Protein AF-A0A537T838-F1 (afdb_monomer)

Structure (mmCIF, N/CA/C/O backbone):
data_AF-A0A537T838-F1
#
_entry.id   AF-A0A537T838-F1
#
loop_
_atom_site.group_PDB
_atom_site.id
_atom_site.type_symbol
_atom_site.label_atom_id
_atom_site.label_alt_id
_atom_site.label_comp_id
_atom_site.label_asym_id
_atom_site.label_entity_id
_atom_site.label_seq_id
_atom_site.pdbx_PDB_ins_code
_atom_site.Cartn_x
_atom_site.Cartn_y
_atom_site.Cartn_z
_atom_site.occupancy
_atom_site.B_iso_or_equiv
_atom_site.auth_seq_id
_atom_site.auth_comp_id
_atom_site.auth_asym_id
_atom_site.auth_atom_id
_atom_site.pdbx_PDB_model_num
ATOM 1 N N . MET A 1 1 ? -19.275 -24.970 3.130 1.00 47.00 1 MET A N 1
ATOM 2 C CA . MET A 1 1 ? -19.011 -23.517 3.098 1.00 47.00 1 MET A CA 1
ATOM 3 C C . MET A 1 1 ? -20.057 -22.872 2.203 1.00 47.00 1 MET A C 1
ATOM 5 O O . MET A 1 1 ? -20.545 -23.589 1.334 1.00 47.00 1 MET A O 1
ATOM 9 N N . PRO A 1 2 ? -20.415 -21.589 2.385 1.00 51.25 2 PRO A N 1
ATOM 10 C CA . PRO A 1 2 ? -20.922 -20.806 1.259 1.00 51.25 2 PRO A CA 1
ATOM 11 C C . PRO A 1 2 ? -19.855 -20.779 0.151 1.00 51.25 2 PRO A C 1
ATOM 13 O O . PRO A 1 2 ? -18.662 -20.887 0.449 1.00 51.25 2 PRO A O 1
ATOM 16 N N . GLU A 1 3 ? -20.270 -20.676 -1.107 1.00 56.59 3 GLU A N 1
ATOM 17 C CA . GLU A 1 3 ? -19.332 -20.495 -2.221 1.00 56.59 3 GLU A CA 1
ATOM 18 C C . GLU A 1 3 ? -18.757 -19.064 -2.197 1.00 56.59 3 GLU A C 1
ATOM 20 O O . GLU A 1 3 ? -19.443 -18.149 -1.722 1.00 56.59 3 GLU A O 1
ATOM 25 N N . PRO A 1 4 ? -17.507 -18.838 -2.648 1.00 63.91 4 PRO A N 1
ATOM 26 C CA . PRO A 1 4 ? -16.942 -17.494 -2.698 1.00 63.91 4 PRO A CA 1
ATOM 27 C C . PRO A 1 4 ? -17.748 -16.599 -3.655 1.00 63.91 4 PRO A C 1
ATOM 29 O O . PRO A 1 4 ? -18.143 -17.063 -4.728 1.00 63.91 4 PRO A O 1
ATOM 32 N N . PRO A 1 5 ? -17.982 -15.317 -3.319 1.00 77.94 5 PRO A N 1
ATOM 33 C CA . PRO A 1 5 ? -18.601 -14.382 -4.251 1.00 77.94 5 PRO A CA 1
ATOM 34 C C . PRO A 1 5 ? -17.747 -14.218 -5.515 1.00 77.94 5 PRO A C 1
ATOM 36 O O . PRO A 1 5 ? -16.515 -14.182 -5.444 1.00 77.94 5 PRO A O 1
ATOM 39 N N . PHE A 1 6 ? -18.411 -14.078 -6.665 1.00 90.06 6 PHE A N 1
ATOM 40 C CA . PHE A 1 6 ? -17.740 -13.833 -7.941 1.00 90.06 6 PHE A CA 1
ATOM 41 C C . PHE A 1 6 ? -16.818 -12.611 -7.849 1.00 90.06 6 PHE A C 1
ATOM 43 O O . PHE A 1 6 ? -17.212 -11.551 -7.349 1.00 90.06 6 PHE A O 1
ATOM 50 N N . SER A 1 7 ? -15.583 -12.780 -8.319 1.00 95.12 7 SER A N 1
ATOM 51 C CA . SER A 1 7 ? -14.521 -11.787 -8.184 1.00 95.12 7 SER A CA 1
ATOM 52 C C . SER A 1 7 ? -14.053 -11.235 -9.529 1.00 95.12 7 SER A C 1
ATOM 54 O O . SER A 1 7 ? -14.029 -11.905 -10.558 1.00 95.12 7 SER A O 1
ATOM 56 N N . ILE A 1 8 ? -13.622 -9.985 -9.497 1.00 96.31 8 ILE A N 1
ATOM 57 C CA . ILE A 1 8 ? -13.066 -9.216 -10.601 1.00 96.31 8 ILE A CA 1
ATOM 58 C C . ILE A 1 8 ? -11.703 -8.735 -10.107 1.00 96.31 8 ILE A C 1
ATOM 60 O O . ILE A 1 8 ? -11.624 -7.991 -9.130 1.00 96.31 8 ILE A O 1
ATOM 64 N N . ILE A 1 9 ? -10.621 -9.187 -10.735 1.00 95.06 9 ILE A N 1
ATOM 65 C CA . ILE A 1 9 ? -9.253 -8.918 -10.283 1.00 95.06 9 ILE A CA 1
ATOM 66 C C . ILE A 1 9 ? -8.524 -8.125 -11.367 1.00 95.06 9 ILE A C 1
ATOM 68 O O . ILE A 1 9 ? -8.036 -8.665 -12.360 1.00 95.06 9 ILE A O 1
ATOM 72 N N . HIS A 1 10 ? -8.458 -6.812 -11.177 1.00 94.50 10 HIS A N 1
ATOM 73 C CA . HIS A 1 10 ? -7.650 -5.931 -12.001 1.00 94.50 10 HIS A CA 1
ATOM 74 C C . HIS A 1 10 ? -6.194 -5.964 -11.510 1.00 94.50 10 HIS A C 1
ATOM 76 O O . HIS A 1 10 ? -5.851 -5.409 -10.464 1.00 94.50 10 HIS A O 1
ATOM 82 N N . VAL A 1 11 ? -5.347 -6.635 -12.293 1.00 84.62 11 VAL A N 1
ATOM 83 C CA . VAL A 1 11 ? -3.906 -6.846 -12.047 1.00 84.62 11 VAL A CA 1
ATOM 84 C C . VAL A 1 11 ? -3.042 -6.066 -13.050 1.00 84.62 11 VAL A C 1
ATOM 86 O O . VAL A 1 11 ? -1.899 -6.430 -13.319 1.00 84.62 11 VAL A O 1
ATOM 89 N N . GLY A 1 12 ? -3.615 -5.021 -13.658 1.00 72.62 12 GLY A N 1
ATOM 90 C CA . GLY A 1 12 ? -2.997 -4.248 -14.733 1.00 72.62 12 GLY A CA 1
ATOM 91 C C . GLY A 1 12 ? -1.644 -3.643 -14.358 1.00 72.62 12 GLY A C 1
ATOM 92 O O . GLY A 1 12 ? -1.415 -3.257 -13.213 1.00 72.62 12 GLY A O 1
ATOM 93 N N . PHE A 1 13 ? -0.745 -3.563 -15.339 1.00 85.06 13 PHE A N 1
ATOM 94 C CA . PHE A 1 13 ? 0.630 -3.100 -15.137 1.00 85.06 13 PHE A CA 1
ATOM 95 C C . PHE A 1 13 ? 0.662 -1.629 -14.704 1.00 85.06 13 PHE A C 1
ATOM 97 O O . PHE A 1 13 ? -0.214 -0.846 -15.068 1.00 85.06 13 PHE A O 1
ATOM 104 N N . ALA A 1 14 ? 1.666 -1.197 -13.944 1.00 82.75 14 ALA A N 1
ATOM 105 C CA . ALA A 1 14 ? 1.662 0.168 -13.435 1.00 82.75 14 ALA A CA 1
ATOM 106 C C . ALA A 1 14 ? 1.733 1.205 -14.577 1.00 82.75 14 ALA A C 1
ATOM 108 O O . ALA A 1 14 ? 2.354 0.998 -15.618 1.00 82.75 14 ALA A O 1
ATOM 109 N N . ARG A 1 15 ? 1.153 2.396 -14.367 1.00 85.50 15 ARG A N 1
ATOM 110 C CA . ARG A 1 15 ? 1.210 3.532 -15.323 1.00 85.50 15 ARG A CA 1
ATOM 111 C C . ARG A 1 15 ? 0.461 3.309 -16.659 1.00 85.50 15 ARG A C 1
ATOM 113 O O . ARG A 1 15 ? 0.659 4.102 -17.588 1.00 85.50 15 ARG A O 1
ATOM 120 N N . THR A 1 16 ? -0.428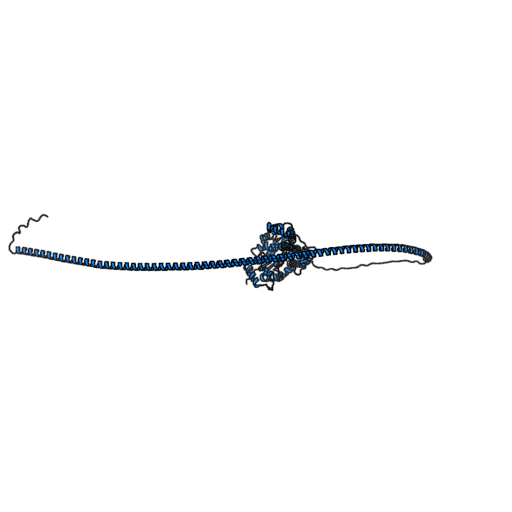 2.316 -16.747 1.00 84.75 16 THR A N 1
ATOM 121 C CA . THR A 1 16 ? -1.301 2.019 -17.911 1.00 84.75 16 THR A CA 1
ATOM 122 C C . THR A 1 16 ? -2.744 2.544 -17.765 1.00 84.75 16 THR A C 1
ATOM 124 O O . THR A 1 16 ? -3.607 2.203 -18.563 1.00 84.75 16 THR A O 1
ATOM 127 N N . GLY A 1 17 ? -3.019 3.392 -16.766 1.00 83.62 17 GLY A N 1
ATOM 128 C CA . GLY A 1 17 ? -4.364 3.923 -16.469 1.00 83.62 17 GLY A CA 1
ATOM 129 C C . GLY A 1 17 ? -4.979 3.399 -15.164 1.00 83.62 17 GLY A C 1
ATOM 130 O O . GLY A 1 17 ? -6.012 3.909 -14.735 1.00 83.62 17 GLY A O 1
ATOM 131 N N . THR A 1 18 ? -4.307 2.451 -14.498 1.00 87.12 18 THR A N 1
ATOM 132 C CA . THR A 1 18 ? -4.719 1.801 -13.237 1.00 87.12 18 THR A CA 1
ATOM 133 C C . THR A 1 18 ? -5.313 2.759 -12.197 1.00 87.12 18 THR A C 1
ATOM 135 O O . THR A 1 18 ? -6.406 2.512 -11.695 1.00 87.12 18 THR A O 1
ATOM 138 N N . THR A 1 19 ? -4.659 3.897 -11.940 1.00 88.00 19 THR A N 1
ATOM 139 C CA . THR A 1 19 ? -5.108 4.888 -10.948 1.00 88.00 19 THR A CA 1
ATOM 140 C C . THR A 1 19 ? -6.457 5.531 -11.285 1.00 88.00 19 THR A C 1
ATOM 142 O O . THR A 1 19 ? -7.237 5.787 -10.373 1.00 88.00 19 THR A O 1
ATOM 145 N N . SER A 1 20 ? -6.785 5.762 -12.562 1.00 90.38 20 SER A N 1
ATOM 146 C CA . SER A 1 20 ? -8.115 6.274 -12.932 1.00 90.38 20 SER A CA 1
ATOM 147 C C . SER A 1 20 ? -9.200 5.226 -12.677 1.00 90.38 20 SER A C 1
ATOM 149 O O . SER A 1 20 ? -10.275 5.569 -12.192 1.00 90.38 20 SER A O 1
ATOM 151 N N . LEU A 1 21 ? -8.915 3.941 -12.932 1.00 91.62 21 LEU A N 1
ATOM 152 C CA . LEU A 1 21 ? -9.851 2.852 -12.625 1.00 91.62 21 LEU A CA 1
ATOM 153 C C . LEU A 1 21 ? -10.052 2.710 -11.111 1.00 91.62 21 LEU A C 1
ATOM 155 O O . LEU A 1 21 ? -11.182 2.593 -10.647 1.00 91.62 21 LEU A O 1
ATOM 159 N N . GLN A 1 22 ? -8.967 2.782 -10.338 1.00 90.62 22 GLN A N 1
ATOM 160 C CA . GLN A 1 22 ? -8.989 2.708 -8.874 1.00 90.62 22 GLN A CA 1
ATOM 161 C C . GLN A 1 22 ? -9.718 3.886 -8.217 1.00 90.62 22 GLN A C 1
ATOM 163 O O . GLN A 1 22 ? -10.471 3.667 -7.272 1.00 90.62 22 GLN A O 1
ATOM 168 N N . LEU A 1 23 ? -9.468 5.124 -8.666 1.00 89.75 23 LEU A N 1
ATOM 169 C CA . LEU A 1 23 ? -9.885 6.336 -7.948 1.00 89.75 23 LEU A CA 1
ATOM 170 C C . LEU A 1 23 ? -11.101 7.053 -8.541 1.00 89.75 23 LEU A C 1
ATOM 172 O O . LEU A 1 23 ? -11.790 7.727 -7.779 1.00 89.75 23 LEU A O 1
ATOM 176 N N . ASN A 1 24 ? -11.392 6.908 -9.839 1.00 91.94 24 ASN A N 1
ATOM 177 C CA . ASN A 1 24 ? -12.506 7.610 -10.493 1.00 91.94 24 ASN A CA 1
ATOM 178 C C . ASN A 1 24 ? -13.654 6.678 -10.920 1.00 91.94 24 ASN A C 1
ATOM 180 O O . ASN A 1 24 ? -14.734 7.174 -11.232 1.00 91.94 24 ASN A O 1
ATOM 184 N N . PHE A 1 25 ? -13.427 5.358 -10.959 1.00 93.75 25 PHE A N 1
ATOM 185 C CA . PHE A 1 25 ? -14.426 4.365 -11.369 1.00 93.75 25 PHE A CA 1
ATOM 186 C C . PHE A 1 25 ? -14.793 3.416 -10.217 1.00 93.75 25 PHE A C 1
ATOM 188 O O . PHE A 1 25 ? -15.827 3.608 -9.582 1.00 93.75 25 PHE A O 1
ATOM 195 N N . PHE A 1 26 ? -13.945 2.437 -9.879 1.00 93.88 26 PHE A N 1
ATOM 196 C CA . PHE A 1 26 ? -14.300 1.379 -8.922 1.00 93.88 26 PHE A CA 1
ATOM 197 C C . PHE A 1 26 ? -14.588 1.889 -7.497 1.00 93.88 26 PHE A C 1
ATOM 199 O O . PHE A 1 26 ? -15.459 1.358 -6.817 1.00 93.88 26 PHE A O 1
ATOM 206 N N . SER A 1 27 ? -13.904 2.942 -7.043 1.00 92.12 27 SER A N 1
ATOM 207 C CA . SER A 1 27 ? -14.147 3.582 -5.739 1.00 92.12 27 SER A CA 1
ATOM 208 C C . SER A 1 27 ? -15.477 4.342 -5.631 1.00 92.12 27 SER A C 1
ATOM 210 O O . SER A 1 27 ? -15.836 4.776 -4.539 1.00 92.12 27 SER A O 1
ATOM 212 N N . HIS A 1 28 ? -16.175 4.545 -6.750 1.00 91.81 28 HIS A N 1
ATOM 213 C CA . HIS A 1 28 ? -17.344 5.417 -6.889 1.00 91.81 28 HIS A CA 1
ATOM 214 C C . HIS A 1 28 ? -18.618 4.655 -7.312 1.00 91.81 28 HIS A C 1
ATOM 216 O O . HIS A 1 28 ? -19.578 5.266 -7.802 1.00 91.81 28 HIS A O 1
ATOM 222 N N . ARG A 1 29 ? -18.615 3.327 -7.150 1.00 91.75 29 ARG A N 1
ATOM 223 C CA . ARG A 1 29 ? -19.699 2.421 -7.536 1.00 91.75 29 ARG A CA 1
ATOM 224 C C . ARG A 1 29 ? -20.166 1.574 -6.355 1.00 91.75 29 ARG A C 1
ATOM 226 O O . ARG A 1 29 ? -19.387 0.830 -5.768 1.00 91.75 29 ARG A O 1
ATOM 233 N N . ASP A 1 30 ? -21.452 1.689 -6.033 1.00 91.94 30 ASP A N 1
ATOM 234 C CA . ASP A 1 30 ? -22.072 1.027 -4.878 1.00 91.94 30 ASP A CA 1
ATOM 235 C C . ASP A 1 30 ? -22.481 -0.431 -5.160 1.00 91.94 30 ASP A C 1
ATOM 237 O O . ASP A 1 30 ? -22.647 -1.218 -4.227 1.00 91.94 30 ASP A O 1
ATOM 241 N N . ASP A 1 31 ? -22.624 -0.809 -6.435 1.00 92.56 31 ASP A N 1
ATOM 242 C CA . ASP A 1 31 ? -23.045 -2.137 -6.905 1.00 92.56 31 ASP A CA 1
ATOM 243 C C . ASP A 1 31 ? -21.940 -3.207 -6.833 1.00 92.56 31 ASP A C 1
ATOM 245 O O . ASP A 1 31 ? -22.216 -4.398 -6.977 1.00 92.56 31 ASP A O 1
ATOM 249 N N . ILE A 1 32 ? -20.706 -2.799 -6.528 1.00 93.44 32 ILE A N 1
ATOM 250 C CA . ILE A 1 32 ? -19.542 -3.666 -6.321 1.00 93.44 32 ILE A CA 1
ATOM 251 C C . ILE A 1 32 ? -19.012 -3.559 -4.885 1.00 93.44 32 ILE A C 1
ATOM 253 O O . ILE A 1 32 ? -19.175 -2.545 -4.208 1.00 93.44 32 ILE A O 1
ATOM 257 N N . PHE A 1 33 ? -18.334 -4.604 -4.410 1.00 93.25 33 PHE A N 1
ATOM 258 C CA . PHE A 1 33 ? -17.554 -4.563 -3.175 1.00 93.25 33 PHE A CA 1
ATOM 259 C C . PHE A 1 33 ? -16.083 -4.295 -3.519 1.00 93.25 33 PHE A C 1
ATOM 261 O O . PHE A 1 33 ? -15.328 -5.212 -3.847 1.00 93.25 33 PHE A O 1
ATOM 268 N N . TYR A 1 34 ? -15.685 -3.021 -3.504 1.00 92.25 34 TYR A N 1
ATOM 269 C CA . TYR A 1 34 ? -14.347 -2.593 -3.919 1.00 92.25 34 TYR A CA 1
ATOM 270 C C . TYR A 1 34 ? -13.273 -2.819 -2.839 1.00 92.25 34 TYR A C 1
ATOM 272 O O . TYR A 1 34 ? -13.413 -2.409 -1.687 1.00 92.25 34 TYR A O 1
ATOM 280 N N . VAL A 1 35 ? -12.166 -3.450 -3.242 1.00 88.12 35 VAL A N 1
ATOM 281 C CA . VAL A 1 35 ? -11.053 -3.908 -2.394 1.00 88.12 35 VAL A CA 1
ATOM 282 C C . VAL A 1 35 ? -9.687 -3.497 -2.984 1.00 88.12 35 VAL A C 1
ATOM 284 O O . VAL A 1 35 ? -8.714 -4.247 -2.932 1.00 88.12 35 VAL A O 1
ATOM 287 N N . GLY A 1 36 ? -9.612 -2.310 -3.597 1.00 79.75 36 GLY A N 1
ATOM 288 C CA . GLY A 1 36 ? -8.357 -1.682 -4.038 1.00 79.75 36 GLY A CA 1
ATOM 289 C C . GLY A 1 36 ? -7.797 -0.697 -3.004 1.00 79.75 36 GLY A C 1
ATOM 290 O O . GLY A 1 36 ? -7.869 -0.928 -1.796 1.00 79.75 36 GLY A O 1
ATOM 291 N N . GLU A 1 37 ? -7.239 0.434 -3.440 1.00 67.75 37 GLU A N 1
ATOM 292 C CA . GLU A 1 37 ? -6.849 1.495 -2.499 1.00 67.75 37 GLU A CA 1
ATOM 293 C C . GLU A 1 37 ? -8.076 2.119 -1.793 1.00 67.75 37 GLU A C 1
ATOM 295 O O . GLU A 1 37 ? -9.074 2.385 -2.461 1.00 67.75 37 GLU A O 1
ATOM 300 N N . PRO A 1 38 ? -8.024 2.419 -0.476 1.00 53.72 38 PRO A N 1
ATOM 301 C CA . PRO A 1 38 ? -6.886 2.299 0.442 1.00 53.72 38 PRO A CA 1
ATOM 302 C C . PRO A 1 38 ? -6.818 0.964 1.213 1.00 53.72 38 PRO A C 1
ATOM 304 O O . PRO A 1 38 ? -5.962 0.825 2.084 1.00 53.72 38 PRO A O 1
ATOM 307 N N . TYR A 1 39 ? -7.690 -0.007 0.921 1.00 64.12 39 TYR A N 1
ATOM 308 C CA . TYR A 1 39 ? -7.874 -1.253 1.686 1.00 64.12 39 TYR A CA 1
ATOM 309 C C . TYR A 1 39 ? -6.555 -2.004 1.955 1.00 64.12 39 TYR A C 1
ATOM 311 O O . TYR A 1 39 ? -6.328 -2.494 3.059 1.00 64.12 39 TYR A O 1
ATOM 319 N N . GLY A 1 40 ? -5.653 -2.057 0.967 1.00 57.34 40 GLY A N 1
ATOM 320 C CA . GLY A 1 40 ? -4.352 -2.731 1.074 1.00 57.34 40 GLY A CA 1
ATOM 321 C C . GLY A 1 40 ? -3.180 -1.901 1.630 1.00 57.34 40 GLY A C 1
ATOM 322 O O . GLY A 1 40 ? -2.075 -2.434 1.726 1.00 57.34 40 GLY A O 1
ATOM 323 N N . LYS A 1 41 ? -3.355 -0.613 1.975 1.00 56.31 41 LYS A N 1
ATOM 324 C CA . LYS A 1 41 ? -2.219 0.320 2.187 1.00 56.31 41 LYS A CA 1
ATOM 325 C C . LYS A 1 41 ? -1.370 0.093 3.445 1.00 56.31 41 LYS A C 1
ATOM 327 O O . LYS A 1 41 ? -0.259 0.613 3.501 1.00 56.31 41 LYS A O 1
ATOM 332 N N . PHE A 1 42 ? -1.858 -0.659 4.433 1.00 49.50 42 PHE A N 1
ATOM 333 C CA . PHE A 1 42 ? -1.204 -0.784 5.749 1.00 49.50 42 PHE A CA 1
ATOM 334 C C . PHE A 1 42 ? -1.055 -2.229 6.267 1.00 49.50 42 PHE A C 1
ATOM 336 O O . PHE A 1 42 ? -0.696 -2.428 7.424 1.00 49.50 42 PHE A O 1
ATOM 343 N N . GLY A 1 43 ? -1.300 -3.244 5.429 1.00 64.31 43 GLY A N 1
ATOM 344 C CA . GLY A 1 43 ? -1.172 -4.660 5.800 1.00 64.31 43 GLY A CA 1
ATOM 345 C C . GLY A 1 43 ? -2.337 -5.523 5.308 1.00 64.31 43 GLY A C 1
ATOM 346 O O . GLY A 1 43 ? -3.035 -5.164 4.364 1.00 64.31 43 GLY A O 1
ATOM 347 N N . GLY A 1 44 ? -2.547 -6.668 5.962 1.00 75.31 44 GLY A N 1
ATOM 348 C CA . GLY A 1 44 ? -3.673 -7.564 5.686 1.00 75.31 44 GLY A CA 1
ATOM 349 C C . GLY A 1 44 ? -3.475 -8.487 4.477 1.00 75.31 44 GLY A C 1
ATOM 350 O O . GLY A 1 44 ? -2.350 -8.807 4.088 1.00 75.31 44 GLY A O 1
ATOM 351 N N . ILE A 1 45 ? -4.595 -8.943 3.908 1.00 85.56 45 ILE A N 1
ATOM 352 C CA . ILE A 1 45 ? -4.687 -10.061 2.947 1.00 85.56 45 ILE A CA 1
ATOM 353 C C . ILE A 1 45 ? -3.685 -9.929 1.791 1.00 85.56 45 ILE A C 1
ATOM 355 O O . ILE A 1 45 ? -2.877 -10.829 1.566 1.00 85.56 45 ILE A O 1
ATOM 359 N N . PHE A 1 46 ? -3.667 -8.789 1.097 1.00 85.62 46 PHE A N 1
ATOM 360 C CA . PHE A 1 46 ? -2.795 -8.589 -0.067 1.00 85.62 46 PHE A CA 1
ATOM 361 C C . PHE A 1 46 ? -1.308 -8.510 0.289 1.00 85.62 46 PHE A C 1
ATOM 363 O O . PHE A 1 46 ? -0.465 -8.836 -0.541 1.00 85.62 46 PHE A O 1
ATOM 370 N N . SER A 1 47 ? -0.952 -8.146 1.522 1.00 84.19 47 SER A N 1
ATOM 371 C CA . SER A 1 47 ? 0.437 -8.226 1.988 1.00 84.19 47 SER A CA 1
ATOM 372 C C . SER A 1 47 ? 0.865 -9.671 2.269 1.00 84.19 47 SER A C 1
ATOM 374 O O . SER A 1 47 ? 2.001 -10.032 1.970 1.00 84.19 47 SER A O 1
ATOM 376 N N . HIS A 1 48 ? -0.042 -10.532 2.744 1.00 87.06 48 HIS A N 1
ATOM 377 C CA . HIS A 1 48 ? 0.232 -11.970 2.854 1.00 87.06 48 HIS A CA 1
ATOM 378 C C . HIS A 1 48 ? 0.351 -12.647 1.483 1.00 87.06 48 HIS A C 1
ATOM 380 O O . HIS A 1 48 ? 1.299 -13.398 1.259 1.00 87.06 48 HIS A O 1
ATOM 386 N N . LEU A 1 49 ? -0.544 -12.322 0.541 1.00 88.19 49 LEU A N 1
ATOM 387 C CA . LEU A 1 49 ? -0.484 -12.827 -0.837 1.00 88.19 49 LEU A CA 1
ATOM 388 C C . LEU A 1 49 ? 0.857 -12.497 -1.517 1.00 88.19 49 LEU A C 1
ATOM 390 O O . LEU A 1 49 ? 1.437 -13.374 -2.153 1.00 88.19 49 LEU A O 1
ATOM 394 N N . ARG A 1 50 ? 1.359 -11.265 -1.343 1.00 87.88 50 ARG A N 1
ATOM 395 C CA . ARG A 1 50 ? 2.529 -10.718 -2.057 1.00 87.88 50 ARG A CA 1
ATOM 396 C C . ARG A 1 50 ? 3.888 -10.921 -1.380 1.00 87.88 50 ARG A C 1
ATOM 398 O O . ARG A 1 50 ? 4.879 -11.085 -2.084 1.00 87.88 50 ARG A O 1
ATOM 405 N N . PHE A 1 51 ? 3.965 -10.866 -0.049 1.00 87.62 51 PHE A N 1
ATOM 406 C CA . PHE A 1 51 ? 5.248 -10.708 0.662 1.00 87.62 51 PHE A CA 1
ATOM 407 C C . PHE A 1 51 ? 5.604 -11.865 1.613 1.00 87.62 51 PHE A C 1
ATOM 409 O O . PHE A 1 51 ? 6.717 -11.906 2.128 1.00 87.62 51 PHE A O 1
ATOM 416 N N . THR A 1 52 ? 4.687 -12.806 1.873 1.00 89.81 52 THR A N 1
ATOM 417 C CA . THR A 1 52 ? 4.956 -13.974 2.741 1.00 89.81 52 THR A CA 1
ATOM 418 C C . THR A 1 52 ? 5.555 -15.125 1.930 1.00 89.81 52 THR A C 1
ATOM 420 O O . THR A 1 52 ? 4.921 -15.589 0.979 1.00 89.81 52 THR A O 1
ATOM 423 N N . GLU A 1 53 ? 6.744 -15.610 2.301 1.00 90.62 53 GLU A N 1
ATOM 424 C CA . GLU A 1 53 ? 7.386 -16.769 1.659 1.00 90.62 53 GLU A CA 1
ATOM 425 C C . GLU A 1 53 ? 6.577 -18.059 1.880 1.00 90.62 53 GLU A C 1
ATOM 427 O O . GLU A 1 53 ? 5.948 -18.224 2.924 1.00 90.62 53 GLU A O 1
ATOM 432 N N . ASP A 1 54 ? 6.625 -19.011 0.941 1.00 89.62 54 ASP A N 1
ATOM 433 C CA . ASP A 1 54 ? 5.766 -20.211 0.970 1.00 89.62 54 ASP A CA 1
ATOM 434 C C . ASP A 1 54 ? 5.905 -21.056 2.249 1.00 89.62 54 ASP A C 1
ATOM 436 O O . ASP A 1 54 ? 4.921 -21.594 2.746 1.00 89.62 54 ASP A O 1
ATOM 440 N N . PHE A 1 55 ? 7.096 -21.112 2.855 1.00 90.88 55 PHE A N 1
ATOM 441 C CA . PHE A 1 55 ? 7.315 -21.848 4.111 1.00 90.88 55 PHE A CA 1
ATOM 442 C C . PHE A 1 55 ? 6.720 -21.167 5.361 1.00 90.88 55 PHE A C 1
ATOM 444 O O . PHE A 1 55 ? 6.691 -21.778 6.429 1.00 90.88 55 PHE A O 1
ATOM 451 N N . LYS A 1 56 ? 6.251 -19.917 5.245 1.00 89.75 56 LYS A N 1
ATOM 452 C CA . LYS A 1 56 ? 5.501 -19.180 6.281 1.00 89.75 56 LYS A CA 1
ATOM 453 C C . LYS A 1 56 ? 4.029 -18.974 5.899 1.00 89.75 56 LYS A C 1
ATOM 455 O O . LYS A 1 56 ? 3.314 -18.247 6.588 1.00 89.75 56 LYS A O 1
ATOM 460 N N . TYR A 1 57 ? 3.587 -19.533 4.774 1.00 90.25 57 TYR A N 1
ATOM 461 C CA . TYR A 1 57 ? 2.306 -19.199 4.168 1.00 90.25 57 TYR A CA 1
ATOM 462 C C . TYR A 1 57 ? 1.149 -19.994 4.789 1.00 90.25 57 TYR A C 1
ATOM 464 O O . TYR A 1 57 ? 0.824 -21.101 4.361 1.00 90.25 57 TYR A O 1
ATOM 472 N N . ASP A 1 58 ? 0.516 -19.417 5.813 1.00 92.06 58 ASP A N 1
ATOM 473 C CA . ASP A 1 58 ? -0.675 -19.991 6.445 1.00 92.06 58 ASP A CA 1
ATOM 474 C C . ASP A 1 58 ? -1.950 -19.674 5.638 1.00 92.06 58 ASP A C 1
ATOM 476 O O . ASP A 1 58 ? -2.577 -18.616 5.751 1.00 92.06 58 ASP A O 1
ATOM 480 N N . GLU A 1 59 ? -2.334 -20.646 4.815 1.00 92.19 59 GLU A N 1
ATOM 481 C CA . GLU A 1 59 ? -3.565 -20.672 4.027 1.00 92.19 59 GLU A CA 1
ATOM 482 C C . GLU A 1 59 ? -4.846 -20.629 4.874 1.00 92.19 59 GLU A C 1
ATOM 484 O O . GLU A 1 59 ? -5.828 -20.013 4.460 1.00 92.19 59 GLU A O 1
ATOM 489 N N . VAL A 1 60 ? -4.856 -21.257 6.054 1.00 92.75 60 VAL A N 1
ATOM 490 C CA . VAL A 1 60 ? -6.045 -21.337 6.919 1.00 92.75 60 VAL A CA 1
ATOM 491 C C . VAL A 1 60 ? -6.278 -19.992 7.603 1.00 92.75 60 VAL A C 1
ATOM 493 O O . VAL A 1 60 ? -7.408 -19.498 7.647 1.00 92.75 60 VAL A O 1
ATOM 496 N N . TYR A 1 61 ? -5.201 -19.359 8.068 1.00 91.44 61 TYR A N 1
ATOM 497 C CA . TYR A 1 61 ? -5.209 -17.980 8.544 1.00 91.44 61 TYR A CA 1
ATOM 498 C C . TYR A 1 61 ? -5.687 -17.015 7.453 1.00 91.44 61 TYR A C 1
ATOM 500 O O . TYR A 1 61 ? -6.569 -16.193 7.713 1.00 91.44 61 TYR A O 1
ATOM 508 N N . LEU A 1 62 ? -5.167 -17.133 6.225 1.00 90.88 62 LEU A N 1
ATOM 509 C CA . LEU A 1 62 ? -5.551 -16.237 5.135 1.00 90.88 62 LEU A CA 1
ATOM 510 C C . LEU A 1 62 ? -7.006 -16.439 4.691 1.00 90.88 62 LEU A C 1
ATOM 512 O O . LEU A 1 62 ? -7.719 -15.453 4.510 1.00 90.88 62 LEU A O 1
ATOM 516 N N . LEU A 1 63 ? -7.487 -17.685 4.604 1.00 91.38 63 LEU A N 1
ATOM 517 C CA . LEU A 1 63 ? -8.897 -17.978 4.329 1.00 91.38 63 LEU A CA 1
ATOM 518 C C . LEU A 1 63 ? -9.809 -17.353 5.391 1.00 91.38 63 LEU A C 1
ATOM 520 O O . LEU A 1 63 ? -10.848 -16.785 5.049 1.00 91.38 63 LEU A O 1
ATOM 524 N N . ARG A 1 64 ? -9.421 -17.412 6.673 1.00 91.44 64 ARG A N 1
ATOM 525 C CA . ARG A 1 64 ? -10.162 -16.746 7.751 1.00 91.44 64 ARG A CA 1
ATOM 526 C C . ARG A 1 64 ? -10.203 -15.229 7.546 1.00 91.44 64 ARG A C 1
ATOM 528 O O . ARG A 1 64 ? -11.293 -14.666 7.595 1.00 91.44 64 ARG A O 1
ATOM 535 N N . LEU A 1 65 ? -9.071 -14.585 7.236 1.00 89.38 65 LEU A N 1
ATOM 536 C CA . LEU A 1 65 ? -9.047 -13.147 6.935 1.00 89.38 65 LEU A CA 1
ATOM 537 C C . LEU A 1 65 ? -9.953 -12.790 5.745 1.00 89.38 65 LEU A C 1
ATOM 539 O O . LEU A 1 65 ? -10.716 -11.830 5.836 1.00 89.38 65 LEU A O 1
ATOM 543 N N . CYS A 1 66 ? -9.918 -13.560 4.653 1.00 90.44 66 CYS A N 1
ATOM 544 C CA . CYS A 1 66 ? -10.789 -13.330 3.497 1.00 90.44 66 CYS A CA 1
ATOM 545 C C . CYS A 1 66 ? -12.277 -13.415 3.873 1.00 90.44 66 CYS A C 1
ATOM 547 O O . CYS A 1 66 ? -13.053 -12.557 3.457 1.00 90.44 66 CYS A O 1
ATOM 549 N N . ASN A 1 67 ? -12.668 -14.375 4.719 1.00 89.88 67 ASN A N 1
ATOM 550 C CA . ASN A 1 67 ? -14.037 -14.470 5.235 1.00 89.88 67 ASN A CA 1
ATOM 551 C C . ASN A 1 67 ? -14.415 -13.267 6.119 1.00 89.88 67 ASN A C 1
ATOM 553 O O . ASN A 1 67 ? -15.426 -12.617 5.862 1.00 89.88 67 ASN A O 1
ATOM 557 N N . GLU A 1 68 ? -13.603 -12.956 7.134 1.00 88.88 68 GLU A N 1
ATOM 558 C CA . GLU A 1 68 ? -13.866 -11.907 8.136 1.00 88.88 68 GLU A CA 1
ATOM 559 C C . GLU A 1 68 ? -13.845 -10.485 7.556 1.00 88.88 68 GLU A C 1
ATOM 561 O O . GLU A 1 68 ? -14.556 -9.595 8.033 1.00 88.88 68 GLU A O 1
ATOM 566 N N . GLN A 1 69 ? -12.995 -10.238 6.556 1.00 87.50 69 GLN A N 1
ATOM 567 C CA . GLN A 1 69 ? -12.735 -8.892 6.053 1.00 87.50 69 GLN A CA 1
ATOM 568 C C . GLN A 1 69 ? -13.438 -8.602 4.722 1.00 87.50 69 GLN A C 1
ATOM 570 O O . GLN A 1 69 ? -13.926 -7.482 4.575 1.00 87.50 69 GLN A O 1
ATOM 575 N N . ILE A 1 70 ? -13.536 -9.586 3.814 1.00 90.50 70 ILE A N 1
ATOM 576 C CA . ILE A 1 70 ? -14.117 -9.437 2.468 1.00 90.50 70 ILE A CA 1
ATOM 577 C C . ILE A 1 70 ? -15.465 -10.166 2.367 1.00 90.50 70 ILE A C 1
ATOM 579 O O . ILE A 1 70 ? -16.504 -9.517 2.296 1.00 90.50 70 ILE A O 1
ATOM 583 N N . PHE A 1 71 ? -15.478 -11.505 2.366 1.00 91.19 71 PHE A N 1
ATOM 584 C CA . PHE A 1 71 ? -16.631 -12.287 1.890 1.00 91.19 71 PHE A CA 1
ATOM 585 C C . PHE A 1 71 ? -17.909 -12.027 2.696 1.00 91.19 71 PHE A C 1
ATOM 587 O O . PHE A 1 71 ? -18.964 -11.808 2.099 1.00 91.19 71 PHE A O 1
ATOM 594 N N . ALA A 1 72 ? -17.809 -11.943 4.028 1.00 89.56 72 ALA A N 1
ATOM 595 C CA . ALA A 1 72 ? -18.943 -11.651 4.909 1.00 89.56 72 ALA A CA 1
ATOM 596 C C . ALA A 1 72 ? -19.500 -10.214 4.784 1.00 89.56 72 ALA A C 1
ATOM 598 O O . ALA A 1 72 ? -20.522 -9.915 5.396 1.00 89.56 72 ALA A O 1
ATOM 599 N N . LYS A 1 73 ? -18.844 -9.326 4.021 1.00 90.25 73 LYS A N 1
ATOM 600 C CA . LYS A 1 73 ? -19.218 -7.909 3.848 1.00 90.25 73 LYS A CA 1
ATOM 601 C C . LYS A 1 73 ? -19.618 -7.535 2.419 1.00 90.25 73 LYS A C 1
ATOM 603 O O . LYS A 1 73 ? -19.974 -6.390 2.175 1.00 90.25 73 LYS A O 1
ATOM 608 N N . THR A 1 74 ? -19.566 -8.482 1.483 1.00 89.56 74 THR A N 1
ATOM 609 C CA . THR A 1 74 ? -19.954 -8.245 0.081 1.00 89.56 74 THR A CA 1
ATOM 610 C C . THR A 1 74 ? -21.436 -7.925 -0.084 1.00 89.56 74 THR A C 1
ATOM 612 O O . THR A 1 74 ? -21.811 -7.219 -1.015 1.00 89.56 74 THR A O 1
ATOM 615 N N . GLU A 1 75 ? -22.287 -8.454 0.803 1.00 88.62 75 GLU A N 1
ATOM 616 C CA . GLU A 1 75 ? -23.751 -8.305 0.751 1.00 88.62 75 GLU A CA 1
ATOM 617 C C . GLU A 1 75 ? -24.352 -8.800 -0.585 1.00 88.62 75 GLU A C 1
ATOM 619 O O . GLU A 1 75 ? -25.411 -8.355 -1.014 1.00 88.62 75 GLU A O 1
ATOM 624 N N . GLY A 1 76 ? -23.666 -9.746 -1.245 1.00 86.31 76 GLY A N 1
ATOM 625 C CA . GLY A 1 76 ? -24.036 -10.299 -2.553 1.00 86.31 76 GLY A CA 1
ATOM 626 C C . GLY A 1 76 ? -23.434 -9.568 -3.761 1.00 86.31 76 GLY A C 1
ATOM 627 O O . GLY A 1 76 ? -23.610 -10.032 -4.885 1.00 86.31 76 GLY A O 1
ATOM 628 N N . ARG A 1 77 ? -22.706 -8.463 -3.555 1.00 91.69 77 ARG A N 1
ATOM 629 C CA . ARG A 1 77 ? -22.045 -7.701 -4.627 1.00 91.69 77 ARG A CA 1
ATOM 630 C C . ARG A 1 77 ? -20.778 -8.405 -5.142 1.00 91.69 77 ARG A C 1
ATOM 632 O O . ARG A 1 77 ? -20.072 -9.021 -4.336 1.00 91.69 77 ARG A O 1
ATOM 639 N N . PRO A 1 78 ? -20.431 -8.281 -6.440 1.00 93.50 78 PRO A N 1
ATOM 640 C CA . PRO A 1 78 ? -19.154 -8.756 -6.971 1.00 93.50 78 PRO A CA 1
ATOM 641 C C . PRO A 1 78 ? -17.964 -8.121 -6.247 1.00 93.50 78 PRO A C 1
ATOM 643 O O . PRO A 1 78 ? -17.958 -6.918 -5.983 1.00 93.50 78 PRO A O 1
ATOM 646 N N . ILE A 1 79 ? -16.935 -8.913 -5.952 1.00 94.38 79 ILE A N 1
ATOM 647 C CA . ILE A 1 79 ? -15.700 -8.424 -5.323 1.00 94.38 79 ILE A CA 1
ATOM 648 C C . ILE A 1 79 ? -14.823 -7.797 -6.406 1.00 94.38 79 ILE A C 1
ATOM 650 O O . ILE A 1 79 ? -14.480 -8.480 -7.364 1.00 94.38 79 ILE A O 1
ATOM 654 N N . VAL A 1 80 ? -14.399 -6.541 -6.251 1.00 94.19 80 VAL A N 1
ATOM 655 C CA . VAL A 1 80 ? -13.471 -5.885 -7.191 1.00 94.19 80 VAL A CA 1
ATOM 656 C C . VAL A 1 80 ? -12.136 -5.600 -6.512 1.00 94.19 80 VAL A C 1
ATOM 658 O O . VAL A 1 80 ? -12.010 -4.666 -5.725 1.00 94.19 80 VAL A O 1
ATOM 661 N N . ILE A 1 81 ? -11.119 -6.389 -6.841 1.00 92.81 81 ILE A N 1
ATOM 662 C CA . ILE A 1 81 ? -9.729 -6.201 -6.411 1.00 92.81 81 ILE A CA 1
ATOM 663 C C . ILE A 1 81 ? -9.005 -5.389 -7.490 1.00 92.81 81 ILE A C 1
ATOM 665 O O . ILE A 1 81 ? -9.129 -5.694 -8.675 1.00 92.81 81 ILE A O 1
ATOM 669 N N . SER A 1 82 ? -8.246 -4.360 -7.105 1.00 91.25 82 SER A N 1
ATOM 670 C CA . SER A 1 82 ? -7.523 -3.502 -8.056 1.00 91.25 82 SER A CA 1
ATOM 671 C C . SER A 1 82 ? -6.228 -2.965 -7.448 1.00 91.25 82 SER A C 1
ATOM 673 O O . SER A 1 82 ? -6.246 -1.996 -6.689 1.00 91.25 82 SER A O 1
ATOM 675 N N . ASP A 1 83 ? -5.105 -3.603 -7.773 1.00 87.56 83 ASP A N 1
ATOM 676 C CA . ASP A 1 83 ? -3.776 -3.291 -7.231 1.00 87.56 83 ASP A CA 1
ATOM 677 C C . ASP A 1 83 ? -2.706 -3.781 -8.225 1.00 87.56 83 ASP A C 1
ATOM 679 O O . ASP A 1 83 ? -2.552 -4.985 -8.440 1.00 87.56 83 ASP A O 1
ATOM 683 N N . GLU A 1 84 ? -1.976 -2.860 -8.863 1.00 85.81 84 GLU A N 1
ATOM 684 C CA . GLU A 1 84 ? -0.959 -3.197 -9.873 1.00 85.81 84 GLU A CA 1
ATOM 685 C C . GLU A 1 84 ? 0.195 -4.053 -9.320 1.00 85.81 84 GLU A C 1
ATOM 687 O O . GLU A 1 84 ? 0.830 -4.801 -10.064 1.00 85.81 84 GLU A O 1
ATOM 692 N N . ILE A 1 85 ? 0.437 -4.028 -8.004 1.00 84.81 85 ILE A N 1
ATOM 693 C CA . ILE A 1 85 ? 1.511 -4.788 -7.345 1.00 84.81 85 ILE A CA 1
ATOM 694 C C . ILE A 1 85 ? 1.123 -6.283 -7.198 1.00 84.81 85 ILE A C 1
ATOM 696 O O . ILE A 1 85 ? 1.855 -7.093 -6.631 1.00 84.81 85 ILE A O 1
ATOM 700 N N . LEU A 1 86 ? -0.033 -6.695 -7.733 1.00 85.56 86 LEU A N 1
ATOM 701 C CA . LEU A 1 86 ? -0.372 -8.105 -7.961 1.00 85.56 86 LEU A CA 1
ATOM 702 C C . LEU A 1 86 ? 0.305 -8.696 -9.214 1.00 85.56 86 LEU A C 1
ATOM 704 O O . LEU A 1 86 ? 0.366 -9.919 -9.348 1.00 85.56 86 LEU A O 1
ATOM 708 N N . CYS A 1 87 ? 0.838 -7.857 -10.111 1.00 82.94 87 CYS A N 1
ATOM 709 C CA . CYS A 1 87 ? 1.600 -8.304 -11.283 1.00 82.94 87 CYS A CA 1
ATOM 710 C C . CYS A 1 87 ? 2.916 -7.532 -11.514 1.00 82.94 87 CYS A C 1
ATOM 712 O O . CYS A 1 87 ? 3.803 -8.042 -12.203 1.00 82.94 87 CYS A O 1
ATOM 714 N N . ASP A 1 88 ? 3.067 -6.329 -10.956 1.00 81.38 88 ASP A N 1
ATOM 715 C CA . ASP A 1 88 ? 4.196 -5.420 -11.189 1.00 81.38 88 ASP A CA 1
ATOM 716 C C . ASP A 1 88 ? 4.964 -5.065 -9.897 1.00 81.38 88 ASP A C 1
ATOM 718 O O . ASP A 1 88 ? 4.518 -5.347 -8.784 1.00 81.38 88 ASP A O 1
ATOM 722 N N . SER A 1 89 ? 6.141 -4.445 -10.022 1.00 77.12 89 SER A N 1
ATOM 723 C CA . SER A 1 89 ? 6.941 -4.033 -8.856 1.00 77.12 89 SER A CA 1
ATOM 724 C C . SER A 1 89 ? 6.558 -2.637 -8.332 1.00 77.12 89 SER A C 1
ATOM 726 O O . SER A 1 89 ? 6.366 -1.715 -9.129 1.00 77.12 89 SER A O 1
ATOM 728 N N . PRO A 1 90 ? 6.563 -2.404 -7.001 1.00 75.88 90 PRO A N 1
ATOM 729 C CA . PRO A 1 90 ? 6.485 -1.062 -6.425 1.00 75.88 90 PRO A CA 1
ATOM 730 C C . PRO A 1 90 ? 7.558 -0.127 -7.002 1.00 75.88 90 PRO A C 1
ATOM 732 O O . PRO A 1 90 ? 8.749 -0.431 -6.953 1.00 75.88 90 PRO A O 1
ATOM 735 N N . GLN A 1 91 ? 7.157 1.040 -7.512 1.00 74.00 91 GLN A N 1
ATOM 736 C CA . GLN A 1 91 ? 8.051 1.975 -8.215 1.00 74.00 91 GLN A CA 1
ATOM 737 C C . GLN A 1 91 ? 8.863 2.857 -7.242 1.00 74.00 91 GLN A C 1
ATOM 739 O O . GLN A 1 91 ? 8.693 4.076 -7.183 1.00 74.00 91 GLN A O 1
ATOM 744 N N . ARG A 1 92 ? 9.734 2.225 -6.446 1.00 71.69 92 ARG A N 1
ATOM 745 C CA . ARG A 1 92 ? 10.729 2.839 -5.540 1.00 71.69 92 ARG A CA 1
ATOM 746 C C . ARG A 1 92 ? 12.048 2.072 -5.633 1.00 71.69 92 ARG A C 1
ATOM 748 O O . ARG A 1 92 ? 12.024 0.902 -5.995 1.00 71.69 92 ARG A O 1
ATOM 755 N N . TYR A 1 93 ? 13.183 2.683 -5.285 1.00 67.69 93 TYR A N 1
ATOM 756 C CA . TYR A 1 93 ? 14.479 1.994 -5.408 1.00 67.69 93 TYR A CA 1
ATOM 757 C C . TYR A 1 93 ? 14.678 0.902 -4.345 1.00 67.69 93 TYR A C 1
ATOM 759 O O . TYR A 1 93 ? 15.180 -0.176 -4.663 1.00 67.69 93 TYR A O 1
ATOM 767 N N . LEU A 1 94 ? 14.230 1.136 -3.105 1.00 67.62 94 LEU A N 1
ATOM 768 C CA . LEU A 1 94 ? 14.100 0.082 -2.094 1.00 67.62 94 LEU A CA 1
ATOM 769 C C . LEU A 1 94 ? 12.709 -0.559 -2.201 1.00 67.62 94 LEU A C 1
ATOM 771 O O . LEU A 1 94 ? 11.726 -0.066 -1.646 1.00 67.62 94 LEU A O 1
ATOM 775 N N . VAL A 1 95 ? 12.642 -1.673 -2.927 1.00 66.88 95 VAL A N 1
ATOM 776 C CA . VAL A 1 95 ? 11.440 -2.509 -3.052 1.00 66.88 95 VAL A CA 1
ATOM 777 C C . VAL A 1 95 ? 11.420 -3.546 -1.912 1.00 66.88 95 VAL A C 1
ATOM 779 O O . VAL A 1 95 ? 12.448 -4.188 -1.683 1.00 66.88 95 VAL A O 1
ATOM 782 N N . PRO A 1 96 ? 10.298 -3.756 -1.192 1.00 70.38 96 PRO A N 1
ATOM 783 C CA . PRO A 1 96 ? 10.170 -4.891 -0.275 1.00 70.38 96 PRO A CA 1
ATOM 784 C C . PRO A 1 96 ? 10.245 -6.223 -1.039 1.00 70.38 96 PRO A C 1
ATOM 786 O O . PRO A 1 96 ? 9.887 -6.291 -2.213 1.00 70.38 96 PRO A O 1
ATOM 789 N N . TYR A 1 97 ? 10.677 -7.299 -0.375 1.00 82.69 97 TYR A N 1
ATOM 790 C CA . TYR A 1 97 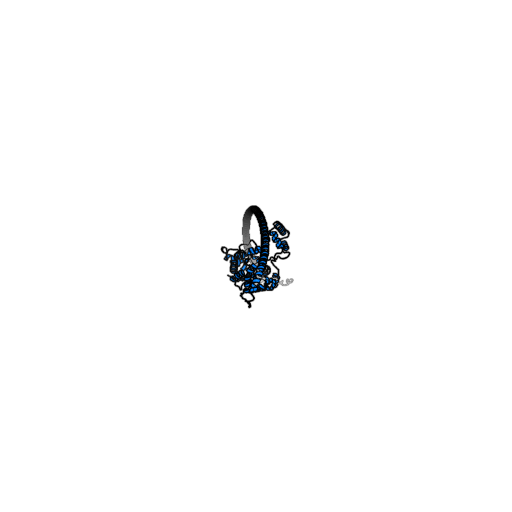? 10.693 -8.633 -0.985 1.00 82.69 97 TYR A CA 1
ATOM 791 C C . TYR A 1 97 ? 9.289 -9.035 -1.470 1.00 82.69 97 TYR A C 1
ATOM 793 O O . TYR A 1 97 ? 8.348 -9.068 -0.678 1.00 82.69 97 TYR A O 1
ATOM 801 N N . LEU A 1 98 ? 9.181 -9.365 -2.759 1.00 84.44 98 LEU A N 1
ATOM 802 C CA . LEU A 1 98 ? 7.971 -9.827 -3.437 1.00 84.44 98 LEU A CA 1
ATOM 803 C C . LEU A 1 98 ? 8.148 -11.300 -3.843 1.00 84.44 98 LEU A C 1
ATOM 805 O O . LEU A 1 98 ? 9.207 -11.679 -4.356 1.00 84.44 98 LEU A O 1
ATOM 809 N N . VAL A 1 99 ? 7.125 -12.133 -3.631 1.00 88.62 99 VAL A N 1
ATOM 810 C CA . VAL A 1 99 ? 7.116 -13.519 -4.135 1.00 88.62 99 VAL A CA 1
ATOM 811 C C . VAL A 1 99 ? 6.938 -13.545 -5.667 1.00 88.62 99 VAL A C 1
ATOM 813 O O . VAL A 1 99 ? 6.469 -12.564 -6.243 1.00 88.62 99 VAL A O 1
ATOM 816 N N . PRO A 1 100 ? 7.308 -14.638 -6.364 1.00 87.75 100 PRO A N 1
ATOM 817 C CA . PRO A 1 100 ? 7.147 -14.736 -7.818 1.00 87.75 100 PRO A CA 1
ATOM 818 C C . PRO A 1 100 ? 5.702 -14.505 -8.302 1.00 87.75 100 PRO A C 1
ATOM 820 O O . PRO A 1 100 ? 4.741 -14.884 -7.633 1.00 87.75 100 PRO A O 1
ATOM 823 N N . ARG A 1 101 ? 5.540 -13.896 -9.487 1.00 86.62 101 ARG A N 1
ATOM 824 C CA . ARG A 1 101 ? 4.230 -13.506 -10.058 1.00 86.62 101 ARG A CA 1
ATOM 825 C C . ARG A 1 101 ? 3.266 -14.683 -10.256 1.00 86.62 101 ARG A C 1
ATOM 827 O O . ARG A 1 101 ? 2.066 -14.537 -10.060 1.00 86.62 101 ARG A O 1
ATOM 834 N N . ASP A 1 102 ? 3.802 -15.855 -10.572 1.00 90.38 102 ASP A N 1
ATOM 835 C CA . ASP A 1 102 ? 3.114 -17.147 -10.653 1.00 90.38 102 ASP A CA 1
ATOM 836 C C . ASP A 1 102 ? 2.578 -17.612 -9.290 1.00 90.38 102 ASP A C 1
ATOM 838 O O . ASP A 1 102 ? 1.434 -18.058 -9.196 1.00 90.38 102 ASP A O 1
ATOM 842 N N . VAL A 1 103 ? 3.345 -17.406 -8.216 1.00 93.06 103 VAL A N 1
ATOM 843 C CA . VAL A 1 103 ? 2.895 -17.656 -6.840 1.00 93.06 103 VAL A CA 1
ATOM 844 C C . VAL A 1 103 ? 1.778 -16.679 -6.451 1.00 93.06 103 VAL A C 1
ATOM 846 O O . VAL A 1 103 ? 0.786 -17.108 -5.866 1.00 93.06 103 VAL A O 1
ATOM 849 N N . ILE A 1 104 ? 1.865 -15.393 -6.821 1.00 92.19 104 ILE A N 1
ATOM 850 C CA . ILE A 1 104 ? 0.776 -14.422 -6.579 1.00 92.19 104 ILE A CA 1
ATOM 851 C C . ILE A 1 104 ? -0.496 -14.830 -7.342 1.00 92.19 104 ILE A C 1
ATOM 853 O O . ILE A 1 104 ? -1.564 -14.906 -6.736 1.00 92.19 104 ILE A O 1
ATOM 857 N N . ALA A 1 105 ? -0.387 -15.147 -8.635 1.00 93.69 105 ALA A N 1
ATOM 858 C CA . ALA A 1 105 ? -1.514 -15.547 -9.479 1.00 93.69 105 ALA A CA 1
ATOM 859 C C . ALA A 1 105 ? -2.199 -16.831 -8.973 1.00 93.69 105 ALA A C 1
ATOM 861 O O . ALA A 1 105 ? -3.424 -16.871 -8.844 1.00 93.69 105 ALA A O 1
ATOM 862 N N . PHE A 1 106 ? -1.420 -17.854 -8.603 1.00 94.12 106 PHE A N 1
ATOM 863 C CA . PHE A 1 106 ? -1.945 -19.092 -8.021 1.00 94.12 106 PHE A CA 1
ATOM 864 C C . PHE A 1 106 ? -2.614 -18.855 -6.659 1.00 94.12 106 PHE A C 1
ATOM 866 O O . PHE A 1 106 ? -3.683 -19.403 -6.383 1.00 94.12 106 PHE A O 1
ATOM 873 N N . ARG A 1 107 ? -2.032 -17.999 -5.807 1.00 93.81 107 ARG A N 1
ATOM 874 C CA . ARG A 1 107 ? -2.655 -17.617 -4.534 1.00 93.81 107 ARG A CA 1
ATOM 875 C C . ARG A 1 107 ? -3.965 -16.852 -4.765 1.00 93.81 107 ARG A C 1
ATOM 877 O O . ARG A 1 107 ? -4.945 -17.180 -4.110 1.00 93.81 107 ARG A O 1
ATOM 884 N N . LEU A 1 108 ? -4.034 -15.911 -5.711 1.00 93.25 108 LEU A N 1
ATOM 885 C CA . LEU A 1 108 ? -5.280 -15.212 -6.074 1.00 93.25 108 LEU A CA 1
ATOM 886 C C . LEU A 1 108 ? -6.367 -16.194 -6.539 1.00 93.25 108 LEU A C 1
ATOM 888 O O . LEU A 1 108 ? -7.483 -16.160 -6.018 1.00 93.25 108 LEU A O 1
ATOM 892 N N . PHE A 1 109 ? -6.021 -17.115 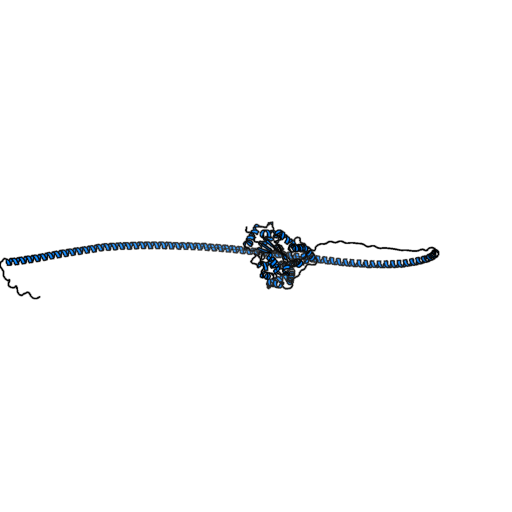-7.445 1.00 94.69 109 PHE A N 1
ATOM 893 C CA . PHE A 1 109 ? -6.912 -18.187 -7.899 1.00 94.69 109 PHE A CA 1
ATOM 894 C C . PHE A 1 109 ? -7.453 -19.014 -6.722 1.00 94.69 109 PHE A C 1
ATOM 896 O O . PHE A 1 109 ? -8.629 -19.368 -6.693 1.00 94.69 109 PHE A O 1
ATOM 903 N N . LYS A 1 110 ? -6.626 -19.280 -5.704 1.00 92.88 110 LYS A N 1
ATOM 904 C CA . LYS A 1 110 ? -7.002 -20.151 -4.587 1.00 92.88 110 LYS A CA 1
ATOM 905 C C . LYS A 1 110 ? -8.101 -19.601 -3.664 1.00 92.88 110 LYS A C 1
ATOM 907 O O . LYS A 1 110 ? -8.823 -20.408 -3.083 1.00 92.88 110 LYS A O 1
ATOM 912 N N . PHE A 1 111 ? -8.249 -18.280 -3.517 1.00 91.69 111 PHE A N 1
ATOM 913 C CA . PHE A 1 111 ? -9.271 -17.692 -2.623 1.00 91.69 111 PHE A CA 1
ATOM 914 C C . PHE A 1 111 ? -10.418 -16.991 -3.352 1.00 91.69 111 PHE A C 1
ATOM 916 O O . PHE A 1 111 ? -11.500 -16.902 -2.781 1.00 91.69 111 PHE A O 1
ATOM 923 N N . PHE A 1 112 ? -10.204 -16.489 -4.571 1.00 92.62 112 PHE A N 1
ATOM 924 C CA . PHE A 1 112 ? -11.151 -15.585 -5.240 1.00 92.62 112 PHE A CA 1
ATOM 925 C C . PHE A 1 112 ? -11.876 -16.202 -6.448 1.00 92.62 112 PHE A C 1
ATOM 927 O O . PHE A 1 112 ? -12.567 -15.495 -7.169 1.00 92.62 112 PHE A O 1
ATOM 934 N N . GLN A 1 113 ? -11.753 -17.511 -6.686 1.00 90.94 113 GLN A N 1
ATOM 935 C CA . GLN A 1 113 ? -12.534 -18.201 -7.722 1.00 90.94 113 GLN A CA 1
ATOM 936 C C . GLN A 1 113 ? -14.018 -18.361 -7.317 1.00 90.94 113 GLN A C 1
ATOM 938 O O . GLN A 1 113 ? -14.273 -18.737 -6.172 1.00 90.94 113 GLN A O 1
ATOM 943 N N . PRO A 1 114 ? -14.991 -18.153 -8.232 1.00 93.00 114 PRO A N 1
ATOM 944 C CA . PRO A 1 114 ? -14.825 -17.831 -9.654 1.00 93.00 114 PRO A CA 1
ATOM 945 C C . PRO A 1 114 ? -14.393 -16.376 -9.906 1.00 93.00 114 PRO A C 1
ATOM 947 O O . PRO A 1 114 ? -14.981 -15.451 -9.347 1.00 93.00 114 PRO A O 1
ATOM 950 N N . ALA A 1 115 ? -13.392 -16.174 -10.774 1.00 95.81 115 ALA A N 1
ATOM 951 C CA . ALA A 1 115 ? -12.801 -14.857 -11.034 1.00 95.81 115 ALA A CA 1
ATOM 952 C C . ALA A 1 115 ? -12.657 -14.506 -12.523 1.00 95.81 115 ALA A C 1
ATOM 954 O O . ALA A 1 115 ? -12.198 -15.335 -13.307 1.00 95.81 115 ALA A O 1
ATOM 955 N N . ARG A 1 116 ? -12.924 -13.239 -12.873 1.00 97.00 116 ARG A N 1
ATOM 956 C CA . ARG A 1 116 ? -12.453 -12.585 -14.109 1.00 97.00 116 ARG A CA 1
ATOM 957 C C . ARG A 1 116 ? -11.259 -11.673 -13.830 1.00 97.00 116 ARG A C 1
ATOM 959 O O . ARG A 1 116 ? -11.197 -11.025 -12.788 1.00 97.00 116 ARG A O 1
ATOM 966 N N . ILE A 1 117 ? -10.326 -11.603 -14.772 1.00 97.38 117 ILE A N 1
ATOM 967 C CA . ILE A 1 117 ? -9.064 -10.864 -14.693 1.00 97.38 117 ILE A CA 1
ATOM 968 C C . ILE A 1 117 ? -9.067 -9.720 -15.703 1.00 97.38 117 ILE A C 1
ATOM 970 O O . ILE A 1 117 ? -9.462 -9.902 -16.853 1.00 97.38 117 ILE A O 1
ATOM 974 N N . ILE A 1 118 ? -8.586 -8.547 -15.290 1.00 97.12 118 ILE A N 1
ATOM 975 C CA . ILE A 1 118 ? -8.424 -7.385 -16.171 1.00 97.12 118 ILE A CA 1
ATOM 976 C C . ILE A 1 118 ? -6.956 -6.965 -16.185 1.00 97.12 118 ILE A C 1
ATOM 978 O O . ILE A 1 118 ? -6.396 -6.595 -15.149 1.00 97.12 118 ILE A O 1
ATOM 982 N N . PHE A 1 119 ? -6.366 -6.941 -17.376 1.00 95.81 119 PHE A N 1
ATOM 983 C CA . PHE A 1 119 ? -5.098 -6.280 -17.651 1.00 95.81 119 PHE A CA 1
ATOM 984 C C . PHE A 1 119 ? -5.335 -4.958 -18.371 1.00 95.81 119 PHE A C 1
ATOM 986 O O . PHE A 1 119 ? -6.036 -4.896 -19.378 1.00 95.81 119 PHE A O 1
ATOM 993 N N . THR A 1 120 ? -4.674 -3.906 -17.906 1.00 94.81 120 THR A N 1
ATOM 994 C CA . THR A 1 120 ? -4.508 -2.658 -18.653 1.00 94.81 120 THR A CA 1
ATOM 995 C C . THR A 1 120 ? -3.081 -2.597 -19.194 1.00 94.81 120 THR A C 1
ATOM 997 O O . THR A 1 120 ? -2.125 -2.754 -18.432 1.00 94.81 120 THR A O 1
ATOM 1000 N N . ILE A 1 121 ? -2.926 -2.406 -20.509 1.00 94.88 121 ILE A N 1
ATOM 1001 C CA . ILE A 1 121 ? -1.626 -2.342 -21.207 1.00 94.88 121 ILE A CA 1
ATOM 1002 C C . ILE A 1 121 ? -1.392 -0.958 -21.822 1.00 94.88 121 ILE A C 1
ATOM 1004 O O . ILE A 1 121 ? -2.308 -0.143 -21.920 1.00 94.88 121 ILE A O 1
ATOM 1008 N N . ARG A 1 122 ? -0.146 -0.664 -22.202 1.00 93.62 122 ARG A N 1
ATOM 1009 C CA . ARG A 1 122 ? 0.258 0.623 -22.789 1.00 93.62 122 ARG A CA 1
ATOM 1010 C C . ARG A 1 122 ? 1.406 0.429 -23.772 1.00 93.62 122 ARG A C 1
ATOM 1012 O O . ARG A 1 122 ? 2.328 -0.325 -23.467 1.00 93.62 122 ARG A O 1
ATOM 1019 N N . LYS A 1 123 ? 1.418 1.172 -24.882 1.00 94.56 123 LYS A N 1
ATOM 1020 C CA . LYS A 1 123 ? 2.498 1.183 -25.884 1.00 94.56 123 LYS A CA 1
ATOM 1021 C C . LYS A 1 123 ? 3.865 1.251 -25.194 1.00 94.56 123 LYS A C 1
ATOM 1023 O O . LYS A 1 123 ? 4.147 2.209 -24.469 1.00 94.56 123 LYS A O 1
ATOM 1028 N N . GLN A 1 124 ? 4.721 0.247 -25.405 1.00 94.00 124 GLN A N 1
ATOM 1029 C CA . GLN A 1 124 ? 5.855 0.014 -24.499 1.00 94.00 124 GLN A CA 1
ATOM 1030 C C . GLN A 1 124 ? 6.873 1.161 -24.431 1.00 94.00 124 GLN A C 1
ATOM 1032 O O . GLN A 1 124 ? 7.424 1.418 -23.366 1.00 94.00 124 GLN A O 1
ATOM 1037 N N . GLU A 1 125 ? 7.073 1.909 -25.518 1.00 92.81 125 GLU A N 1
ATOM 1038 C CA . GLU A 1 125 ? 7.911 3.122 -25.534 1.00 92.81 125 GLU A CA 1
ATOM 1039 C C . GLU A 1 125 ? 7.461 4.149 -24.469 1.00 92.81 125 GLU A C 1
ATOM 1041 O O . GLU A 1 125 ? 8.264 4.732 -23.731 1.00 92.81 125 GLU A O 1
ATOM 1046 N N . ASP A 1 126 ? 6.143 4.339 -24.368 1.00 91.50 126 ASP A N 1
ATOM 1047 C CA . ASP A 1 126 ? 5.494 5.283 -23.466 1.00 91.50 126 ASP A CA 1
ATOM 1048 C C . ASP A 1 126 ? 5.287 4.713 -22.060 1.00 91.50 126 ASP A C 1
ATOM 1050 O O . ASP A 1 126 ? 5.238 5.495 -21.105 1.00 91.50 126 ASP A O 1
ATOM 1054 N N . TYR A 1 127 ? 5.209 3.383 -21.928 1.00 91.88 127 TYR A N 1
ATOM 1055 C CA . TYR A 1 127 ? 5.293 2.660 -20.657 1.00 91.88 127 TYR A CA 1
ATOM 1056 C C . TYR A 1 127 ? 6.674 2.848 -20.019 1.00 91.88 127 TYR A C 1
ATOM 1058 O O . TYR A 1 127 ? 6.753 3.450 -18.952 1.00 91.88 127 TYR A O 1
ATOM 1066 N N . VAL A 1 128 ? 7.759 2.448 -20.698 1.00 92.75 128 VAL A N 1
ATOM 1067 C CA . VAL A 1 128 ? 9.148 2.525 -20.195 1.00 92.75 128 VAL A CA 1
ATOM 1068 C C . VAL A 1 128 ? 9.476 3.938 -19.710 1.00 92.75 128 VAL A C 1
ATOM 1070 O O . VAL A 1 128 ? 9.927 4.124 -18.580 1.00 92.75 128 VAL A O 1
ATOM 1073 N N . SER A 1 129 ? 9.155 4.952 -20.515 1.00 91.06 129 SER A N 1
ATOM 1074 C CA . SER A 1 129 ? 9.386 6.357 -20.156 1.00 91.06 129 SER A CA 1
ATOM 1075 C C . SER A 1 129 ? 8.502 6.834 -18.989 1.00 91.06 129 SER A C 1
ATOM 1077 O O . SER A 1 129 ? 8.921 7.674 -18.195 1.00 91.06 129 SER A O 1
ATOM 1079 N N . SER A 1 130 ? 7.285 6.294 -18.839 1.00 89.25 130 SER A N 1
ATOM 1080 C CA . SER A 1 130 ? 6.359 6.631 -17.743 1.00 89.25 130 SER A CA 1
ATOM 1081 C C . SER A 1 130 ? 6.663 5.900 -16.426 1.00 89.25 130 SER A C 1
ATOM 1083 O O . SER A 1 130 ? 6.324 6.428 -15.361 1.00 89.25 130 SER A O 1
ATOM 1085 N N . VAL A 1 131 ? 7.315 4.732 -16.488 1.00 89.56 131 VAL A N 1
ATOM 1086 C CA . VAL A 1 131 ? 7.927 4.028 -15.347 1.00 89.56 131 VAL A CA 1
ATOM 1087 C C . VAL A 1 131 ? 9.181 4.779 -14.900 1.00 89.56 131 VAL A C 1
ATOM 1089 O O . VAL A 1 131 ? 9.261 5.187 -13.745 1.00 89.56 131 VAL A O 1
ATOM 1092 N N . TYR A 1 132 ? 10.111 5.064 -15.819 1.00 91.19 132 TYR A N 1
ATOM 1093 C CA . TYR A 1 132 ? 11.350 5.798 -15.534 1.00 91.19 132 TYR A CA 1
ATOM 1094 C C . TYR A 1 132 ? 11.097 7.152 -14.853 1.00 91.19 132 TYR A C 1
ATOM 1096 O O . TYR A 1 132 ? 11.659 7.425 -13.793 1.00 91.19 132 TYR A O 1
ATOM 1104 N N . LEU A 1 133 ? 10.206 7.984 -15.410 1.00 89.88 133 LEU A N 1
ATOM 1105 C CA . LEU A 1 133 ? 9.881 9.291 -14.826 1.00 89.88 133 LEU A CA 1
ATOM 1106 C C . LEU A 1 133 ? 9.158 9.178 -13.470 1.00 89.88 133 LEU A C 1
ATOM 1108 O O . LEU A 1 133 ? 9.260 10.094 -12.658 1.00 89.88 133 LEU A O 1
ATOM 1112 N N . ASN A 1 134 ? 8.448 8.075 -13.198 1.00 88.00 134 ASN A N 1
ATOM 1113 C CA . ASN A 1 134 ? 7.844 7.832 -11.884 1.00 88.00 134 ASN A CA 1
ATOM 1114 C C . ASN A 1 134 ? 8.896 7.401 -10.857 1.00 88.00 134 ASN A C 1
ATOM 1116 O O . ASN A 1 134 ? 8.935 7.965 -9.769 1.00 88.00 134 ASN A O 1
ATOM 1120 N N . LEU A 1 135 ? 9.787 6.476 -11.230 1.00 88.38 135 LEU A N 1
ATOM 1121 C CA . LEU A 1 135 ? 10.889 6.022 -10.385 1.00 88.38 135 LEU A CA 1
ATOM 1122 C C . LEU A 1 135 ? 11.839 7.178 -10.047 1.00 88.38 135 LEU A C 1
ATOM 1124 O O . LEU A 1 135 ? 12.106 7.399 -8.872 1.00 88.38 135 LEU A O 1
ATOM 1128 N N . LYS A 1 136 ? 12.267 7.975 -11.039 1.00 88.44 136 LYS A N 1
ATOM 1129 C CA . LYS A 1 136 ? 13.099 9.174 -10.823 1.00 88.44 136 LYS A CA 1
ATOM 1130 C C . LYS A 1 136 ? 12.453 10.146 -9.836 1.00 88.44 136 LYS A C 1
ATOM 1132 O O . LYS A 1 136 ? 13.109 10.589 -8.899 1.00 88.44 136 LYS A O 1
ATOM 1137 N N . ARG A 1 137 ? 11.159 10.440 -10.009 1.00 87.31 137 ARG A N 1
ATOM 1138 C CA . ARG A 1 137 ? 10.401 11.291 -9.085 1.00 87.31 137 ARG A CA 1
ATOM 1139 C C . ARG A 1 137 ? 10.357 10.683 -7.682 1.00 87.31 137 ARG A C 1
ATOM 1141 O O . ARG A 1 137 ? 10.739 11.338 -6.723 1.00 87.31 137 ARG A O 1
ATOM 1148 N N . ASN A 1 138 ? 9.892 9.445 -7.543 1.00 86.94 138 ASN A N 1
ATOM 1149 C CA . ASN A 1 138 ? 9.693 8.835 -6.231 1.00 86.94 138 ASN A CA 1
ATOM 1150 C C . ASN A 1 138 ? 11.027 8.681 -5.483 1.00 86.94 138 ASN A C 1
ATOM 1152 O O . ASN A 1 138 ? 11.097 9.016 -4.307 1.00 86.94 138 ASN A O 1
ATOM 1156 N N . SER A 1 139 ? 12.092 8.256 -6.162 1.00 86.50 139 SER A N 1
ATOM 1157 C CA . SER A 1 139 ? 13.408 8.093 -5.546 1.00 86.50 139 SER A CA 1
ATOM 1158 C C . SER A 1 139 ? 14.074 9.412 -5.170 1.00 86.50 139 SER A C 1
ATOM 1160 O O . SER A 1 139 ? 14.667 9.472 -4.101 1.00 86.50 139 SER A O 1
ATOM 1162 N N . ALA A 1 140 ? 13.893 10.495 -5.929 1.00 86.50 140 ALA A N 1
ATOM 1163 C CA . ALA A 1 140 ? 14.341 11.819 -5.496 1.00 86.50 140 ALA A CA 1
ATOM 1164 C C . ALA A 1 140 ? 13.541 12.358 -4.293 1.00 86.50 140 ALA A C 1
ATOM 1166 O O . ALA A 1 140 ? 14.119 12.789 -3.298 1.00 86.50 140 ALA A O 1
ATOM 1167 N N . PHE A 1 141 ? 12.205 12.324 -4.372 1.00 85.12 141 PHE A N 1
ATOM 1168 C CA . PHE A 1 141 ? 11.314 12.960 -3.390 1.00 85.12 141 PHE A CA 1
ATOM 1169 C C . PHE A 1 141 ? 11.086 12.142 -2.103 1.00 85.12 141 PHE A C 1
ATOM 1171 O O . PHE A 1 141 ? 10.620 12.708 -1.116 1.00 85.12 141 PHE A O 1
ATOM 1178 N N . LEU A 1 142 ? 11.375 10.834 -2.098 1.00 82.62 142 LEU A N 1
ATOM 1179 C CA . LEU A 1 142 ? 11.219 9.956 -0.926 1.00 82.62 142 LEU A CA 1
ATOM 1180 C C . LEU A 1 142 ? 12.558 9.432 -0.397 1.00 82.62 142 LEU A C 1
ATOM 1182 O O . LEU A 1 142 ? 12.768 9.431 0.813 1.00 82.62 142 LEU A O 1
ATOM 1186 N N . ASP A 1 143 ? 13.444 8.993 -1.297 1.00 81.19 143 ASP A N 1
ATOM 1187 C CA . ASP A 1 143 ? 14.657 8.243 -0.943 1.00 81.19 143 ASP A CA 1
ATOM 1188 C C . ASP A 1 143 ? 15.946 9.098 -1.044 1.00 81.19 143 ASP A C 1
ATOM 1190 O O . ASP A 1 143 ? 16.998 8.670 -0.573 1.00 81.19 143 ASP A O 1
ATOM 1194 N N . ARG A 1 144 ? 15.877 10.288 -1.670 1.00 84.81 144 ARG A N 1
ATOM 1195 C CA . ARG A 1 144 ? 17.014 11.119 -2.137 1.00 84.81 144 ARG A CA 1
ATOM 1196 C C . ARG A 1 144 ? 18.028 10.374 -3.026 1.00 84.81 144 ARG A C 1
ATOM 1198 O O . ARG A 1 144 ? 19.224 10.642 -2.980 1.00 84.81 144 ARG A O 1
ATOM 1205 N N . ILE A 1 145 ? 17.556 9.436 -3.848 1.00 83.81 145 ILE A N 1
ATOM 1206 C CA . ILE A 1 145 ? 18.393 8.619 -4.741 1.00 83.81 145 ILE A CA 1
ATOM 1207 C C . ILE A 1 145 ? 18.342 9.156 -6.179 1.00 83.81 145 ILE A C 1
ATOM 1209 O O . ILE A 1 145 ? 17.303 9.084 -6.843 1.00 83.81 145 ILE A O 1
ATOM 1213 N N . THR A 1 146 ? 19.494 9.603 -6.689 1.00 85.06 146 THR A N 1
ATOM 1214 C CA . THR A 1 146 ? 19.688 10.016 -8.086 1.00 85.06 146 THR A CA 1
ATOM 1215 C C . THR A 1 146 ? 19.548 8.817 -9.032 1.00 85.06 146 THR A C 1
ATOM 1217 O O . THR A 1 146 ? 20.327 7.862 -8.980 1.00 85.06 146 THR A O 1
ATOM 1220 N N . VAL A 1 147 ? 18.566 8.854 -9.938 1.00 87.25 147 VAL A N 1
ATOM 1221 C CA . VAL A 1 147 ? 18.363 7.796 -10.945 1.00 87.25 147 VAL A CA 1
ATOM 1222 C C . VAL A 1 147 ? 19.191 8.102 -12.208 1.00 87.25 147 VAL A C 1
ATOM 1224 O O . VAL A 1 147 ? 19.109 9.224 -12.710 1.00 87.25 147 VAL A O 1
ATOM 1227 N N . PRO A 1 148 ? 19.973 7.143 -12.757 1.00 90.19 148 PRO A N 1
ATOM 1228 C CA . PRO A 1 148 ? 20.782 7.364 -13.961 1.00 90.19 148 PRO A CA 1
ATOM 1229 C C . PRO A 1 148 ? 19.955 7.778 -15.192 1.00 90.19 148 PRO A C 1
ATOM 1231 O O . PRO A 1 148 ? 18.793 7.387 -15.278 1.00 90.19 148 PRO A O 1
ATOM 1234 N N . PRO A 1 149 ? 20.547 8.459 -16.197 1.00 91.00 149 PRO A N 1
ATOM 1235 C CA . PRO A 1 149 ? 19.860 8.817 -17.442 1.00 91.00 149 PRO A CA 1
ATOM 1236 C C . PRO A 1 149 ? 19.160 7.626 -18.112 1.00 91.00 149 PRO A C 1
ATOM 1238 O O . PRO A 1 149 ? 19.700 6.517 -18.105 1.00 91.00 149 PRO A O 1
ATOM 1241 N N . LEU A 1 150 ? 17.991 7.870 -18.723 1.00 92.38 150 LEU A N 1
ATOM 1242 C CA . LEU A 1 150 ? 17.058 6.846 -19.224 1.00 92.38 150 LEU A CA 1
ATOM 1243 C C . LEU A 1 150 ? 17.747 5.697 -19.978 1.00 92.38 150 LEU A C 1
ATOM 1245 O O . LEU A 1 150 ? 17.523 4.544 -19.635 1.00 92.38 150 LEU A O 1
ATOM 1249 N N . SER A 1 151 ? 18.611 5.989 -20.948 1.00 92.44 151 SER A N 1
ATOM 1250 C CA . SER A 1 151 ? 19.332 4.999 -21.762 1.00 92.44 151 SER A CA 1
ATOM 1251 C C . SER A 1 151 ? 20.238 4.081 -20.922 1.00 92.44 151 SER A C 1
ATOM 1253 O O . SER A 1 151 ? 20.259 2.859 -21.089 1.00 92.44 151 SER A O 1
ATOM 1255 N N . ARG A 1 152 ? 20.946 4.655 -19.935 1.00 93.25 152 ARG A N 1
ATOM 1256 C CA . ARG A 1 152 ? 21.798 3.913 -18.988 1.00 93.25 152 ARG A CA 1
ATOM 1257 C C . ARG A 1 152 ? 20.960 3.110 -17.994 1.00 93.25 152 ARG A C 1
ATOM 1259 O O . ARG A 1 152 ? 21.325 1.979 -17.683 1.00 93.25 152 ARG A O 1
ATOM 1266 N N . TRP A 1 153 ? 19.852 3.671 -17.507 1.00 92.62 153 TRP A N 1
ATOM 1267 C CA . TRP A 1 153 ? 18.907 2.963 -16.641 1.00 92.62 153 TRP A CA 1
ATOM 1268 C C . TRP A 1 153 ? 18.254 1.785 -17.376 1.00 92.62 153 TRP A C 1
ATOM 1270 O O . TRP A 1 153 ? 18.282 0.670 -16.866 1.00 92.62 153 TRP A O 1
ATOM 1280 N N . TYR A 1 154 ? 17.766 1.993 -18.602 1.00 93.50 154 TYR A N 1
ATOM 1281 C CA . TYR A 1 154 ? 17.148 0.971 -19.449 1.00 93.50 154 TYR A CA 1
ATOM 1282 C C . TYR A 1 154 ? 18.089 -0.218 -19.669 1.00 93.50 154 TYR A C 1
ATOM 1284 O O . TYR A 1 154 ? 17.753 -1.341 -19.289 1.00 93.50 154 TYR A O 1
ATOM 1292 N N . ARG A 1 155 ? 19.310 0.034 -20.168 1.00 92.81 155 ARG A N 1
ATOM 1293 C CA . ARG A 1 155 ? 20.337 -1.007 -20.351 1.00 92.81 155 ARG A CA 1
ATOM 1294 C C . ARG A 1 155 ? 20.695 -1.722 -19.048 1.00 92.81 155 ARG A C 1
ATOM 1296 O O . ARG A 1 155 ? 20.896 -2.935 -19.061 1.00 92.81 155 ARG A O 1
ATOM 1303 N N . ALA A 1 156 ? 20.733 -1.010 -17.921 1.00 90.94 156 ALA A N 1
ATOM 1304 C CA . ALA A 1 156 ? 20.970 -1.610 -16.609 1.00 90.94 156 ALA A CA 1
ATOM 1305 C C . ALA A 1 156 ? 19.783 -2.444 -16.093 1.00 90.94 156 ALA A C 1
ATOM 1307 O O . ALA A 1 156 ? 20.007 -3.362 -15.311 1.00 90.94 156 ALA A O 1
ATOM 1308 N N . MET A 1 157 ? 18.540 -2.161 -16.500 1.00 90.12 157 MET A N 1
ATOM 1309 C CA . MET A 1 157 ? 17.361 -2.949 -16.115 1.00 90.12 157 MET A CA 1
ATOM 1310 C C . MET A 1 157 ? 17.176 -4.188 -17.002 1.00 90.12 157 MET A C 1
ATOM 1312 O O . MET A 1 157 ? 16.979 -5.279 -16.475 1.00 90.12 157 MET A O 1
ATOM 1316 N N . VAL A 1 158 ? 17.294 -4.062 -18.331 1.00 89.31 158 VAL A N 1
ATOM 1317 C CA . VAL A 1 158 ? 17.076 -5.186 -19.273 1.00 89.31 158 VAL A CA 1
ATOM 1318 C C . VAL A 1 158 ? 18.216 -6.215 -19.317 1.00 89.31 158 VAL A C 1
ATOM 1320 O O . VAL A 1 158 ? 18.085 -7.250 -19.970 1.00 89.31 158 VAL A O 1
ATOM 1323 N N . SER A 1 159 ? 19.326 -5.945 -18.623 1.00 86.81 159 SER A N 1
ATOM 1324 C CA . SER A 1 159 ? 20.445 -6.879 -18.414 1.00 86.81 159 SER A CA 1
ATOM 1325 C C . SER A 1 159 ? 20.388 -7.628 -17.074 1.00 86.81 159 SER A C 1
ATOM 1327 O O . SER A 1 159 ? 21.192 -8.532 -16.845 1.00 86.81 159 SER A O 1
ATOM 1329 N N . GLN A 1 160 ? 19.439 -7.305 -16.186 1.00 83.75 160 GLN A N 1
ATOM 1330 C CA . GLN A 1 160 ? 19.263 -8.016 -14.919 1.00 83.75 160 GLN A CA 1
ATOM 1331 C C . GLN A 1 160 ? 18.451 -9.301 -15.101 1.00 83.75 160 GLN A C 1
ATOM 1333 O O . GLN A 1 160 ? 17.347 -9.282 -15.638 1.00 83.75 160 GLN A O 1
ATOM 1338 N N . LEU A 1 161 ? 18.941 -10.401 -14.519 1.00 68.12 161 LEU A N 1
ATOM 1339 C CA . LEU A 1 161 ? 18.232 -11.690 -14.457 1.00 68.12 161 LEU A CA 1
ATOM 1340 C C . LEU A 1 161 ? 16.855 -11.594 -13.758 1.00 68.12 161 LEU A C 1
ATOM 1342 O O . LEU A 1 161 ? 15.979 -12.419 -14.001 1.00 68.12 161 LEU A O 1
ATOM 1346 N N . ARG A 1 162 ? 16.668 -10.588 -12.891 1.00 65.88 162 ARG A N 1
ATOM 1347 C CA . ARG A 1 162 ? 15.389 -10.197 -12.273 1.00 65.88 162 ARG A CA 1
ATOM 1348 C C . ARG A 1 162 ? 15.295 -8.668 -12.173 1.00 65.88 162 ARG A C 1
ATOM 1350 O O . ARG A 1 162 ? 15.443 -8.102 -11.097 1.00 65.88 162 ARG A O 1
ATOM 1357 N N . GLY A 1 163 ? 15.118 -7.993 -13.310 1.00 73.88 163 GLY A N 1
ATOM 1358 C CA . GLY A 1 163 ? 14.979 -6.533 -13.368 1.00 73.88 163 GLY A CA 1
ATOM 1359 C C . GLY A 1 163 ? 13.584 -6.047 -12.961 1.00 73.88 163 GLY A C 1
ATOM 1360 O O . GLY A 1 163 ? 12.724 -5.889 -13.825 1.00 73.88 163 GLY A O 1
ATOM 1361 N N . ASN A 1 164 ? 13.378 -5.772 -11.666 1.00 75.06 164 ASN A N 1
ATOM 1362 C CA . ASN A 1 164 ? 12.078 -5.456 -11.042 1.00 75.06 164 ASN A CA 1
ATOM 1363 C C . ASN A 1 164 ? 11.152 -4.526 -11.859 1.00 75.06 164 ASN A C 1
ATOM 1365 O O . ASN A 1 164 ? 9.961 -4.800 -11.975 1.00 75.06 164 ASN A O 1
ATOM 1369 N N . PHE A 1 165 ? 11.677 -3.437 -12.433 1.00 82.44 165 PHE A N 1
ATOM 1370 C CA . PHE A 1 165 ? 10.862 -2.388 -13.073 1.00 82.44 165 PHE A CA 1
ATOM 1371 C C . PHE A 1 165 ? 10.498 -2.643 -14.545 1.00 82.44 165 PHE A C 1
ATOM 1373 O O . PHE A 1 165 ? 9.636 -1.950 -15.079 1.00 82.44 165 PHE A O 1
ATOM 1380 N N . LEU A 1 166 ? 11.164 -3.590 -15.220 1.00 86.56 166 LEU A N 1
ATOM 1381 C CA . LEU A 1 166 ? 10.933 -3.920 -16.638 1.00 86.56 166 LEU A CA 1
ATOM 1382 C C . LEU A 1 166 ? 10.657 -5.422 -16.858 1.00 86.56 166 LEU A C 1
ATOM 1384 O O . LEU A 1 166 ? 10.669 -5.898 -17.989 1.00 86.56 166 LEU A O 1
ATOM 1388 N N . GLN A 1 167 ? 10.362 -6.179 -15.796 1.00 79.19 167 GLN A N 1
ATOM 1389 C CA . GLN A 1 167 ? 10.124 -7.629 -15.867 1.00 79.19 167 GLN A CA 1
ATOM 1390 C C . GLN A 1 167 ? 8.845 -8.020 -16.640 1.00 79.19 167 GLN A C 1
ATOM 1392 O O . GLN A 1 167 ? 8.671 -9.180 -17.011 1.00 79.19 167 GLN A O 1
ATOM 1397 N N . ASN A 1 168 ? 7.957 -7.054 -16.883 1.00 82.06 168 ASN A N 1
ATOM 1398 C CA . ASN A 1 168 ? 6.701 -7.201 -17.624 1.00 82.06 168 ASN A CA 1
ATOM 1399 C C . ASN A 1 168 ? 6.722 -6.457 -18.976 1.00 82.06 168 ASN A C 1
ATOM 1401 O O . ASN A 1 168 ? 5.673 -6.084 -19.488 1.00 82.06 168 ASN A O 1
ATOM 1405 N N . ILE A 1 169 ? 7.906 -6.168 -19.536 1.00 89.62 169 ILE A N 1
ATOM 1406 C CA . ILE A 1 169 ? 8.026 -5.345 -20.752 1.00 89.62 169 ILE A CA 1
ATOM 1407 C C . ILE A 1 169 ? 7.408 -6.013 -21.991 1.00 89.62 169 ILE A C 1
ATOM 1409 O O . ILE A 1 169 ? 6.842 -5.321 -22.835 1.00 89.62 169 ILE A O 1
ATOM 1413 N N . ASP A 1 170 ? 7.441 -7.347 -22.070 1.00 91.81 170 ASP A N 1
ATOM 1414 C CA . ASP A 1 170 ? 6.497 -8.101 -22.892 1.00 91.81 170 ASP A CA 1
ATOM 1415 C C . ASP A 1 170 ? 5.301 -8.522 -22.024 1.00 91.81 170 ASP A C 1
ATOM 1417 O O . ASP A 1 170 ? 5.385 -9.453 -21.219 1.00 91.81 170 ASP A O 1
ATOM 1421 N N . PHE A 1 171 ? 4.174 -7.826 -22.191 1.00 93.88 171 PHE A N 1
ATOM 1422 C CA . PHE A 1 171 ? 2.943 -8.116 -21.456 1.00 93.88 171 PHE A CA 1
ATOM 1423 C C . PHE A 1 171 ? 2.386 -9.511 -21.773 1.00 93.88 171 PHE A C 1
ATOM 1425 O O . PHE A 1 171 ? 1.671 -10.071 -20.942 1.00 93.88 171 PHE A O 1
ATOM 1432 N N . HIS A 1 172 ? 2.717 -10.090 -22.936 1.00 94.88 172 HIS A N 1
ATOM 1433 C CA . HIS A 1 172 ? 2.227 -11.405 -23.343 1.00 94.88 172 HIS A CA 1
ATOM 1434 C C . HIS A 1 172 ? 2.642 -12.498 -22.353 1.00 94.88 172 HIS A C 1
ATOM 1436 O O . HIS A 1 172 ? 1.837 -13.373 -22.055 1.00 94.88 172 HIS A O 1
ATOM 1442 N N . GLU A 1 173 ? 3.863 -12.457 -21.805 1.00 91.31 173 GLU A N 1
ATOM 1443 C CA . GLU A 1 173 ? 4.318 -13.468 -20.838 1.00 91.31 173 GLU A CA 1
ATOM 1444 C C . GLU A 1 173 ? 3.443 -13.514 -19.580 1.00 91.31 173 GLU A C 1
ATOM 1446 O O . GLU A 1 173 ? 3.065 -14.590 -19.116 1.00 91.31 173 GLU A O 1
ATOM 1451 N N . SER A 1 174 ? 3.121 -12.343 -19.025 1.00 90.88 174 SER A N 1
ATOM 1452 C CA . SER A 1 174 ? 2.347 -12.234 -17.786 1.00 90.88 174 SER A CA 1
ATOM 1453 C C . SER A 1 174 ? 0.843 -12.406 -18.026 1.00 90.88 174 SER A C 1
ATOM 1455 O O . SER A 1 174 ? 0.165 -12.972 -17.173 1.00 90.88 174 SER A O 1
ATOM 1457 N N . ILE A 1 175 ? 0.325 -12.016 -19.195 1.00 95.25 175 ILE A N 1
ATOM 1458 C CA . ILE A 1 175 ? -1.063 -12.299 -19.596 1.00 95.25 175 ILE A CA 1
ATOM 1459 C C . ILE A 1 175 ? -1.256 -13.808 -19.817 1.00 95.25 175 ILE A C 1
ATOM 1461 O O . ILE A 1 175 ? -2.167 -14.392 -19.235 1.00 95.25 175 ILE A O 1
ATOM 1465 N N . ALA A 1 176 ? -0.355 -14.471 -20.553 1.00 95.00 176 ALA A N 1
ATOM 1466 C CA . ALA A 1 176 ? -0.426 -15.912 -20.813 1.00 95.00 176 ALA A CA 1
ATOM 1467 C C . ALA A 1 176 ? -0.297 -16.767 -19.534 1.00 95.00 176 ALA A C 1
ATOM 1469 O O . ALA A 1 176 ? -0.903 -17.833 -19.439 1.00 95.00 176 ALA A O 1
ATOM 1470 N N . LEU A 1 177 ? 0.453 -16.297 -18.529 1.00 93.75 177 LEU A N 1
ATOM 1471 C CA . LEU A 1 177 ? 0.505 -16.914 -17.199 1.00 93.75 177 LEU A CA 1
ATOM 1472 C C . LEU A 1 177 ? -0.867 -16.898 -16.504 1.00 93.75 177 LEU A C 1
ATOM 1474 O O . LEU A 1 177 ? -1.276 -17.907 -15.933 1.00 93.75 177 LEU A O 1
ATOM 1478 N N . TYR A 1 178 ? -1.590 -15.777 -16.557 1.00 95.94 178 TYR A N 1
ATOM 1479 C CA . TYR A 1 178 ? -2.939 -15.700 -15.992 1.00 95.94 178 TYR A CA 1
ATOM 1480 C C . TYR A 1 178 ? -3.959 -16.466 -16.856 1.00 95.94 178 TYR A C 1
ATOM 1482 O O . TYR A 1 178 ? -4.813 -17.140 -16.291 1.00 95.94 178 TYR A O 1
ATOM 1490 N N . GLU A 1 179 ? -3.836 -16.473 -18.188 1.00 95.88 179 GLU A N 1
ATOM 1491 C CA . GLU A 1 179 ? -4.656 -17.301 -19.097 1.00 95.88 179 GLU A CA 1
ATOM 1492 C C . GLU A 1 179 ? -4.563 -18.801 -18.752 1.00 95.88 179 GLU A C 1
ATOM 1494 O O . GLU A 1 179 ? -5.586 -19.479 -18.671 1.00 95.88 179 GLU A O 1
ATOM 1499 N N . GLN A 1 180 ? -3.359 -19.304 -18.447 1.00 96.50 180 GLN A N 1
ATOM 1500 C CA . GLN A 1 180 ? -3.129 -20.694 -18.019 1.00 96.50 180 GLN A CA 1
ATOM 1501 C C . GLN A 1 180 ? -3.754 -21.053 -16.660 1.00 96.50 180 GLN A C 1
ATOM 1503 O O . GLN A 1 180 ? -3.975 -22.233 -16.393 1.00 96.50 180 GLN A O 1
ATOM 1508 N N . ILE A 1 181 ? -4.009 -20.065 -15.796 1.00 96.31 181 ILE A N 1
ATOM 1509 C CA . ILE A 1 181 ? -4.528 -20.272 -14.436 1.00 96.31 181 ILE A CA 1
ATOM 1510 C C . ILE A 1 181 ? -6.043 -20.020 -14.374 1.00 96.31 181 ILE A C 1
ATOM 1512 O O . ILE A 1 181 ? -6.758 -20.775 -13.724 1.00 96.31 181 ILE A O 1
ATOM 1516 N N . PHE A 1 182 ? -6.542 -18.977 -15.043 1.00 96.25 182 PHE A N 1
ATOM 1517 C CA . PHE A 1 182 ? -7.925 -18.496 -14.933 1.00 96.25 182 PHE A CA 1
ATOM 1518 C C . PHE A 1 182 ? -8.818 -18.858 -16.134 1.00 96.25 182 PHE A C 1
ATOM 1520 O O . PHE A 1 182 ? -10.037 -18.732 -16.025 1.00 96.25 182 PHE A O 1
ATOM 1527 N N . GLY A 1 183 ? -8.249 -19.320 -17.252 1.00 95.88 183 GLY A N 1
ATOM 1528 C CA . GLY A 1 183 ? -8.975 -19.538 -18.509 1.00 95.88 183 GLY A CA 1
ATOM 1529 C C . GLY A 1 183 ? -9.087 -18.255 -19.338 1.00 95.88 183 GLY A C 1
ATOM 1530 O O . GLY A 1 183 ? -9.313 -17.167 -18.806 1.00 95.88 183 GLY A O 1
ATOM 1531 N N . ARG A 1 184 ? -8.909 -18.376 -20.656 1.00 95.56 184 ARG A N 1
ATOM 1532 C CA . ARG A 1 184 ? -8.836 -17.258 -21.617 1.00 95.56 184 ARG A CA 1
ATOM 1533 C C . ARG A 1 184 ? -10.110 -16.420 -21.655 1.00 95.56 184 ARG A C 1
ATOM 1535 O O . ARG A 1 184 ? -10.054 -15.200 -21.730 1.00 95.56 184 ARG A O 1
ATOM 1542 N N . GLU A 1 185 ? -11.257 -17.079 -21.555 1.00 95.12 185 GLU A N 1
ATOM 1543 C CA . GLU A 1 185 ? -12.588 -16.477 -21.481 1.00 95.12 185 GLU A CA 1
ATOM 1544 C C . GLU A 1 185 ? -12.797 -15.600 -20.235 1.00 95.12 185 GLU A C 1
ATOM 1546 O O . GLU A 1 185 ? -13.724 -14.790 -20.196 1.00 95.12 185 GLU A O 1
ATOM 1551 N N . ASN A 1 186 ? -11.918 -15.729 -19.236 1.00 97.00 186 ASN A N 1
ATOM 1552 C CA . ASN A 1 186 ? -11.909 -14.926 -18.022 1.00 97.00 186 ASN A CA 1
ATOM 1553 C C . ASN A 1 186 ? -10.808 -13.851 -18.021 1.00 97.00 186 ASN A C 1
ATOM 1555 O O . ASN A 1 186 ? -10.586 -13.247 -16.974 1.00 97.00 186 ASN A O 1
ATOM 1559 N N . ILE A 1 187 ? -10.139 -13.573 -19.149 1.00 97.56 187 ILE A N 1
ATOM 1560 C CA . ILE A 1 187 ? -9.132 -12.506 -19.277 1.00 97.56 187 ILE A CA 1
ATOM 1561 C C . ILE A 1 187 ? -9.633 -11.388 -20.208 1.00 97.56 187 ILE A C 1
ATOM 1563 O O . ILE A 1 187 ? -9.968 -11.637 -21.363 1.00 97.56 187 ILE A O 1
ATOM 1567 N N . LEU A 1 188 ? -9.597 -10.137 -19.739 1.00 97.62 188 LEU A N 1
ATOM 1568 C CA . LEU A 1 188 ? -9.732 -8.932 -20.567 1.00 97.62 188 LEU A CA 1
ATOM 1569 C C . LEU A 1 188 ? -8.397 -8.186 -20.648 1.00 97.62 188 LEU A C 1
ATOM 1571 O O . LEU A 1 188 ? -7.697 -8.038 -19.644 1.00 97.62 188 LEU A O 1
ATOM 1575 N N . VAL A 1 189 ? -8.076 -7.654 -21.830 1.00 97.19 189 VAL A N 1
ATOM 1576 C CA . VAL A 1 189 ? -6.881 -6.837 -22.079 1.00 97.19 189 VAL A CA 1
ATOM 1577 C C . VAL A 1 189 ? -7.296 -5.496 -22.692 1.00 97.19 189 VAL A C 1
ATOM 1579 O O . VAL A 1 189 ? -7.788 -5.448 -23.814 1.00 97.19 189 VAL A O 1
ATOM 1582 N N . LEU A 1 190 ? -7.083 -4.399 -21.961 1.00 96.38 190 LEU A N 1
ATOM 1583 C CA . LEU A 1 190 ? -7.481 -3.038 -22.339 1.00 96.38 190 LEU A CA 1
ATOM 1584 C C . LEU A 1 190 ? -6.257 -2.155 -22.651 1.00 96.38 190 LEU A C 1
ATOM 1586 O O . LEU A 1 190 ? -5.533 -1.768 -21.726 1.00 96.38 190 LEU A O 1
ATOM 1590 N N . PRO A 1 191 ? -6.015 -1.774 -23.919 1.00 96.00 191 PRO A N 1
ATOM 1591 C CA . PRO A 1 191 ? -4.983 -0.799 -24.270 1.00 96.00 191 PRO A CA 1
ATOM 1592 C C . PRO A 1 191 ? -5.357 0.616 -23.814 1.00 96.00 191 PRO A C 1
ATOM 1594 O O . PRO A 1 191 ? -6.412 1.131 -24.183 1.00 96.00 191 PRO A O 1
ATOM 1597 N N . LEU A 1 192 ? -4.473 1.291 -23.073 1.00 94.31 192 LEU A N 1
ATOM 1598 C CA . LEU A 1 192 ? -4.639 2.698 -22.674 1.00 94.31 192 LEU A CA 1
ATOM 1599 C C . LEU A 1 192 ? -4.840 3.620 -23.886 1.00 94.31 192 LEU A C 1
ATOM 1601 O O . LEU A 1 192 ? -5.543 4.624 -23.820 1.00 94.31 192 LEU A O 1
ATOM 1605 N N . GLU A 1 193 ? -4.242 3.272 -25.017 1.00 95.38 193 GLU A N 1
ATOM 1606 C CA . GLU A 1 193 ? -4.378 4.003 -26.270 1.00 95.38 193 GLU A CA 1
ATOM 1607 C C . GLU A 1 193 ? -5.824 3.994 -26.801 1.00 95.38 193 GLU A C 1
ATOM 1609 O O . GLU A 1 193 ? -6.219 4.963 -27.447 1.00 95.38 193 GLU A O 1
ATOM 1614 N N . ARG A 1 194 ? -6.656 2.994 -26.453 1.00 94.31 194 ARG A N 1
ATOM 1615 C CA . ARG A 1 194 ? -8.101 3.014 -26.745 1.00 94.31 194 ARG A CA 1
ATOM 1616 C C . ARG A 1 194 ? -8.815 4.122 -25.969 1.00 94.31 194 ARG A C 1
ATOM 1618 O O . ARG A 1 194 ? -9.589 4.851 -26.575 1.00 94.31 194 ARG A O 1
ATOM 1625 N N . LEU A 1 195 ? -8.500 4.331 -24.688 1.00 92.69 195 LEU A N 1
ATOM 1626 C CA . LEU A 1 195 ? -9.029 5.466 -23.910 1.00 92.69 195 LEU A CA 1
ATOM 1627 C C . LEU A 1 195 ? -8.633 6.820 -24.527 1.00 92.69 195 LEU A C 1
ATOM 1629 O O . LEU A 1 195 ? -9.420 7.762 -24.522 1.00 92.69 195 LEU A O 1
ATOM 1633 N N . ILE A 1 196 ? -7.417 6.914 -25.074 1.00 90.81 196 ILE A N 1
ATOM 1634 C CA . ILE A 1 196 ? -6.882 8.147 -25.674 1.00 90.81 196 ILE A CA 1
ATOM 1635 C C . ILE A 1 196 ? -7.492 8.432 -27.060 1.00 90.81 196 ILE A C 1
ATOM 1637 O O . ILE A 1 196 ? -7.673 9.597 -27.407 1.00 90.81 196 ILE A O 1
ATOM 1641 N N . ILE A 1 197 ? -7.781 7.396 -27.856 1.00 93.12 197 ILE A N 1
ATOM 1642 C CA . ILE A 1 197 ? -8.186 7.525 -29.270 1.00 93.12 197 ILE A CA 1
ATOM 1643 C C . ILE A 1 197 ? -9.702 7.369 -29.470 1.00 93.12 197 ILE A C 1
ATOM 1645 O O . ILE A 1 197 ? -10.281 8.105 -30.266 1.00 93.12 197 ILE A O 1
ATOM 1649 N N . ASP A 1 198 ? -10.341 6.437 -28.758 1.00 93.62 198 ASP A N 1
ATOM 1650 C CA . ASP A 1 198 ? -11.782 6.147 -28.855 1.00 93.62 198 ASP A CA 1
ATOM 1651 C C . ASP A 1 198 ? -12.605 6.756 -27.702 1.00 93.62 198 ASP A C 1
ATOM 1653 O O . ASP A 1 198 ? -13.834 6.742 -27.754 1.00 93.62 198 ASP A O 1
ATOM 1657 N N . GLY A 1 199 ? -11.943 7.305 -26.678 1.00 92.62 199 GLY A N 1
ATOM 1658 C CA . GLY A 1 199 ? -12.575 8.005 -25.559 1.00 92.62 199 GLY A CA 1
ATOM 1659 C C . GLY A 1 199 ? -13.006 7.117 -24.378 1.00 92.62 199 GLY A C 1
ATOM 1660 O O . GLY A 1 199 ? -12.904 5.885 -24.430 1.00 92.62 199 GLY A O 1
ATOM 1661 N N . PRO A 1 200 ? -13.470 7.746 -23.278 1.00 94.50 200 PRO A N 1
ATOM 1662 C CA . PRO A 1 200 ? -13.844 7.056 -22.044 1.00 94.50 200 PRO A CA 1
ATOM 1663 C C . PRO A 1 200 ? -15.059 6.140 -22.204 1.00 94.50 200 PRO A C 1
ATOM 1665 O O . PRO A 1 200 ? -15.038 5.048 -21.647 1.00 94.50 200 PRO A O 1
ATOM 1668 N N . ASP A 1 201 ? -16.068 6.525 -22.990 1.00 94.75 201 ASP A N 1
ATOM 1669 C CA . ASP A 1 201 ? -17.285 5.735 -23.215 1.00 94.75 201 ASP A CA 1
ATOM 1670 C C . ASP A 1 201 ? -16.973 4.336 -23.758 1.00 94.75 201 ASP A C 1
ATOM 1672 O O . ASP A 1 201 ? -17.319 3.338 -23.132 1.00 94.75 201 ASP A O 1
ATOM 1676 N N . ARG A 1 202 ? -16.251 4.241 -24.888 1.00 94.50 202 ARG A N 1
ATOM 1677 C CA . ARG A 1 202 ? -15.921 2.945 -25.511 1.00 94.50 202 ARG A CA 1
ATOM 1678 C C . ARG A 1 202 ? -15.058 2.082 -24.589 1.00 94.50 202 ARG A C 1
ATOM 1680 O O . ARG A 1 202 ? -15.277 0.879 -24.498 1.00 94.50 202 ARG A O 1
ATOM 1687 N N . TYR A 1 203 ? -14.088 2.703 -23.918 1.00 95.94 203 TYR A N 1
ATOM 1688 C CA . TYR A 1 203 ? -13.158 2.023 -23.016 1.00 95.94 203 TYR A CA 1
ATOM 1689 C C . TYR A 1 203 ? -13.856 1.468 -21.765 1.00 95.94 203 TYR A C 1
ATOM 1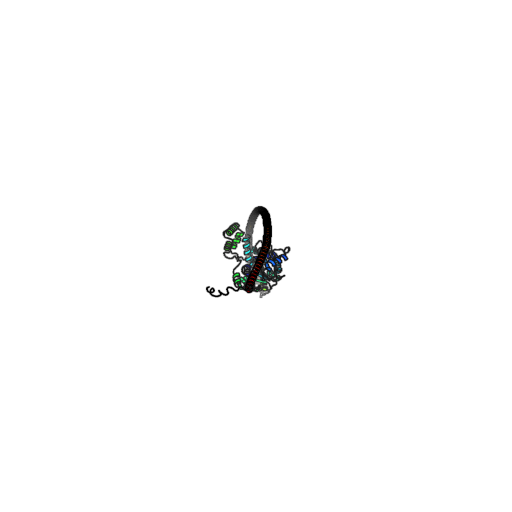691 O O . TYR A 1 203 ? -13.589 0.338 -21.357 1.00 95.94 203 TYR A O 1
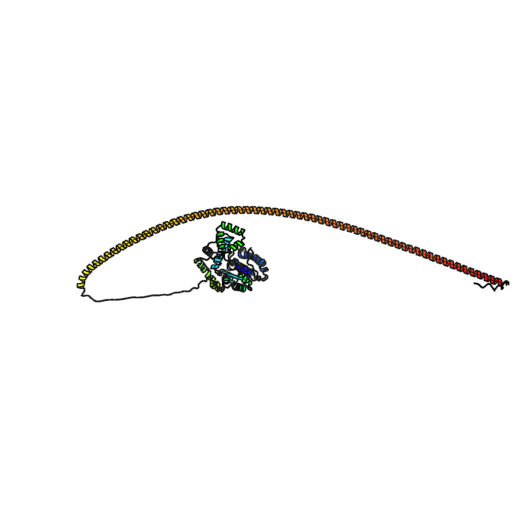ATOM 1699 N N . LEU A 1 204 ? -14.764 2.241 -21.160 1.00 96.56 204 LEU A N 1
ATOM 1700 C CA . LEU A 1 204 ? -15.529 1.788 -20.002 1.00 96.56 204 LEU A CA 1
ATOM 1701 C C . LEU A 1 204 ? -16.652 0.822 -20.380 1.00 96.56 204 LEU A C 1
ATOM 1703 O O . LEU A 1 204 ? -16.921 -0.073 -19.590 1.00 96.56 204 LEU A O 1
ATOM 1707 N N . GLN A 1 205 ? -17.279 0.947 -21.554 1.00 97.06 205 GLN A N 1
ATOM 1708 C CA . GLN A 1 205 ? -18.320 0.008 -21.987 1.00 97.06 205 GLN A CA 1
ATOM 1709 C C . GLN A 1 205 ? -17.746 -1.406 -22.137 1.00 97.06 205 GLN A C 1
ATOM 1711 O O . GLN A 1 205 ? -18.281 -2.345 -21.562 1.00 97.06 205 GLN A O 1
ATOM 1716 N N . GLU A 1 206 ? -16.597 -1.540 -22.807 1.00 96.25 206 GLU A N 1
ATOM 1717 C CA . GLU A 1 206 ? -15.882 -2.813 -22.979 1.00 96.25 206 GLU A CA 1
ATOM 1718 C C . GLU A 1 206 ? -15.486 -3.454 -21.631 1.00 96.25 206 GLU A C 1
ATOM 1720 O O . GLU A 1 206 ? -15.580 -4.670 -21.458 1.00 96.25 206 GLU A O 1
ATOM 1725 N N . LEU A 1 207 ? -15.118 -2.632 -20.641 1.00 96.69 207 LEU A N 1
ATOM 1726 C CA . LEU A 1 207 ? -14.899 -3.070 -19.261 1.00 96.69 207 LEU A CA 1
ATOM 1727 C C . LEU A 1 207 ? -16.204 -3.506 -18.567 1.00 96.69 207 LEU A C 1
ATOM 1729 O O . LEU A 1 207 ? -16.226 -4.553 -17.921 1.00 96.69 207 LEU A O 1
ATOM 1733 N N . CYS A 1 208 ? -17.271 -2.712 -18.684 1.00 96.44 208 CYS A N 1
ATOM 1734 C CA . CYS A 1 208 ? -18.571 -2.938 -18.046 1.00 96.44 208 CYS A CA 1
ATOM 1735 C C . CYS A 1 208 ? -19.254 -4.210 -18.566 1.00 96.44 208 CYS A C 1
ATOM 1737 O O . CYS A 1 208 ? -19.692 -5.035 -17.762 1.00 96.44 208 CYS A O 1
ATOM 1739 N N . ASP A 1 209 ? -19.247 -4.418 -19.885 1.00 96.56 209 ASP A N 1
ATOM 1740 C CA . ASP A 1 209 ? -19.757 -5.620 -20.551 1.00 96.56 209 ASP A CA 1
ATOM 1741 C C . ASP A 1 209 ? -19.020 -6.878 -20.059 1.00 96.56 209 ASP A C 1
ATOM 1743 O O . ASP A 1 209 ? -19.638 -7.900 -19.753 1.00 96.56 209 ASP A O 1
ATOM 1747 N N . PHE A 1 210 ? -17.690 -6.798 -19.921 1.00 96.12 210 PHE A N 1
ATOM 1748 C CA . PHE A 1 210 ? -16.866 -7.913 -19.455 1.00 96.12 210 PHE A CA 1
ATOM 1749 C C . PHE A 1 210 ? -17.058 -8.243 -17.968 1.00 96.12 210 PHE A C 1
ATOM 1751 O O . PHE A 1 210 ? -16.974 -9.413 -17.591 1.00 96.12 210 PHE A O 1
ATOM 1758 N N . ILE A 1 211 ? -17.321 -7.260 -17.102 1.00 93.44 211 ILE A N 1
ATOM 1759 C CA . ILE A 1 211 ? -17.555 -7.510 -15.665 1.00 93.44 211 ILE A CA 1
ATOM 1760 C C . ILE A 1 211 ? -19.033 -7.720 -15.310 1.00 93.44 211 ILE A C 1
ATOM 1762 O O . ILE A 1 211 ? -19.316 -8.277 -14.252 1.00 93.44 211 ILE A O 1
ATOM 1766 N N . GLY A 1 212 ? -19.958 -7.372 -16.209 1.00 92.75 212 GLY A N 1
ATOM 1767 C CA . GLY A 1 212 ? -21.397 -7.595 -16.061 1.00 92.75 212 GLY A CA 1
ATOM 1768 C C . GLY A 1 212 ? -22.131 -6.517 -15.259 1.00 92.75 212 GLY A C 1
ATOM 1769 O O . GLY A 1 212 ? -23.035 -6.860 -14.500 1.00 92.75 212 GLY A O 1
ATOM 1770 N N . ILE A 1 213 ? -21.750 -5.242 -15.405 1.00 92.56 213 ILE A N 1
ATOM 1771 C CA . ILE A 1 213 ? -22.420 -4.098 -14.753 1.00 92.56 213 ILE A CA 1
ATOM 1772 C C . ILE A 1 213 ? -22.839 -3.037 -15.780 1.00 92.56 213 ILE A C 1
ATOM 1774 O O . ILE A 1 213 ? -22.257 -2.951 -16.856 1.00 92.56 213 ILE A O 1
ATOM 1778 N N . GLU A 1 214 ? -23.835 -2.209 -15.461 1.00 95.00 214 GLU A N 1
ATOM 1779 C CA . GLU A 1 214 ? -24.309 -1.148 -16.366 1.00 95.00 214 GLU A CA 1
ATOM 1780 C C . GLU A 1 214 ? -23.406 0.096 -16.307 1.00 95.00 214 GLU A C 1
ATOM 1782 O O . GLU A 1 214 ? -23.096 0.584 -15.217 1.00 95.00 214 GLU A O 1
ATOM 1787 N N . LEU A 1 215 ? -23.009 0.644 -17.462 1.00 96.38 215 LEU A N 1
ATOM 1788 C CA . LEU A 1 215 ? -22.263 1.907 -17.554 1.00 96.38 215 LEU A CA 1
ATOM 1789 C C . LEU A 1 215 ? -23.201 3.116 -17.387 1.00 96.38 215 LEU A C 1
ATOM 1791 O O . LEU A 1 215 ? -24.261 3.164 -18.008 1.00 96.38 215 LEU A O 1
ATOM 1795 N N . SER A 1 216 ? -22.791 4.123 -16.608 1.00 94.88 216 SER A N 1
ATOM 1796 C CA . SER A 1 216 ? -23.526 5.389 -16.470 1.00 94.88 216 SER A CA 1
ATOM 1797 C C . SER A 1 216 ? -22.762 6.594 -17.035 1.00 94.88 216 SER A C 1
ATOM 1799 O O . SER A 1 216 ? -21.531 6.638 -17.006 1.00 94.88 216 SER A O 1
ATOM 1801 N N . GLU A 1 217 ? -23.482 7.641 -17.458 1.00 93.56 217 GLU A N 1
ATOM 1802 C CA . GLU A 1 217 ? -22.880 8.930 -17.860 1.00 93.56 217 GLU A CA 1
ATOM 1803 C C . GLU A 1 217 ? -21.999 9.539 -16.748 1.00 93.56 217 GLU A C 1
ATOM 1805 O O . GLU A 1 217 ? -21.004 10.215 -17.019 1.00 93.56 217 GLU A O 1
ATOM 1810 N N . GLN A 1 218 ? -22.335 9.277 -15.477 1.00 92.56 218 GLN A N 1
ATOM 1811 C CA . GLN A 1 218 ? -21.556 9.750 -14.332 1.00 92.56 218 GLN A CA 1
ATOM 1812 C C . GLN A 1 218 ? -20.205 9.036 -14.221 1.00 92.56 218 GLN A C 1
ATOM 1814 O O . GLN A 1 218 ? -19.221 9.664 -13.834 1.00 92.56 218 GLN A O 1
ATOM 1819 N N . ASP A 1 219 ? -20.121 7.755 -14.584 1.00 94.31 219 ASP A N 1
ATOM 1820 C CA . ASP A 1 219 ? -18.850 7.027 -14.640 1.00 94.31 219 ASP A CA 1
ATOM 1821 C C . ASP A 1 219 ? -17.935 7.609 -15.711 1.00 94.31 219 ASP A C 1
ATOM 1823 O O . ASP A 1 219 ? -16.783 7.925 -15.422 1.00 94.31 219 ASP A O 1
ATOM 1827 N N . VAL A 1 220 ? -18.470 7.840 -16.913 1.00 94.19 220 VAL A N 1
ATOM 1828 C CA . VAL A 1 220 ? -17.746 8.469 -18.027 1.00 94.19 220 VAL A CA 1
ATOM 1829 C C . VAL A 1 220 ? -17.218 9.850 -17.620 1.00 94.19 220 VAL A C 1
ATOM 1831 O O . VAL A 1 220 ? -16.023 10.123 -17.753 1.00 94.19 220 VAL A O 1
ATOM 1834 N N . HIS A 1 221 ? -18.073 10.703 -17.044 1.00 91.81 221 HIS A N 1
ATOM 1835 C CA . HIS A 1 221 ? -17.695 12.048 -16.601 1.00 91.81 221 HIS A CA 1
ATOM 1836 C C . HIS A 1 221 ? -16.657 12.050 -15.461 1.00 91.81 221 HIS A C 1
ATOM 1838 O O . HIS A 1 221 ? -15.758 12.895 -15.443 1.00 91.81 221 HIS A O 1
ATOM 1844 N N . ARG A 1 222 ? -16.744 11.111 -14.505 1.00 91.62 222 ARG A N 1
ATOM 1845 C CA . ARG A 1 222 ? -15.741 10.951 -13.434 1.00 91.62 222 ARG A CA 1
ATOM 1846 C C . ARG A 1 222 ? -14.412 10.437 -13.994 1.00 91.62 222 ARG A C 1
ATOM 1848 O O . ARG A 1 222 ? -13.352 10.984 -13.691 1.00 91.62 222 ARG A O 1
ATOM 1855 N N . PHE A 1 223 ? -14.450 9.416 -14.843 1.00 91.25 223 PHE A N 1
ATOM 1856 C CA . PHE A 1 223 ? -13.263 8.761 -15.394 1.00 91.25 223 PHE A CA 1
ATOM 1857 C C . PHE A 1 223 ? -12.480 9.641 -16.380 1.00 91.25 223 PHE A C 1
ATOM 1859 O O . PHE A 1 223 ? -11.255 9.546 -16.437 1.00 91.25 223 PHE A O 1
ATOM 1866 N N . ALA A 1 224 ? -13.157 10.554 -17.084 1.00 87.00 224 ALA A N 1
ATOM 1867 C CA . ALA A 1 224 ? -12.530 11.545 -17.962 1.00 87.00 224 ALA A CA 1
ATOM 1868 C C . ALA A 1 224 ? -11.576 12.525 -17.238 1.00 87.00 224 ALA A C 1
ATOM 1870 O O . ALA A 1 224 ? -10.777 13.196 -17.893 1.00 87.00 224 ALA A O 1
ATOM 1871 N N . GLN A 1 225 ? -11.629 12.623 -15.903 1.00 82.12 225 GLN A N 1
ATOM 1872 C CA . GLN A 1 225 ? -10.736 13.488 -15.125 1.00 82.12 225 GLN A CA 1
ATOM 1873 C C . GLN A 1 225 ? -9.336 12.846 -14.992 1.00 82.12 225 GLN A C 1
ATOM 1875 O O . GLN A 1 225 ? -9.208 11.767 -14.408 1.00 82.12 225 GLN A O 1
ATOM 1880 N N . PRO A 1 226 ? -8.259 13.467 -15.512 1.00 70.44 226 PRO A N 1
ATOM 1881 C CA . PRO A 1 226 ? -6.959 12.809 -15.633 1.00 70.44 226 PRO A CA 1
ATOM 1882 C C . PRO A 1 226 ? -6.248 12.647 -14.282 1.00 70.44 226 PRO A C 1
ATOM 1884 O O . PRO A 1 226 ? -5.884 13.629 -13.638 1.00 70.44 226 PRO A O 1
ATOM 1887 N N . GLN A 1 227 ? -5.966 11.400 -13.894 1.00 76.25 227 GLN A N 1
ATOM 1888 C CA . GLN A 1 227 ? -5.189 11.072 -12.695 1.00 76.25 227 GLN A CA 1
ATOM 1889 C C . GLN A 1 227 ? -3.698 10.847 -12.991 1.00 76.25 227 GLN A C 1
ATOM 1891 O O . GLN A 1 227 ? -3.307 10.409 -14.072 1.00 76.25 227 GLN A O 1
ATOM 1896 N N . ASN A 1 228 ? -2.861 11.073 -11.971 1.00 67.25 228 ASN A N 1
ATOM 1897 C CA . ASN A 1 228 ? -1.468 10.595 -11.898 1.00 67.25 228 ASN A CA 1
ATOM 1898 C C . ASN A 1 228 ? -0.564 11.012 -13.094 1.00 67.25 228 ASN A C 1
ATOM 1900 O O . ASN A 1 228 ? 0.284 10.236 -13.566 1.00 67.25 228 ASN A O 1
ATOM 1904 N N . VAL A 1 229 ? -0.780 12.252 -13.563 1.00 70.06 229 VAL A N 1
ATOM 1905 C CA . VAL A 1 229 ? -0.192 12.923 -14.742 1.00 70.06 229 VAL A CA 1
ATOM 1906 C C . VAL A 1 229 ? 1.344 12.798 -14.802 1.00 70.06 229 VAL A C 1
ATOM 1908 O O . VAL A 1 229 ? 2.020 12.612 -13.787 1.00 70.06 229 VAL A O 1
ATOM 1911 N N . ARG A 1 230 ? 1.935 12.889 -16.008 1.00 77.56 230 ARG A N 1
ATOM 1912 C CA . ARG A 1 230 ? 3.403 12.947 -16.164 1.00 77.56 230 ARG A CA 1
ATOM 1913 C C . ARG A 1 230 ? 3.996 14.127 -15.373 1.00 77.56 230 ARG A C 1
ATOM 1915 O O . ARG A 1 230 ? 3.388 15.195 -15.259 1.00 77.56 230 ARG A O 1
ATOM 1922 N N . MET A 1 231 ? 5.208 13.899 -14.866 1.00 81.25 231 MET A N 1
ATOM 1923 C CA . MET A 1 231 ? 6.062 14.904 -14.231 1.00 81.25 231 MET A CA 1
ATOM 1924 C C . MET A 1 231 ? 6.194 16.141 -15.136 1.00 81.25 231 MET A C 1
ATOM 1926 O O . MET A 1 231 ? 6.210 16.005 -16.361 1.00 81.25 231 MET A O 1
ATOM 1930 N N . SER A 1 232 ? 6.223 17.334 -14.547 1.00 86.50 232 SER A N 1
ATOM 1931 C CA . SER A 1 232 ? 6.527 18.577 -15.263 1.00 86.50 232 SER A CA 1
ATOM 1932 C C . SER A 1 232 ? 8.039 18.803 -15.347 1.00 86.50 232 SER A C 1
ATOM 1934 O O . SER A 1 232 ? 8.791 18.226 -14.562 1.00 86.50 232 SER A O 1
ATOM 1936 N N . GLU A 1 233 ? 8.483 19.717 -16.210 1.00 86.50 233 GLU A N 1
ATOM 1937 C CA . GLU A 1 233 ? 9.885 20.165 -16.223 1.00 86.50 233 GLU A CA 1
ATOM 1938 C C . GLU A 1 233 ? 10.333 20.742 -14.867 1.00 86.50 233 GLU A C 1
ATOM 1940 O O . GLU A 1 233 ? 11.442 20.470 -14.408 1.00 86.50 233 GLU A O 1
ATOM 1945 N N . VAL A 1 234 ? 9.447 21.469 -14.172 1.00 86.12 234 VAL A N 1
ATOM 1946 C CA . VAL A 1 234 ? 9.722 22.039 -12.840 1.00 86.12 234 VAL A CA 1
ATOM 1947 C C . VAL A 1 234 ? 9.940 20.929 -11.805 1.00 86.12 234 VAL A C 1
ATOM 1949 O O . VAL A 1 234 ? 10.886 20.985 -11.019 1.00 86.12 234 VAL A O 1
ATOM 1952 N N . GLN A 1 235 ? 9.106 19.887 -11.826 1.00 87.38 235 GLN A N 1
ATOM 1953 C CA . GLN A 1 235 ? 9.224 18.734 -10.934 1.00 87.38 235 GLN A CA 1
ATOM 1954 C C . GLN A 1 235 ? 10.394 17.810 -11.325 1.00 87.38 235 GLN A C 1
ATOM 1956 O O . GLN A 1 235 ? 10.996 17.209 -10.436 1.00 87.38 235 GLN A O 1
ATOM 1961 N N . ASN A 1 236 ? 10.770 17.736 -12.609 1.00 88.00 236 ASN A N 1
ATOM 1962 C CA . ASN A 1 236 ? 11.969 17.024 -13.061 1.00 88.00 236 ASN A CA 1
ATOM 1963 C C . ASN A 1 236 ? 13.253 17.697 -12.549 1.00 88.00 236 ASN A C 1
ATOM 1965 O O . ASN A 1 236 ? 14.101 17.020 -11.970 1.00 88.00 236 ASN A O 1
ATOM 1969 N N . LEU A 1 237 ? 13.368 19.020 -12.707 1.00 87.12 237 LEU A N 1
ATOM 1970 C CA . LEU A 1 237 ? 14.505 19.792 -12.199 1.00 87.12 237 LEU A CA 1
ATOM 1971 C C . LEU A 1 237 ? 14.577 19.741 -10.664 1.00 87.12 237 LEU A C 1
ATOM 1973 O O . LEU A 1 237 ? 15.653 19.575 -10.095 1.00 87.12 237 LEU A O 1
ATOM 1977 N N . ALA A 1 238 ? 13.432 19.819 -9.979 1.00 86.44 238 ALA A N 1
ATOM 1978 C CA . ALA A 1 238 ? 13.383 19.646 -8.529 1.00 86.44 238 ALA A CA 1
ATOM 1979 C C . ALA A 1 238 ? 13.839 18.241 -8.093 1.00 86.44 238 ALA A C 1
ATOM 1981 O O . ALA A 1 238 ? 14.538 18.131 -7.092 1.00 86.44 238 ALA A O 1
ATOM 1982 N N . ALA A 1 239 ? 13.501 17.179 -8.837 1.00 87.06 239 ALA A N 1
ATOM 1983 C CA . ALA A 1 239 ? 13.968 15.821 -8.543 1.00 87.06 239 ALA A CA 1
ATOM 1984 C C . ALA A 1 239 ? 15.500 15.685 -8.664 1.00 87.06 239 ALA A C 1
ATOM 1986 O O . ALA A 1 239 ? 16.131 15.036 -7.832 1.00 87.06 239 ALA A O 1
ATOM 1987 N N . GLU A 1 240 ? 16.105 16.317 -9.671 1.00 86.88 240 GLU A N 1
ATOM 1988 C CA . GLU A 1 240 ? 17.566 16.367 -9.831 1.00 86.88 240 GLU A CA 1
ATOM 1989 C C . GLU A 1 240 ? 18.212 17.095 -8.636 1.00 86.88 240 GLU A C 1
ATOM 1991 O O . GLU A 1 240 ? 19.008 16.510 -7.903 1.00 86.88 240 GLU A O 1
ATOM 1996 N N . LEU A 1 241 ? 17.770 18.322 -8.341 1.00 87.12 241 LEU A N 1
ATOM 1997 C CA . LEU A 1 241 ? 18.329 19.141 -7.257 1.00 87.12 241 LEU A CA 1
ATOM 1998 C C . LEU A 1 241 ? 18.100 18.567 -5.842 1.00 87.12 241 LEU A C 1
ATOM 2000 O O . LEU A 1 241 ? 18.923 18.788 -4.958 1.00 87.12 241 LEU A O 1
ATOM 2004 N N . LEU A 1 242 ? 17.005 17.832 -5.600 1.00 86.69 242 LEU A N 1
ATOM 2005 C CA . LEU A 1 242 ? 16.737 17.158 -4.314 1.00 86.69 242 LEU A CA 1
ATOM 2006 C C . LEU A 1 242 ? 17.657 15.963 -4.048 1.00 86.69 242 LEU A C 1
ATOM 2008 O O . LEU A 1 242 ? 17.919 15.633 -2.884 1.00 86.69 242 LEU A O 1
ATOM 2012 N N . SER A 1 243 ? 18.114 15.318 -5.120 1.00 81.44 243 SER A N 1
ATOM 2013 C CA . SER A 1 243 ? 19.041 14.192 -5.044 1.00 81.44 243 SER A CA 1
ATOM 2014 C C . SER A 1 243 ? 20.473 14.696 -4.842 1.00 81.44 243 SER A C 1
ATOM 2016 O O . SER A 1 243 ? 21.174 14.193 -3.969 1.00 81.44 243 SER A O 1
ATOM 2018 N N . ASP A 1 244 ? 20.863 15.754 -5.566 1.00 81.81 244 ASP A N 1
ATOM 2019 C CA . ASP A 1 244 ? 22.273 16.132 -5.725 1.00 81.81 244 ASP A CA 1
ATOM 2020 C C . ASP A 1 244 ? 22.742 17.367 -4.899 1.00 81.81 244 ASP A C 1
ATOM 2022 O O . ASP A 1 244 ? 23.947 17.596 -4.815 1.00 81.81 244 ASP A O 1
ATOM 2026 N N . ASP A 1 245 ? 21.863 18.171 -4.262 1.00 83.69 245 ASP A N 1
ATOM 2027 C CA . ASP A 1 245 ? 22.272 19.330 -3.423 1.00 83.69 245 ASP A CA 1
ATOM 2028 C C . ASP A 1 245 ? 21.548 19.400 -2.055 1.00 83.69 245 ASP A C 1
ATOM 2030 O O . ASP A 1 245 ? 20.369 19.753 -1.949 1.00 83.69 245 ASP A O 1
ATOM 2034 N N . ASP A 1 246 ? 22.284 19.154 -0.962 1.00 85.56 246 ASP A N 1
ATOM 2035 C CA . ASP A 1 246 ? 21.783 19.244 0.423 1.00 85.56 246 ASP A CA 1
ATOM 2036 C C . ASP A 1 246 ? 21.256 20.630 0.823 1.00 85.56 246 ASP A C 1
ATOM 2038 O O . ASP A 1 246 ? 20.369 20.747 1.675 1.00 85.56 246 ASP A O 1
ATOM 2042 N N . ARG A 1 247 ? 21.769 21.705 0.219 1.00 84.56 247 ARG A N 1
ATOM 2043 C CA . ARG A 1 247 ? 21.312 23.079 0.476 1.00 84.56 247 ARG A CA 1
ATOM 2044 C C . ARG A 1 247 ? 19.982 23.320 -0.222 1.00 84.56 247 ARG A C 1
ATOM 2046 O O . ARG A 1 247 ? 19.120 23.984 0.357 1.00 84.56 247 ARG A O 1
ATOM 2053 N N . PHE A 1 248 ? 19.788 22.748 -1.416 1.00 86.81 248 PHE A N 1
ATOM 2054 C CA . PHE A 1 248 ? 18.486 22.744 -2.079 1.00 86.81 248 PHE A CA 1
ATOM 2055 C C . PHE A 1 248 ? 17.481 21.900 -1.294 1.00 86.81 248 PHE A C 1
ATOM 2057 O O . PHE A 1 248 ? 16.400 22.399 -0.995 1.00 86.81 248 PHE A O 1
ATOM 2064 N N . PHE A 1 249 ? 17.848 20.697 -0.841 1.00 86.81 249 PHE A N 1
ATOM 2065 C CA . PHE A 1 249 ? 17.009 19.889 0.055 1.00 86.81 249 PHE A CA 1
ATOM 2066 C C . PHE A 1 249 ? 16.633 20.640 1.349 1.00 86.81 249 PHE A C 1
ATOM 2068 O O . PHE A 1 249 ? 15.465 20.669 1.751 1.00 86.81 249 PHE A O 1
ATOM 2075 N N . SER A 1 250 ? 17.593 21.336 1.965 1.00 86.62 250 SER A N 1
ATOM 2076 C CA . SER A 1 250 ? 17.380 22.156 3.168 1.00 86.62 250 SER A CA 1
ATOM 2077 C C . SER A 1 250 ? 16.548 23.418 2.907 1.00 86.62 250 SER A C 1
ATOM 2079 O O . SER A 1 250 ? 15.913 23.950 3.818 1.00 86.62 250 SER A O 1
ATOM 2081 N N . PHE A 1 251 ? 16.548 23.950 1.684 1.00 87.31 251 PHE A N 1
ATOM 2082 C CA . PHE A 1 251 ? 15.654 25.026 1.253 1.00 87.31 251 PHE A CA 1
ATOM 2083 C C . PHE A 1 251 ? 14.239 24.494 0.990 1.00 87.31 251 PHE A C 1
ATOM 2085 O O . PHE A 1 251 ? 13.283 25.007 1.565 1.00 87.31 251 PHE A O 1
ATOM 2092 N N . PHE A 1 252 ? 14.118 23.420 0.211 1.00 86.94 252 PHE A N 1
ATOM 2093 C CA . PHE A 1 252 ? 12.861 22.765 -0.137 1.00 86.94 252 PHE A CA 1
ATOM 2094 C C . PHE A 1 252 ? 12.093 22.293 1.105 1.00 86.94 252 PHE A C 1
ATOM 2096 O O . PHE A 1 252 ? 10.906 22.576 1.236 1.00 86.94 252 PHE A O 1
ATOM 2103 N N . SER A 1 253 ? 12.780 21.689 2.079 1.00 86.94 253 SER A N 1
ATOM 2104 C CA . SER A 1 253 ? 12.182 21.277 3.359 1.00 86.94 253 SER A CA 1
ATOM 2105 C C . SER A 1 253 ? 11.604 22.458 4.152 1.00 86.94 253 SER A C 1
ATOM 2107 O O . SER A 1 253 ? 10.517 22.356 4.720 1.00 86.94 253 SER A O 1
ATOM 2109 N N . ARG A 1 254 ? 12.282 23.617 4.151 1.00 88.31 254 ARG A N 1
ATOM 2110 C CA . ARG A 1 254 ? 11.754 24.854 4.759 1.00 88.31 254 ARG A CA 1
ATOM 2111 C C . ARG A 1 254 ? 10.598 25.444 3.951 1.00 88.31 254 ARG A C 1
ATOM 2113 O O . ARG A 1 254 ? 9.708 26.054 4.537 1.00 88.31 254 ARG A O 1
ATOM 2120 N N . LEU A 1 255 ? 10.580 25.249 2.634 1.00 85.69 255 LEU A N 1
ATOM 2121 C CA . LEU A 1 255 ? 9.488 25.660 1.750 1.00 85.69 255 LEU A CA 1
ATOM 2122 C C . LEU A 1 255 ? 8.229 24.811 2.017 1.00 85.69 255 LEU A C 1
ATOM 2124 O O . LEU A 1 255 ? 7.163 25.383 2.238 1.00 85.69 255 LEU A O 1
ATOM 2128 N N . GLU A 1 256 ? 8.354 23.482 2.142 1.00 88.75 256 GLU A N 1
ATOM 2129 C CA . GLU A 1 256 ? 7.260 22.602 2.595 1.00 88.75 256 GLU A CA 1
ATOM 2130 C C . GLU A 1 256 ? 6.706 23.021 3.963 1.00 88.75 256 GLU A C 1
ATOM 2132 O O . GLU A 1 256 ? 5.490 23.104 4.129 1.00 88.75 256 GLU A O 1
ATOM 2137 N N . GLN A 1 257 ? 7.583 23.314 4.931 1.00 87.50 257 GLN A N 1
ATOM 2138 C CA . GLN A 1 257 ? 7.189 23.759 6.275 1.00 87.50 257 GLN A CA 1
ATOM 2139 C C . GLN A 1 257 ? 6.480 25.122 6.268 1.00 87.50 257 GLN A C 1
ATOM 2141 O O . GLN A 1 257 ? 5.566 25.337 7.060 1.00 87.50 257 GLN A O 1
ATOM 2146 N N . SER A 1 258 ? 6.896 26.039 5.389 1.00 87.38 258 SER A N 1
ATOM 2147 C CA . SER A 1 258 ? 6.417 27.431 5.373 1.00 87.38 258 SER A CA 1
ATOM 2148 C C . SER A 1 258 ? 5.142 27.631 4.549 1.00 87.38 258 SER A C 1
ATOM 2150 O O . SER A 1 258 ? 4.326 28.486 4.885 1.00 87.38 258 SER A O 1
ATOM 2152 N N . PHE A 1 259 ? 4.965 26.866 3.466 1.00 84.06 259 PHE A N 1
ATOM 2153 C CA . PHE A 1 259 ? 3.837 27.012 2.535 1.00 84.06 259 PHE A CA 1
ATOM 2154 C C . PHE A 1 259 ? 2.847 25.838 2.568 1.00 84.06 259 PHE A C 1
ATOM 2156 O O . PHE A 1 259 ? 1.722 25.992 2.091 1.00 84.06 259 PHE A O 1
ATOM 2163 N N . GLY A 1 260 ? 3.227 24.701 3.159 1.00 85.88 260 GLY A N 1
ATOM 2164 C CA . GLY A 1 260 ? 2.435 23.473 3.200 1.00 85.88 260 GLY A CA 1
ATOM 2165 C C . GLY A 1 260 ? 2.616 22.613 1.945 1.00 85.88 260 GLY A C 1
ATOM 2166 O O . GLY A 1 260 ? 2.572 23.111 0.820 1.00 85.88 260 GLY A O 1
ATOM 2167 N N . ARG A 1 261 ? 2.790 21.298 2.139 1.00 84.50 261 ARG A N 1
ATOM 2168 C CA . ARG A 1 261 ? 3.132 20.321 1.082 1.00 84.50 261 ARG A CA 1
ATOM 2169 C C . ARG A 1 261 ? 2.260 20.384 -0.167 1.00 84.50 261 ARG A C 1
ATOM 2171 O O . ARG A 1 261 ? 2.783 20.273 -1.269 1.00 84.50 261 ARG A O 1
ATOM 2178 N N . GLU A 1 262 ? 0.956 20.577 -0.005 1.00 83.88 262 GLU A N 1
ATOM 2179 C CA . GLU A 1 262 ? 0.019 20.611 -1.132 1.00 83.88 262 GLU A CA 1
ATOM 2180 C C . GLU A 1 262 ? 0.282 21.813 -2.053 1.00 83.88 262 GLU A C 1
ATOM 2182 O O . GLU A 1 262 ? 0.406 21.624 -3.256 1.00 83.88 262 GLU A O 1
ATOM 2187 N N . ARG A 1 263 ? 0.544 23.011 -1.509 1.00 84.62 263 ARG A N 1
ATOM 2188 C CA . ARG A 1 263 ? 0.933 24.185 -2.317 1.00 84.62 263 ARG A CA 1
ATOM 2189 C C . ARG A 1 263 ? 2.287 24.021 -3.000 1.00 84.62 263 ARG A C 1
ATOM 2191 O O . ARG A 1 263 ? 2.494 24.531 -4.099 1.00 84.62 263 ARG A O 1
ATOM 2198 N N . VAL A 1 264 ? 3.218 23.302 -2.369 1.00 84.38 264 VAL A N 1
ATOM 2199 C CA . VAL A 1 264 ? 4.499 22.960 -3.006 1.00 84.38 264 VAL A CA 1
ATOM 2200 C C . VAL A 1 264 ? 4.279 21.969 -4.151 1.00 84.38 264 VAL A C 1
ATOM 2202 O O . VAL A 1 264 ? 4.878 22.133 -5.210 1.00 84.38 264 VAL A O 1
ATOM 2205 N N . ARG A 1 265 ? 3.375 20.992 -3.994 1.00 84.44 265 ARG A N 1
ATOM 2206 C CA . ARG A 1 265 ? 2.983 20.068 -5.067 1.00 84.44 265 ARG A CA 1
ATOM 2207 C C . ARG A 1 265 ? 2.296 20.797 -6.225 1.00 84.44 265 ARG A C 1
ATOM 2209 O O . ARG A 1 265 ? 2.726 20.617 -7.357 1.00 84.44 265 ARG A O 1
ATOM 2216 N N . GLU A 1 266 ? 1.318 21.659 -5.945 1.00 84.69 266 GLU A N 1
ATOM 2217 C CA . GLU A 1 266 ? 0.642 22.516 -6.935 1.00 84.69 266 GLU A CA 1
ATOM 2218 C C . GLU A 1 266 ? 1.652 23.340 -7.752 1.00 84.69 266 GLU A C 1
ATOM 2220 O O . GLU A 1 266 ? 1.594 23.356 -8.981 1.00 84.69 266 GLU A O 1
ATOM 2225 N N . PHE A 1 267 ? 2.622 23.978 -7.084 1.00 85.62 267 PHE A N 1
ATOM 2226 C CA . PHE A 1 267 ? 3.690 24.728 -7.750 1.00 85.62 267 PHE A CA 1
ATOM 2227 C C . PHE A 1 267 ? 4.596 23.828 -8.604 1.00 85.62 267 PHE A C 1
ATOM 2229 O O . PHE A 1 267 ? 4.910 24.171 -9.743 1.00 85.62 267 PHE A O 1
ATOM 2236 N N . LEU A 1 268 ? 5.005 22.668 -8.081 1.00 86.31 268 LEU A N 1
ATOM 2237 C CA . LEU A 1 268 ? 5.820 21.712 -8.830 1.00 86.31 268 LEU A CA 1
ATOM 2238 C C . LEU A 1 268 ? 5.080 21.155 -10.049 1.00 86.31 268 LEU A C 1
ATOM 2240 O O . LEU A 1 268 ? 5.714 20.886 -11.060 1.00 86.31 268 LEU A O 1
ATOM 2244 N N . GLU A 1 269 ? 3.760 20.991 -10.000 1.00 84.25 269 GLU A N 1
ATOM 2245 C CA . GLU A 1 269 ? 2.965 20.479 -11.122 1.00 84.25 269 GLU A CA 1
ATOM 2246 C C . GLU A 1 269 ? 2.740 21.499 -12.252 1.00 84.25 269 GLU A C 1
ATOM 2248 O O . GLU A 1 269 ? 2.157 21.141 -13.279 1.00 84.25 269 GLU A O 1
ATOM 2253 N N . PHE A 1 270 ? 3.237 22.732 -12.112 1.00 81.00 270 PHE A N 1
ATOM 2254 C CA . PHE A 1 270 ? 3.209 23.770 -13.143 1.00 81.00 270 PHE A CA 1
ATOM 2255 C C . PHE A 1 270 ? 4.190 23.499 -14.304 1.00 81.00 270 PHE A C 1
ATOM 2257 O O . PHE A 1 270 ? 5.237 22.874 -14.132 1.00 81.00 270 PHE A O 1
ATOM 2264 N N . GLY A 1 271 ? 3.876 24.033 -15.490 1.00 79.50 271 GLY A N 1
ATOM 2265 C CA . GLY A 1 271 ? 4.730 23.984 -16.685 1.00 79.50 271 GLY A CA 1
ATOM 2266 C C . GLY A 1 271 ? 4.430 22.834 -17.656 1.00 79.50 271 GLY A C 1
ATOM 2267 O O . GLY A 1 271 ? 3.442 22.107 -17.521 1.00 79.50 271 GLY A O 1
ATOM 2268 N N . GLU A 1 272 ? 5.281 22.693 -18.677 1.00 85.25 272 GLU A N 1
ATOM 2269 C CA . GLU A 1 272 ? 5.177 21.604 -19.656 1.00 85.25 272 GLU A CA 1
ATOM 2270 C C . GLU A 1 272 ? 5.500 20.232 -19.044 1.00 85.25 272 GLU A C 1
ATOM 2272 O O . GLU A 1 272 ? 6.150 20.124 -18.003 1.00 85.25 272 GLU A O 1
ATOM 2277 N N . ARG A 1 273 ? 5.013 19.168 -19.696 1.00 85.38 273 ARG A N 1
ATOM 2278 C CA . ARG A 1 273 ? 5.102 17.780 -19.220 1.00 85.38 273 ARG A CA 1
ATOM 2279 C C . ARG A 1 273 ? 6.301 17.067 -19.832 1.00 85.38 273 ARG A C 1
ATOM 2281 O O . ARG A 1 273 ? 6.388 16.954 -21.056 1.00 85.38 273 ARG A O 1
ATOM 2288 N N . THR A 1 274 ? 7.159 16.520 -18.977 1.00 85.12 274 THR A N 1
ATOM 2289 C CA . THR A 1 274 ? 8.438 15.932 -19.367 1.00 85.12 274 THR A CA 1
ATOM 2290 C C . THR A 1 274 ? 8.279 14.759 -20.317 1.00 85.12 274 THR A C 1
ATOM 2292 O O . THR A 1 274 ? 7.509 13.816 -20.090 1.00 85.12 274 THR A O 1
ATOM 2295 N N . LYS A 1 275 ? 9.059 14.822 -21.397 1.00 83.06 275 LYS A N 1
ATOM 2296 C CA . LYS A 1 275 ? 9.199 13.781 -22.410 1.00 83.06 275 LYS A CA 1
ATOM 2297 C C . LYS A 1 275 ? 10.594 13.187 -22.277 1.00 83.06 275 LYS A C 1
ATOM 2299 O O . LYS A 1 275 ? 11.580 13.853 -22.564 1.00 83.06 275 LYS A O 1
ATOM 2304 N N . ALA A 1 276 ? 10.658 11.931 -21.856 1.00 85.00 276 ALA A N 1
ATOM 2305 C CA . ALA A 1 276 ? 11.856 11.117 -21.981 1.00 85.00 276 ALA A CA 1
ATOM 2306 C C . ALA A 1 276 ? 11.650 10.131 -23.141 1.00 85.00 276 ALA A C 1
ATOM 2308 O O . ALA A 1 276 ? 10.531 9.667 -23.361 1.00 85.00 276 ALA A O 1
ATOM 2309 N N . SER A 1 277 ? 12.714 9.845 -23.885 1.00 88.81 277 SER A N 1
ATOM 2310 C CA . SER A 1 277 ? 12.725 8.931 -25.031 1.00 88.81 277 SER A CA 1
ATOM 2311 C C . SER A 1 277 ? 14.050 8.178 -25.062 1.00 88.81 277 SER A C 1
ATOM 2313 O O . SER A 1 277 ? 15.087 8.758 -24.745 1.00 88.81 277 SER A O 1
ATOM 2315 N N . LEU A 1 278 ? 14.018 6.901 -25.444 1.00 90.19 278 LEU A N 1
ATOM 2316 C CA . LEU A 1 278 ? 15.229 6.101 -25.638 1.00 90.19 278 LEU A CA 1
ATOM 2317 C C . LEU A 1 278 ? 16.028 6.595 -26.856 1.00 90.19 278 LEU A C 1
ATOM 2319 O O . LEU A 1 278 ? 15.460 7.143 -27.803 1.00 90.19 278 LEU A O 1
ATOM 2323 N N . GLU A 1 279 ? 17.341 6.362 -26.832 1.00 89.94 279 GLU A N 1
ATOM 2324 C CA . GLU A 1 279 ? 18.215 6.463 -28.009 1.00 89.94 279 GLU A CA 1
ATOM 2325 C C . GLU A 1 279 ? 17.782 5.464 -29.102 1.00 89.94 279 GLU A C 1
ATOM 2327 O O . GLU A 1 279 ? 17.069 4.500 -28.820 1.00 89.94 279 GLU A O 1
ATOM 2332 N N . SER A 1 280 ? 18.217 5.670 -30.352 1.00 89.38 280 SER A N 1
ATOM 2333 C CA . SER A 1 280 ? 17.841 4.833 -31.510 1.00 89.38 280 SER A CA 1
ATOM 2334 C C . SER A 1 280 ? 18.032 3.336 -31.270 1.00 89.38 280 SER A C 1
ATOM 2336 O O . SER A 1 280 ? 17.186 2.528 -31.652 1.00 89.38 280 SER A O 1
ATOM 2338 N N . ASP A 1 281 ? 19.134 2.987 -30.617 1.00 93.56 281 ASP A N 1
ATOM 2339 C CA . ASP A 1 281 ? 19.617 1.617 -30.491 1.00 93.56 281 ASP A CA 1
ATOM 2340 C C . ASP A 1 281 ? 18.920 0.910 -29.316 1.00 93.56 281 ASP A C 1
ATOM 2342 O O . ASP A 1 281 ? 18.440 -0.213 -29.462 1.00 93.56 281 ASP A O 1
ATOM 2346 N N . ASP A 1 282 ? 18.745 1.615 -28.192 1.00 94.75 282 ASP A N 1
ATOM 2347 C CA . ASP A 1 282 ? 17.941 1.158 -27.050 1.00 94.75 282 ASP A CA 1
ATOM 2348 C C . ASP A 1 282 ? 16.448 1.033 -27.432 1.00 94.75 282 ASP A C 1
ATOM 2350 O O . ASP A 1 282 ? 15.755 0.117 -26.985 1.00 94.75 282 ASP A O 1
ATOM 2354 N N . LEU A 1 283 ? 15.945 1.906 -28.316 1.00 94.12 283 LEU A N 1
ATOM 2355 C CA . LEU A 1 283 ? 14.602 1.807 -28.893 1.00 94.12 283 LEU A CA 1
ATOM 2356 C C . LEU A 1 283 ? 14.470 0.614 -29.856 1.00 94.12 283 LEU A C 1
ATOM 2358 O O . LEU A 1 283 ? 13.421 -0.031 -29.884 1.00 94.12 283 LEU A O 1
ATOM 2362 N N . ALA A 1 284 ? 15.505 0.302 -30.639 1.00 93.88 284 ALA A N 1
ATOM 2363 C CA . ALA A 1 284 ? 15.518 -0.866 -31.519 1.00 93.88 284 ALA A CA 1
ATOM 2364 C C . ALA A 1 284 ? 15.559 -2.184 -30.722 1.00 93.88 284 ALA A C 1
ATOM 2366 O O . ALA A 1 284 ? 14.819 -3.114 -31.047 1.00 93.88 284 ALA A O 1
ATOM 2367 N N . ASP A 1 285 ? 16.348 -2.242 -29.645 1.00 95.00 285 ASP A N 1
ATOM 2368 C CA . ASP A 1 285 ? 16.371 -3.357 -28.691 1.00 95.00 285 ASP A CA 1
ATOM 2369 C C . ASP A 1 285 ? 14.996 -3.565 -28.027 1.00 95.00 285 ASP A C 1
ATOM 2371 O O . ASP A 1 285 ? 14.459 -4.675 -28.065 1.00 95.00 285 ASP A O 1
ATOM 2375 N N . LEU A 1 286 ? 14.367 -2.493 -27.523 1.00 95.12 286 LEU A N 1
ATOM 2376 C CA . LEU A 1 286 ? 13.003 -2.537 -26.982 1.00 95.12 286 LEU A CA 1
ATOM 2377 C C . LEU A 1 286 ? 12.015 -3.141 -27.991 1.00 95.12 286 LEU A C 1
ATOM 2379 O O . LEU A 1 286 ? 11.236 -4.036 -27.658 1.00 95.12 286 LEU A O 1
ATOM 2383 N N . LYS A 1 287 ? 12.070 -2.679 -29.243 1.00 94.94 287 LYS A N 1
ATOM 2384 C CA . LYS A 1 287 ? 11.203 -3.147 -30.333 1.00 94.94 287 LYS A CA 1
ATOM 2385 C C . LYS A 1 287 ? 11.432 -4.612 -30.689 1.00 94.94 287 LYS A C 1
ATOM 2387 O O . LYS A 1 287 ? 10.458 -5.332 -30.912 1.00 94.94 287 LYS A O 1
ATOM 2392 N N . GLY A 1 288 ? 12.687 -5.058 -30.685 1.00 94.12 288 GLY A N 1
ATOM 2393 C CA . GLY A 1 288 ? 13.055 -6.458 -30.883 1.00 94.12 288 GLY A CA 1
ATOM 2394 C C . GLY A 1 288 ? 12.489 -7.384 -29.804 1.00 94.12 288 GLY A C 1
ATOM 2395 O O . GLY A 1 288 ? 12.034 -8.478 -30.129 1.00 94.12 288 GLY A O 1
ATOM 2396 N N . ARG A 1 289 ? 12.451 -6.933 -28.541 1.00 93.38 289 ARG A N 1
ATOM 2397 C CA . ARG A 1 289 ? 11.886 -7.699 -27.414 1.00 93.38 289 ARG A CA 1
ATOM 2398 C C . ARG A 1 289 ? 10.369 -7.852 -27.519 1.00 93.38 289 ARG A C 1
ATOM 2400 O O . ARG A 1 289 ? 9.864 -8.966 -27.449 1.00 93.38 289 ARG A O 1
ATOM 2407 N N . VAL A 1 290 ? 9.640 -6.748 -27.698 1.00 95.19 290 VAL A N 1
ATOM 2408 C CA . VAL A 1 290 ? 8.171 -6.733 -27.511 1.00 95.19 290 VAL A CA 1
ATOM 2409 C C . VAL A 1 290 ? 7.371 -7.060 -28.776 1.00 95.19 290 VAL A C 1
ATOM 2411 O O . VAL A 1 290 ? 6.200 -7.427 -28.690 1.00 95.19 290 VAL A O 1
ATOM 2414 N N . GLY A 1 291 ? 7.979 -6.957 -29.964 1.00 95.56 291 GLY A N 1
ATOM 2415 C CA . GLY A 1 291 ? 7.270 -7.096 -31.244 1.00 95.56 291 GLY A CA 1
ATOM 2416 C C . GLY A 1 291 ? 6.627 -8.467 -31.493 1.00 95.56 291 GLY A C 1
ATOM 2417 O O . GLY A 1 291 ? 5.652 -8.559 -32.243 1.00 95.56 291 GLY A O 1
ATOM 2418 N N . ALA A 1 292 ? 7.141 -9.530 -30.867 1.00 95.06 292 ALA A N 1
ATOM 2419 C CA . ALA A 1 292 ? 6.591 -10.882 -30.981 1.00 95.06 292 ALA A CA 1
ATOM 2420 C C . ALA A 1 292 ? 5.421 -11.140 -30.011 1.00 95.06 292 ALA A C 1
ATOM 2422 O O . ALA A 1 292 ? 4.443 -11.782 -30.395 1.00 95.06 292 ALA A O 1
ATOM 2423 N N . GLY A 1 293 ? 5.498 -10.634 -28.777 1.00 95.69 293 GLY A N 1
ATOM 2424 C CA . GLY A 1 293 ? 4.407 -10.719 -27.804 1.00 95.69 293 GLY A CA 1
ATOM 2425 C C . GLY A 1 293 ? 3.227 -9.822 -28.161 1.00 95.69 293 GLY A C 1
ATOM 2426 O O . GLY A 1 293 ? 2.089 -10.283 -28.146 1.00 95.69 293 GLY A O 1
ATOM 2427 N N . ASN A 1 294 ? 3.489 -8.592 -28.620 1.00 96.94 294 ASN A N 1
ATOM 2428 C CA . ASN A 1 294 ? 2.449 -7.695 -29.135 1.00 96.94 294 ASN A CA 1
ATOM 2429 C C . ASN A 1 294 ? 1.684 -8.299 -30.322 1.00 96.94 294 ASN A C 1
ATOM 2431 O O . ASN A 1 294 ? 0.467 -8.154 -30.383 1.00 96.94 294 ASN A O 1
ATOM 2435 N N . ARG A 1 295 ? 2.364 -8.999 -31.248 1.00 95.44 295 ARG A N 1
ATOM 2436 C CA . ARG A 1 295 ? 1.675 -9.729 -32.329 1.00 95.44 295 ARG A CA 1
ATOM 2437 C C . ARG A 1 295 ? 0.694 -10.747 -31.751 1.00 95.44 295 ARG A C 1
ATOM 2439 O O . ARG A 1 295 ? -0.468 -10.726 -32.135 1.00 95.44 295 ARG A O 1
ATOM 2446 N N . ARG A 1 296 ? 1.148 -11.592 -30.822 1.00 95.44 296 ARG A N 1
ATOM 2447 C CA . ARG A 1 296 ? 0.282 -12.604 -30.207 1.00 95.44 296 ARG A CA 1
ATOM 2448 C C . ARG A 1 296 ? -0.883 -11.971 -29.455 1.00 95.44 296 ARG A C 1
ATOM 2450 O O . ARG A 1 296 ? -2.008 -12.346 -29.713 1.00 95.44 296 ARG A O 1
ATOM 2457 N N . LEU A 1 297 ? -0.674 -10.921 -28.658 1.00 95.25 297 LEU A N 1
ATOM 2458 C CA . LEU A 1 297 ? -1.785 -10.205 -28.008 1.00 95.25 297 LEU A CA 1
ATOM 2459 C C . LEU A 1 297 ? -2.800 -9.611 -29.004 1.00 95.25 297 LEU A C 1
ATOM 2461 O O . LEU A 1 297 ? -3.999 -9.648 -28.736 1.00 95.25 297 LEU A O 1
ATOM 2465 N N . ALA A 1 298 ? -2.351 -9.094 -30.151 1.00 95.50 298 ALA A N 1
ATOM 2466 C CA . ALA A 1 298 ? -3.248 -8.619 -31.207 1.00 95.50 298 ALA A CA 1
ATOM 2467 C C . ALA A 1 298 ? -4.053 -9.764 -31.851 1.00 95.50 298 ALA A C 1
ATOM 2469 O O . ALA A 1 298 ? -5.260 -9.630 -32.048 1.00 95.50 298 ALA A O 1
ATOM 2470 N N . GLU A 1 299 ? -3.400 -10.891 -32.142 1.00 94.69 299 GLU A N 1
ATOM 2471 C CA . GLU A 1 299 ? -4.004 -12.077 -32.765 1.00 94.69 299 GLU A CA 1
ATOM 2472 C C . GLU A 1 299 ? -4.933 -12.841 -31.797 1.00 94.69 299 GLU A C 1
ATOM 2474 O O . GLU A 1 299 ? -6.023 -13.254 -32.189 1.00 94.69 299 GLU A O 1
ATOM 2479 N N . ASP A 1 300 ? -4.543 -12.990 -30.529 1.00 94.12 300 ASP A N 1
ATOM 2480 C CA . ASP A 1 300 ? -5.244 -13.790 -29.523 1.00 94.12 300 ASP A CA 1
ATOM 2481 C C . ASP A 1 300 ? -6.448 -13.073 -28.893 1.00 94.12 300 ASP A C 1
ATOM 2483 O O . ASP A 1 300 ? -7.482 -13.709 -28.664 1.00 94.12 300 ASP A O 1
ATOM 2487 N N . TYR A 1 301 ? -6.328 -11.767 -28.630 1.00 95.06 301 TYR A N 1
ATOM 2488 C CA . TYR A 1 301 ? -7.364 -10.948 -27.983 1.00 95.06 301 TYR A CA 1
ATOM 2489 C C . TYR A 1 301 ? -8.089 -10.009 -28.970 1.00 95.06 301 TYR A C 1
ATOM 2491 O O . TYR A 1 301 ? -8.896 -9.180 -28.557 1.00 95.06 301 TYR A O 1
ATOM 2499 N N . GLY A 1 302 ? -7.816 -10.119 -30.278 1.00 94.25 302 GLY A N 1
ATOM 2500 C CA . GLY A 1 302 ? -8.466 -9.314 -31.325 1.00 94.25 302 GLY A CA 1
ATOM 2501 C C . GLY A 1 302 ? -8.154 -7.813 -31.253 1.00 94.25 302 GLY A C 1
ATOM 2502 O O . GLY A 1 302 ? -8.954 -6.986 -31.694 1.00 94.25 302 GLY A O 1
ATOM 2503 N N . LEU A 1 303 ? -7.020 -7.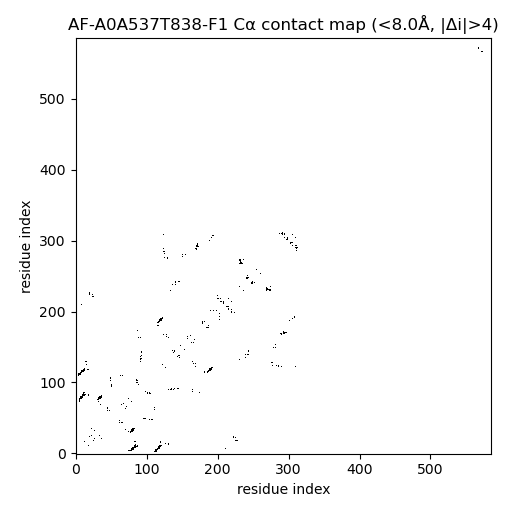444 -30.652 1.00 94.56 303 LEU A N 1
ATOM 2504 C CA . LEU A 1 303 ? -6.693 -6.061 -30.309 1.00 94.56 303 LEU A CA 1
ATOM 2505 C C . LEU A 1 303 ? -6.092 -5.299 -31.496 1.00 94.56 303 LEU A C 1
ATOM 2507 O O . LEU A 1 303 ? -5.140 -5.746 -32.132 1.00 94.56 303 LEU A O 1
ATOM 2511 N N . GLU A 1 304 ? -6.567 -4.072 -31.718 1.00 94.38 304 GLU A N 1
ATOM 2512 C CA . GLU A 1 304 ? -6.101 -3.158 -32.775 1.00 94.38 304 GLU A CA 1
ATOM 2513 C C . GLU A 1 304 ? -4.707 -2.543 -32.475 1.00 94.38 304 GLU A C 1
ATOM 2515 O O . GLU A 1 304 ? -4.490 -1.347 -32.657 1.00 94.38 304 GLU A O 1
ATOM 2520 N N . LEU A 1 305 ? -3.736 -3.317 -31.976 1.00 95.25 305 LEU A N 1
ATOM 2521 C CA . LEU A 1 305 ? -2.481 -2.775 -31.430 1.00 95.25 305 LEU A CA 1
ATOM 2522 C C . LEU A 1 305 ? -1.640 -1.992 -32.459 1.00 95.25 305 LEU A C 1
ATOM 2524 O O . LEU A 1 305 ? -0.972 -1.026 -32.089 1.00 95.25 305 LEU A O 1
ATOM 2528 N N . GLU A 1 306 ? -1.722 -2.331 -33.750 1.00 93.38 306 GLU A N 1
ATOM 2529 C CA . GLU A 1 306 ? -1.087 -1.557 -34.831 1.00 93.38 306 GLU A CA 1
ATOM 2530 C C . GLU A 1 306 ? -1.711 -0.157 -34.989 1.00 93.38 306 GLU A C 1
ATOM 2532 O O . GLU A 1 306 ? -0.990 0.839 -35.052 1.00 93.38 306 GLU A O 1
ATOM 2537 N N . ARG A 1 307 ? -3.050 -0.055 -34.940 1.00 95.44 307 ARG A N 1
ATOM 2538 C CA . ARG A 1 307 ? -3.806 1.217 -34.920 1.00 95.44 307 ARG A CA 1
ATOM 2539 C C . ARG A 1 307 ? -3.416 2.079 -33.714 1.00 95.44 307 ARG A C 1
ATOM 2541 O O . ARG A 1 307 ? -3.408 3.304 -33.803 1.00 95.44 307 ARG A O 1
ATOM 2548 N N . PHE A 1 308 ? -3.065 1.434 -32.604 1.00 94.44 308 PHE A N 1
ATOM 2549 C CA . PHE A 1 308 ? -2.594 2.062 -31.371 1.00 94.44 308 PHE A CA 1
ATOM 2550 C C . PHE A 1 308 ? -1.070 2.309 -31.330 1.00 94.44 308 PHE A C 1
ATOM 2552 O O . PHE A 1 308 ? -0.544 2.762 -30.314 1.00 94.44 308 PHE A O 1
ATOM 2559 N N . GLY A 1 309 ? -0.342 2.052 -32.423 1.00 93.56 309 GLY A N 1
ATOM 2560 C CA . GLY A 1 309 ? 1.085 2.370 -32.544 1.00 93.56 309 GLY A CA 1
ATOM 2561 C C . GLY A 1 309 ? 2.024 1.469 -31.734 1.00 93.56 309 GLY A C 1
ATOM 2562 O O . GLY A 1 309 ? 3.158 1.864 -31.450 1.00 93.56 309 GLY A O 1
ATOM 2563 N N . TYR A 1 310 ? 1.579 0.271 -31.348 1.00 95.75 310 TYR A N 1
ATOM 2564 C CA . TYR A 1 310 ? 2.454 -0.754 -30.780 1.00 95.75 310 TYR A CA 1
ATOM 2565 C C . TYR A 1 310 ? 3.362 -1.313 -31.880 1.00 95.75 310 TYR A C 1
ATOM 2567 O O . TYR A 1 310 ? 2.981 -1.413 -33.044 1.00 95.75 310 TYR A O 1
ATOM 2575 N N . THR A 1 311 ? 4.576 -1.721 -31.513 1.00 94.62 311 THR A N 1
ATOM 2576 C CA . THR A 1 311 ? 5.460 -2.411 -32.461 1.00 94.62 311 THR A CA 1
ATOM 2577 C C . THR A 1 311 ? 5.045 -3.871 -32.604 1.00 94.62 311 THR A C 1
ATOM 2579 O O . THR A 1 311 ? 4.899 -4.557 -31.594 1.00 94.62 311 THR A O 1
ATOM 2582 N N . LEU A 1 312 ? 4.928 -4.337 -33.850 1.00 92.69 312 LEU A N 1
ATOM 2583 C CA . LEU A 1 312 ? 4.703 -5.732 -34.235 1.00 92.69 312 LEU A CA 1
ATOM 2584 C C . LEU A 1 312 ? 5.907 -6.258 -35.037 1.00 92.69 312 LEU A C 1
ATOM 2586 O O . LEU A 1 312 ? 6.565 -5.502 -35.752 1.00 92.69 312 LEU A O 1
ATOM 2590 N N . ALA A 1 313 ? 6.200 -7.555 -34.939 1.00 87.88 313 ALA A N 1
ATOM 2591 C CA . ALA A 1 313 ? 7.239 -8.205 -35.742 1.00 87.88 313 ALA A CA 1
ATOM 2592 C C . ALA A 1 313 ? 6.842 -8.348 -37.232 1.00 87.88 313 ALA A C 1
ATOM 2594 O O . ALA A 1 313 ? 5.665 -8.331 -37.590 1.00 87.88 313 ALA A O 1
ATOM 2595 N N . ALA A 1 314 ? 7.814 -8.563 -38.123 1.00 74.00 314 ALA A N 1
ATOM 2596 C CA . ALA A 1 314 ? 7.568 -8.826 -39.551 1.00 74.00 314 ALA A CA 1
ATOM 2597 C C . ALA A 1 314 ? 7.145 -10.291 -39.834 1.00 74.00 314 ALA A C 1
ATOM 2599 O O . ALA A 1 314 ? 7.102 -11.119 -38.923 1.00 74.00 314 ALA A O 1
ATOM 2600 N N . ALA A 1 315 ? 6.839 -10.616 -41.095 1.00 57.16 315 ALA A N 1
ATOM 2601 C CA . ALA A 1 315 ? 6.627 -11.983 -41.597 1.00 57.16 315 ALA A CA 1
ATOM 2602 C C . ALA A 1 315 ? 7.631 -12.302 -42.731 1.00 57.16 315 ALA A C 1
ATOM 2604 O O . ALA A 1 315 ? 8.016 -11.404 -43.480 1.00 57.16 315 ALA A O 1
ATOM 2605 N N . SER A 1 316 ? 8.086 -13.557 -42.844 1.00 36.69 316 SER A N 1
ATOM 2606 C CA . SER A 1 316 ? 9.364 -13.908 -43.510 1.00 36.69 316 SER A CA 1
ATOM 2607 C C . SER A 1 316 ? 9.239 -14.559 -44.913 1.00 36.69 316 SER A C 1
ATOM 2609 O O . SER A 1 316 ? 8.553 -15.573 -45.029 1.00 36.69 316 SER A O 1
ATOM 2611 N N . PRO A 1 317 ? 9.954 -14.066 -45.958 1.00 42.81 317 PRO A N 1
ATOM 2612 C CA . PRO A 1 317 ? 10.017 -14.664 -47.314 1.00 42.81 317 PRO A CA 1
ATOM 2613 C C . PRO A 1 317 ? 11.447 -15.048 -47.826 1.00 42.81 317 PRO A C 1
ATOM 2615 O O . PRO A 1 317 ? 12.440 -14.784 -47.152 1.00 42.81 317 PRO A O 1
ATOM 2618 N N . SER A 1 318 ? 11.577 -15.650 -49.031 1.00 36.75 318 SER A N 1
ATOM 2619 C CA . SER A 1 318 ? 12.824 -16.247 -49.615 1.00 36.75 318 SER A CA 1
ATOM 2620 C C . SER A 1 318 ? 13.092 -15.927 -51.129 1.00 36.75 318 SER A C 1
ATOM 2622 O O . SER A 1 318 ? 12.215 -15.358 -51.779 1.00 36.75 318 SER A O 1
ATOM 2624 N N . ARG A 1 319 ? 14.302 -16.206 -51.707 1.00 41.91 319 ARG A N 1
ATOM 2625 C CA . ARG A 1 319 ? 14.784 -15.743 -53.068 1.00 41.91 319 ARG A CA 1
ATOM 2626 C C . ARG A 1 319 ? 16.000 -16.492 -53.726 1.00 41.91 319 ARG A C 1
ATOM 2628 O O . ARG A 1 319 ? 16.875 -16.909 -52.973 1.00 41.91 319 ARG A O 1
ATOM 2635 N N . THR A 1 320 ? 16.153 -16.478 -55.087 1.00 42.12 320 THR A N 1
ATOM 2636 C CA . THR A 1 320 ? 17.406 -16.819 -55.886 1.00 42.12 320 THR A CA 1
ATOM 2637 C C . THR A 1 320 ? 17.424 -16.417 -57.423 1.00 42.12 320 THR A C 1
ATOM 2639 O O . THR A 1 320 ? 16.353 -16.476 -58.021 1.00 42.12 320 THR A O 1
ATOM 2642 N N . PRO A 1 321 ? 18.572 -16.026 -58.088 1.00 52.06 321 PRO A N 1
ATOM 2643 C CA . PRO A 1 321 ? 18.731 -15.826 -59.591 1.00 52.06 321 PRO A CA 1
ATOM 2644 C C . PRO A 1 321 ? 20.157 -16.067 -60.292 1.00 52.06 321 PRO A C 1
ATOM 2646 O O . PRO A 1 321 ? 21.099 -16.398 -59.577 1.00 52.06 321 PRO A O 1
ATOM 2649 N N . ALA A 1 322 ? 20.357 -15.883 -61.649 1.00 44.72 322 ALA A N 1
ATOM 2650 C CA . ALA A 1 322 ? 21.640 -16.006 -62.486 1.00 44.72 322 ALA A CA 1
ATOM 2651 C C . ALA A 1 322 ? 21.527 -15.435 -63.995 1.00 44.72 322 ALA A C 1
ATOM 2653 O O . ALA A 1 322 ? 20.429 -14.954 -64.257 1.00 44.72 322 ALA A O 1
ATOM 2654 N N . ILE A 1 323 ? 22.413 -15.406 -65.071 1.00 47.28 323 ILE A N 1
ATOM 2655 C CA . ILE A 1 323 ? 23.868 -15.710 -65.447 1.00 47.28 323 ILE A CA 1
ATOM 2656 C C . ILE A 1 323 ? 24.371 -15.267 -66.929 1.00 47.28 323 ILE A C 1
ATOM 2658 O O . ILE A 1 323 ? 23.531 -15.183 -67.815 1.00 47.28 323 ILE A O 1
ATOM 2662 N N . GLN A 1 324 ? 25.711 -15.097 -67.216 1.00 45.94 324 GLN A N 1
ATOM 2663 C CA . GLN A 1 324 ? 26.594 -15.230 -68.489 1.00 45.94 324 GLN A CA 1
ATOM 2664 C C . GLN A 1 324 ? 26.723 -14.275 -69.773 1.00 45.94 324 GLN A C 1
ATOM 2666 O O . GLN A 1 324 ? 25.910 -13.378 -69.964 1.00 45.94 324 GLN A O 1
ATOM 2671 N N . THR A 1 325 ? 27.809 -14.445 -70.623 1.00 52.84 325 THR A N 1
ATOM 2672 C CA . THR A 1 325 ? 28.347 -13.623 -71.810 1.00 52.84 325 THR A CA 1
ATOM 2673 C C . THR A 1 325 ? 29.336 -14.348 -72.846 1.00 52.84 325 THR A C 1
ATOM 2675 O O . THR A 1 325 ? 29.788 -15.436 -72.496 1.00 52.84 325 THR A O 1
ATOM 2678 N N . ALA A 1 326 ? 29.724 -13.806 -74.069 1.00 40.16 326 ALA A N 1
ATOM 2679 C CA . ALA A 1 326 ? 30.797 -14.322 -75.049 1.00 40.16 326 ALA A CA 1
ATOM 2680 C C . ALA A 1 326 ? 31.283 -13.417 -76.308 1.00 40.16 326 ALA A C 1
ATOM 2682 O O . ALA A 1 326 ? 30.581 -12.444 -76.582 1.00 40.16 326 ALA A O 1
ATOM 2683 N N . PRO A 1 327 ? 32.419 -13.681 -77.087 1.00 57.53 327 PRO A N 1
ATOM 2684 C CA . PRO A 1 327 ? 33.083 -12.781 -78.142 1.00 57.53 327 PRO A CA 1
ATOM 2685 C C . PRO A 1 327 ? 33.828 -13.364 -79.463 1.00 57.53 327 PRO A C 1
ATOM 2687 O O . PRO A 1 327 ? 33.752 -14.565 -79.706 1.00 57.53 327 PRO A O 1
ATOM 2690 N N . THR A 1 328 ? 34.651 -12.554 -80.241 1.00 43.56 328 THR A N 1
ATOM 2691 C CA . THR A 1 328 ? 35.968 -12.803 -81.048 1.00 43.56 328 THR A CA 1
ATOM 2692 C C . THR A 1 328 ? 36.192 -12.733 -82.643 1.00 43.56 328 THR A C 1
ATOM 2694 O O . THR A 1 328 ? 35.302 -13.067 -83.415 1.00 43.56 328 THR A O 1
ATOM 2697 N N . THR A 1 329 ? 37.459 -12.434 -83.119 1.00 40.78 329 THR A N 1
ATOM 2698 C CA . THR A 1 329 ? 38.238 -12.670 -84.445 1.00 40.78 329 THR A CA 1
ATOM 2699 C C . THR A 1 329 ? 38.047 -11.817 -85.765 1.00 40.78 329 THR A C 1
ATOM 2701 O O . THR A 1 329 ? 37.057 -11.103 -85.812 1.00 40.78 329 THR A O 1
ATOM 2704 N N . GLY A 1 330 ? 38.892 -11.735 -86.862 1.00 40.12 330 GLY A N 1
ATOM 2705 C CA . GLY A 1 330 ? 40.192 -12.336 -87.399 1.00 40.12 330 GLY A CA 1
ATOM 2706 C C . GLY A 1 330 ? 40.783 -11.709 -88.762 1.00 40.12 330 GLY A C 1
ATOM 2707 O O . GLY A 1 330 ? 40.216 -10.716 -89.207 1.00 40.12 330 GLY A O 1
ATOM 2708 N N . GLN A 1 331 ? 41.896 -12.205 -89.417 1.00 44.25 331 GLN A N 1
ATOM 2709 C CA . GLN A 1 331 ? 42.635 -11.709 -90.686 1.00 44.25 331 GLN A CA 1
ATOM 2710 C C . GLN A 1 331 ? 43.490 -12.841 -91.436 1.00 44.25 331 GLN A C 1
ATOM 2712 O O . GLN A 1 331 ? 43.205 -13.968 -91.023 1.00 44.25 331 GLN A O 1
ATOM 2717 N N . PRO A 1 332 ? 44.526 -12.737 -92.388 1.00 51.75 332 PRO A N 1
ATOM 2718 C CA . PRO A 1 332 ? 45.199 -11.699 -93.294 1.00 51.75 332 PRO A CA 1
ATOM 2719 C C . PRO A 1 332 ? 45.824 -12.129 -94.738 1.00 51.75 332 PRO A C 1
ATOM 2721 O O . PRO A 1 332 ? 45.706 -13.283 -95.130 1.00 51.75 332 PRO A O 1
ATOM 2724 N N . SER A 1 333 ? 46.552 -11.215 -95.474 1.00 48.06 333 SER A N 1
ATOM 2725 C CA . SER A 1 333 ? 47.760 -11.306 -96.436 1.00 48.06 333 SER A CA 1
ATOM 2726 C C . SER A 1 333 ? 47.829 -12.075 -97.822 1.00 48.06 333 SER A C 1
ATOM 2728 O O . SER A 1 333 ? 46.832 -12.619 -98.273 1.00 48.06 333 SER A O 1
ATOM 2730 N N . GLU A 1 334 ? 49.000 -12.243 -98.518 1.00 43.75 334 GLU A N 1
ATOM 2731 C CA . GLU A 1 334 ? 49.781 -11.372 -99.490 1.00 43.75 334 GLU A CA 1
ATOM 2732 C C . GLU A 1 334 ? 50.758 -12.240 -100.395 1.00 43.75 334 GLU A C 1
ATOM 2734 O O . GLU A 1 334 ? 50.795 -13.453 -100.201 1.00 43.75 334 GLU A O 1
ATOM 2739 N N . ASN A 1 335 ? 51.564 -11.703 -101.354 1.00 44.72 335 ASN A N 1
ATOM 2740 C CA . ASN A 1 335 ? 52.674 -12.436 -102.048 1.00 44.72 335 ASN A CA 1
ATOM 2741 C C . ASN A 1 335 ? 53.793 -11.535 -102.682 1.00 44.72 335 ASN A C 1
ATOM 2743 O O . ASN A 1 335 ? 53.484 -10.659 -103.489 1.00 44.72 335 ASN A O 1
ATOM 2747 N N . ARG A 1 336 ? 55.091 -11.768 -102.377 1.00 44.69 336 ARG A N 1
ATOM 2748 C CA . ARG A 1 336 ? 56.297 -11.092 -102.952 1.00 44.69 336 ARG A CA 1
ATOM 2749 C C . ARG A 1 336 ? 57.557 -11.973 -102.816 1.00 44.69 336 ARG A C 1
ATOM 2751 O O . ARG A 1 336 ? 57.660 -12.679 -101.819 1.00 44.69 336 ARG A O 1
ATOM 2758 N N . LEU A 1 337 ? 58.567 -11.861 -103.705 1.00 48.06 337 LEU A N 1
ATOM 2759 C CA . LEU A 1 337 ? 59.922 -12.406 -103.413 1.00 48.06 337 LEU A CA 1
ATOM 2760 C C . LEU A 1 337 ? 61.111 -11.825 -104.217 1.00 48.06 337 LEU A C 1
ATOM 2762 O O . LEU A 1 337 ? 62.115 -11.448 -103.621 1.00 48.06 337 LEU A O 1
ATOM 2766 N N . THR A 1 338 ? 61.047 -11.692 -105.547 1.00 50.91 338 THR A N 1
ATOM 2767 C CA . THR A 1 338 ? 62.253 -11.362 -106.355 1.00 50.91 338 THR A CA 1
ATOM 2768 C C . THR A 1 338 ? 62.755 -9.917 -106.211 1.00 50.91 338 THR A C 1
ATOM 2770 O O . THR A 1 338 ? 63.900 -9.619 -106.533 1.00 50.91 338 THR A O 1
ATOM 2773 N N . GLN A 1 339 ? 61.925 -9.011 -105.688 1.00 55.38 339 GLN A N 1
ATOM 2774 C CA . GLN A 1 339 ? 62.298 -7.615 -105.417 1.00 55.38 339 GLN A CA 1
ATOM 2775 C C . GLN A 1 339 ? 63.212 -7.470 -104.180 1.00 55.38 339 GLN A C 1
ATOM 2777 O O . GLN A 1 339 ? 63.764 -6.399 -103.944 1.00 55.38 339 GLN A O 1
ATOM 2782 N N . LEU A 1 340 ? 63.381 -8.533 -103.380 1.00 55.38 340 LEU A N 1
ATOM 2783 C CA . LEU A 1 340 ? 63.998 -8.457 -102.054 1.00 55.38 340 LEU A CA 1
ATOM 2784 C C . LEU A 1 340 ? 65.511 -8.201 -102.064 1.00 55.38 340 LEU A C 1
ATOM 2786 O O . LEU A 1 340 ? 66.005 -7.603 -101.121 1.00 55.38 340 LEU A O 1
ATOM 2790 N N . GLN A 1 341 ? 66.282 -8.637 -103.064 1.00 53.66 341 GLN A N 1
ATOM 2791 C CA . GLN A 1 341 ? 67.726 -8.827 -102.834 1.00 53.66 341 GLN A CA 1
ATOM 2792 C C . GLN A 1 341 ? 68.578 -7.546 -102.916 1.00 53.66 341 GLN A C 1
ATOM 2794 O O . GLN A 1 341 ? 69.408 -7.317 -102.041 1.00 53.66 341 GLN A O 1
ATOM 2799 N N . GLY A 1 342 ? 68.325 -6.653 -103.881 1.00 57.56 342 GLY A N 1
ATOM 2800 C CA . GLY A 1 342 ? 68.911 -5.297 -103.871 1.00 57.56 342 GLY A CA 1
ATOM 2801 C C . GLY A 1 342 ? 68.305 -4.397 -102.782 1.00 57.56 342 GLY A C 1
ATOM 2802 O O . GLY A 1 342 ? 68.958 -3.489 -102.260 1.00 57.56 342 GLY A O 1
ATOM 2803 N N . VAL A 1 343 ? 67.064 -4.700 -102.389 1.00 60.12 343 VAL A N 1
ATOM 2804 C CA . VAL A 1 343 ? 66.408 -4.093 -101.230 1.00 60.12 343 VAL A CA 1
ATOM 2805 C C . VAL A 1 343 ? 67.120 -4.505 -99.936 1.00 60.12 343 VAL A C 1
ATOM 2807 O O . VAL A 1 343 ? 67.377 -3.623 -99.133 1.00 60.12 343 VAL A O 1
ATOM 2810 N N . ILE A 1 344 ? 67.547 -5.764 -99.767 1.00 65.38 344 ILE A N 1
ATOM 2811 C CA . ILE A 1 344 ? 68.192 -6.297 -98.550 1.00 65.38 344 ILE A CA 1
ATOM 2812 C C . ILE A 1 344 ? 69.471 -5.547 -98.161 1.00 65.38 344 ILE A C 1
ATOM 2814 O O . ILE A 1 344 ? 69.617 -5.210 -96.992 1.00 65.38 344 ILE A O 1
ATOM 2818 N N . ASP A 1 345 ? 70.398 -5.250 -99.077 1.00 64.88 345 ASP A N 1
ATOM 2819 C CA . ASP A 1 345 ? 71.645 -4.559 -98.691 1.00 64.88 345 ASP A CA 1
ATOM 2820 C C . ASP A 1 345 ? 71.452 -3.050 -98.475 1.00 64.88 345 ASP A C 1
ATOM 2822 O O . ASP A 1 345 ? 72.109 -2.444 -97.623 1.00 64.88 345 ASP A O 1
ATOM 2826 N N . THR A 1 346 ? 70.480 -2.451 -99.167 1.00 69.38 346 THR A N 1
ATOM 2827 C CA . THR A 1 346 ? 70.039 -1.074 -98.898 1.00 69.38 346 THR A CA 1
ATOM 2828 C C . THR A 1 346 ? 69.330 -0.999 -97.539 1.00 69.38 346 THR A C 1
ATOM 2830 O O . THR A 1 346 ? 69.631 -0.129 -96.721 1.00 69.38 346 THR A O 1
ATOM 2833 N N . GLN A 1 347 ? 68.463 -1.976 -97.252 1.00 68.81 347 GLN A N 1
ATOM 2834 C CA . GLN A 1 347 ? 67.817 -2.188 -95.961 1.00 68.81 347 GLN A CA 1
ATOM 2835 C C . GLN A 1 347 ? 68.832 -2.477 -94.864 1.00 68.81 347 GLN A C 1
ATOM 2837 O O . GLN A 1 347 ? 68.673 -1.935 -93.791 1.00 68.81 347 GLN A O 1
ATOM 2842 N N . ARG A 1 348 ? 69.905 -3.242 -95.086 1.00 74.69 348 ARG A N 1
ATOM 2843 C CA . ARG A 1 348 ? 70.931 -3.495 -94.055 1.00 74.69 348 ARG A CA 1
ATOM 2844 C C . ARG A 1 348 ? 71.605 -2.212 -93.579 1.00 74.69 348 ARG A C 1
ATOM 2846 O O . ARG A 1 348 ? 71.816 -2.067 -92.380 1.00 74.69 348 ARG A O 1
ATOM 2853 N N . ARG A 1 349 ? 71.891 -1.259 -94.475 1.00 73.00 349 ARG A N 1
ATOM 2854 C CA . ARG A 1 349 ? 72.399 0.069 -94.075 1.00 73.00 349 ARG A CA 1
ATOM 2855 C C . ARG A 1 349 ? 71.321 0.927 -93.417 1.00 73.00 349 ARG A C 1
ATOM 2857 O O . ARG A 1 349 ? 71.594 1.543 -92.394 1.00 73.00 349 ARG A O 1
ATOM 2864 N N . ALA A 1 350 ? 70.100 0.929 -93.956 1.00 72.25 350 ALA A N 1
ATOM 2865 C CA . ALA A 1 350 ? 68.979 1.637 -93.340 1.00 72.25 350 ALA A CA 1
ATOM 2866 C C . ALA A 1 350 ? 68.677 1.107 -91.927 1.00 72.25 350 ALA A C 1
ATOM 2868 O O . ALA A 1 350 ? 68.516 1.898 -91.010 1.00 72.25 350 ALA A O 1
ATOM 2869 N N . HIS A 1 351 ? 68.690 -0.212 -91.734 1.00 76.00 351 HIS A N 1
ATOM 2870 C CA . HIS A 1 351 ? 68.528 -0.899 -90.458 1.00 76.00 351 HIS A CA 1
ATOM 2871 C C . HIS A 1 351 ? 69.713 -0.667 -89.524 1.00 76.00 351 HIS A C 1
ATOM 2873 O O . HIS A 1 351 ? 69.478 -0.514 -88.340 1.00 76.00 351 HIS A O 1
ATOM 2879 N N . ALA A 1 352 ? 70.958 -0.593 -90.005 1.00 76.62 352 ALA A N 1
ATOM 2880 C CA . ALA A 1 352 ? 72.094 -0.241 -89.147 1.00 76.62 352 ALA A CA 1
ATOM 2881 C C . ALA A 1 352 ? 71.944 1.177 -88.566 1.00 76.62 352 ALA A C 1
ATOM 2883 O O . ALA A 1 352 ? 72.094 1.363 -87.361 1.00 76.62 352 ALA A O 1
ATOM 2884 N N . ASN A 1 353 ? 71.565 2.155 -89.397 1.00 80.00 353 ASN A N 1
ATOM 2885 C CA . ASN A 1 353 ? 71.265 3.511 -88.931 1.00 80.00 353 ASN A CA 1
ATOM 2886 C C . ASN A 1 353 ? 70.036 3.525 -88.007 1.00 80.00 353 ASN A C 1
ATOM 2888 O O . ASN A 1 353 ? 70.102 4.069 -86.914 1.00 80.00 353 ASN A O 1
ATOM 2892 N N . GLN A 1 354 ? 68.950 2.856 -88.404 1.00 78.50 354 GLN A N 1
ATOM 2893 C CA . GLN A 1 354 ? 67.711 2.745 -87.631 1.00 78.50 354 GLN A CA 1
ATOM 2894 C C . GLN A 1 354 ? 67.928 2.043 -86.281 1.00 78.50 354 GLN A C 1
ATOM 2896 O O . GLN A 1 354 ? 67.271 2.401 -85.313 1.00 78.50 354 GLN A O 1
ATOM 2901 N N . ILE A 1 355 ? 68.841 1.069 -86.193 1.00 81.81 355 ILE A N 1
ATOM 2902 C CA . ILE A 1 355 ? 69.266 0.444 -84.934 1.00 81.81 355 ILE A CA 1
ATOM 2903 C C . ILE A 1 355 ? 70.001 1.474 -84.077 1.00 81.81 355 ILE A C 1
ATOM 2905 O O . ILE A 1 355 ? 69.634 1.619 -82.921 1.00 81.81 355 ILE A O 1
ATOM 2909 N N . GLY A 1 356 ? 70.937 2.250 -84.633 1.00 83.44 356 GLY A N 1
ATOM 2910 C CA . GLY A 1 356 ? 71.600 3.340 -83.904 1.00 83.44 356 GLY A CA 1
ATOM 2911 C C . GLY A 1 356 ? 70.630 4.419 -83.399 1.00 83.44 356 GLY A C 1
ATOM 2912 O O . GLY A 1 356 ? 70.711 4.828 -82.242 1.00 83.44 356 GLY A O 1
ATOM 2913 N N . ASP A 1 357 ? 69.658 4.826 -84.222 1.00 82.00 357 ASP A N 1
ATOM 2914 C CA . ASP A 1 357 ? 68.593 5.765 -83.840 1.00 82.00 357 ASP A CA 1
ATOM 2915 C C . ASP A 1 357 ? 67.685 5.175 -82.743 1.00 82.00 357 ASP A C 1
ATOM 2917 O O . ASP A 1 357 ? 67.300 5.872 -81.800 1.00 82.00 357 ASP A O 1
ATOM 2921 N N . ILE A 1 358 ? 67.359 3.879 -82.828 1.00 82.31 358 ILE A N 1
ATOM 2922 C CA . ILE A 1 358 ? 66.585 3.138 -81.820 1.00 82.31 358 ILE A CA 1
ATOM 2923 C C . ILE A 1 358 ? 67.378 2.979 -80.516 1.00 82.31 358 ILE A C 1
ATOM 2925 O O . ILE A 1 358 ? 66.805 3.156 -79.445 1.00 82.31 358 ILE A O 1
ATOM 2929 N N . GLU A 1 359 ? 68.677 2.691 -80.574 1.00 85.81 359 GLU A N 1
ATOM 2930 C CA . GLU A 1 359 ? 69.564 2.581 -79.412 1.00 85.81 359 GLU A CA 1
ATOM 2931 C C . GLU A 1 359 ? 69.706 3.931 -78.704 1.00 85.81 359 GLU A C 1
ATOM 2933 O O . GLU A 1 359 ? 69.468 4.006 -77.498 1.00 85.81 359 GLU A O 1
ATOM 2938 N N . ALA A 1 360 ? 69.958 5.014 -79.447 1.00 84.50 360 ALA A N 1
ATOM 2939 C CA . ALA A 1 360 ? 69.983 6.375 -78.912 1.00 84.50 360 ALA A CA 1
ATOM 2940 C C . ALA A 1 360 ? 68.627 6.785 -78.305 1.00 84.50 360 ALA A C 1
ATOM 2942 O O . ALA A 1 360 ? 68.581 7.380 -77.225 1.00 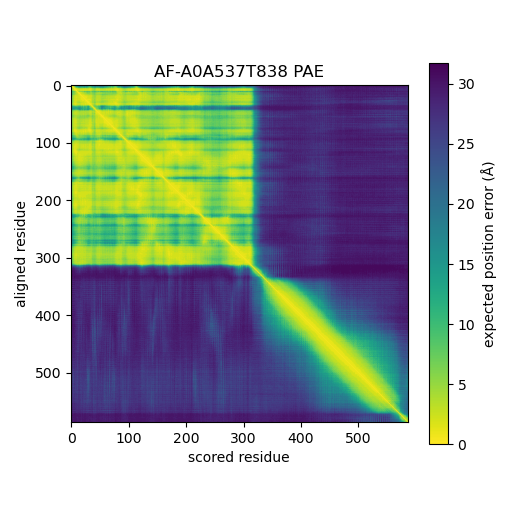84.50 360 ALA A O 1
ATOM 2943 N N . THR A 1 361 ? 67.514 6.417 -78.949 1.00 86.12 361 THR A N 1
ATOM 2944 C CA . THR A 1 361 ? 66.159 6.649 -78.422 1.00 86.12 361 THR A CA 1
ATOM 2945 C C . THR A 1 361 ? 65.914 5.852 -77.139 1.00 86.12 361 THR A C 1
ATOM 2947 O O . THR A 1 361 ? 65.391 6.400 -76.167 1.00 86.12 361 THR A O 1
ATOM 2950 N N . PHE A 1 362 ? 66.323 4.580 -77.087 1.00 88.62 362 PHE A N 1
ATOM 2951 C CA . PHE A 1 362 ? 66.222 3.765 -75.881 1.00 88.62 362 PHE A CA 1
ATOM 2952 C C . PHE A 1 362 ? 67.135 4.269 -74.765 1.00 88.62 362 PHE A C 1
ATOM 2954 O O . PHE A 1 362 ? 66.718 4.214 -73.614 1.00 88.62 362 PHE A O 1
ATOM 2961 N N . ASP A 1 363 ? 68.328 4.797 -75.045 1.00 88.44 363 ASP A N 1
ATOM 2962 C CA . ASP A 1 363 ? 69.180 5.383 -74.007 1.00 88.44 363 ASP A CA 1
ATOM 2963 C C . ASP A 1 363 ? 68.642 6.711 -73.475 1.00 88.44 363 ASP A C 1
ATOM 2965 O O . ASP A 1 363 ? 68.628 6.905 -72.258 1.00 88.44 363 ASP A O 1
ATOM 2969 N N . ALA A 1 364 ? 68.090 7.573 -74.333 1.00 88.19 364 ALA A N 1
ATOM 2970 C CA . ALA A 1 364 ? 67.358 8.757 -73.887 1.00 88.19 364 ALA A CA 1
ATOM 2971 C C . ALA A 1 364 ? 66.160 8.369 -72.995 1.00 88.19 364 ALA A C 1
ATOM 2973 O O . ALA A 1 364 ? 65.996 8.909 -71.899 1.00 88.19 364 ALA A O 1
ATOM 2974 N N . GLN A 1 365 ? 65.368 7.369 -73.399 1.00 90.81 365 GLN A N 1
ATOM 2975 C CA . GLN A 1 365 ? 64.274 6.840 -72.578 1.00 90.81 365 GLN A CA 1
ATOM 2976 C C . GLN A 1 365 ? 64.780 6.218 -71.267 1.00 90.81 365 GLN A C 1
ATOM 2978 O O . GLN A 1 365 ? 64.222 6.508 -70.211 1.00 90.81 365 GLN A O 1
ATOM 2983 N N . ARG A 1 366 ? 65.857 5.417 -71.286 1.00 91.38 366 ARG A N 1
ATOM 2984 C CA . ARG A 1 366 ? 66.476 4.824 -70.083 1.00 91.38 366 ARG A CA 1
ATOM 2985 C C . ARG A 1 366 ? 66.953 5.900 -69.105 1.00 91.38 366 ARG A C 1
ATOM 2987 O O . ARG A 1 366 ? 66.792 5.718 -67.900 1.00 91.38 366 ARG A O 1
ATOM 2994 N N . GLN A 1 367 ? 67.499 7.017 -69.589 1.00 90.75 367 GLN A N 1
ATOM 2995 C CA . GLN A 1 367 ? 67.882 8.153 -68.744 1.00 90.75 367 GLN A CA 1
ATOM 2996 C C . GLN A 1 367 ? 66.658 8.848 -68.129 1.00 90.75 367 GLN A C 1
ATOM 2998 O O . GLN A 1 367 ? 66.634 9.055 -66.917 1.00 90.75 367 GLN A O 1
ATOM 3003 N N . VAL A 1 368 ? 65.610 9.122 -68.916 1.00 92.25 368 VAL A N 1
ATOM 3004 C CA . VAL A 1 368 ? 64.351 9.711 -68.413 1.00 92.25 368 VAL A CA 1
ATOM 3005 C C . VAL A 1 368 ? 63.669 8.799 -67.384 1.00 92.25 368 VAL A C 1
ATOM 3007 O O . VAL A 1 368 ? 63.225 9.278 -66.341 1.00 92.25 368 VAL A O 1
ATOM 3010 N N . PHE A 1 369 ? 63.633 7.483 -67.618 1.00 90.44 369 PHE A N 1
ATOM 3011 C CA . PHE A 1 369 ? 63.105 6.520 -66.647 1.00 90.44 369 PHE A CA 1
ATOM 3012 C C . PHE A 1 369 ? 63.936 6.480 -65.358 1.00 90.44 369 PHE A C 1
ATOM 3014 O O . PHE A 1 369 ? 63.347 6.493 -64.282 1.00 90.44 369 PHE A O 1
ATOM 3021 N N . ARG A 1 370 ? 65.276 6.497 -65.431 1.00 93.50 370 ARG A N 1
ATOM 3022 C CA . ARG A 1 370 ? 66.139 6.571 -64.233 1.00 93.50 370 ARG A CA 1
ATOM 3023 C C . ARG A 1 370 ? 65.904 7.847 -63.427 1.00 93.50 370 ARG A C 1
ATOM 3025 O O . ARG A 1 370 ? 65.716 7.753 -62.220 1.00 93.50 370 ARG A O 1
ATOM 3032 N N . ALA A 1 371 ? 65.851 9.007 -64.081 1.00 91.44 371 ALA A N 1
ATOM 3033 C CA . ALA A 1 371 ? 65.577 10.278 -63.411 1.00 91.44 371 ALA A CA 1
ATOM 3034 C C . ALA A 1 371 ? 64.200 10.274 -62.720 1.00 91.44 371 ALA A C 1
ATOM 3036 O O . ALA A 1 371 ? 64.071 10.728 -61.587 1.00 91.44 371 ALA A O 1
ATOM 3037 N N . ARG A 1 372 ? 63.178 9.692 -63.366 1.00 93.12 372 ARG A N 1
ATOM 3038 C CA . ARG A 1 372 ? 61.838 9.553 -62.780 1.00 93.12 372 ARG A CA 1
ATOM 3039 C C . ARG A 1 372 ? 61.782 8.551 -61.623 1.00 93.12 372 ARG A C 1
ATOM 3041 O O . ARG A 1 372 ? 61.017 8.767 -60.693 1.00 93.12 372 ARG A O 1
ATOM 3048 N N . ILE A 1 373 ? 62.576 7.479 -61.661 1.00 93.50 373 ILE A N 1
ATOM 3049 C CA . ILE A 1 373 ? 62.723 6.553 -60.527 1.00 93.50 373 ILE A CA 1
ATOM 3050 C C . ILE A 1 373 ? 63.349 7.290 -59.337 1.00 93.50 373 ILE A C 1
ATOM 3052 O O . ILE A 1 373 ? 62.777 7.253 -58.255 1.00 93.50 373 ILE A O 1
ATOM 3056 N N . GLN A 1 374 ? 64.428 8.046 -59.552 1.00 93.94 374 GLN A N 1
ATOM 3057 C CA . GLN A 1 374 ? 65.106 8.808 -58.495 1.00 93.94 374 GLN A CA 1
ATOM 3058 C C . GLN A 1 374 ? 64.217 9.892 -57.862 1.00 93.94 374 GLN A C 1
ATOM 3060 O O . GLN A 1 374 ? 64.256 10.085 -56.649 1.00 93.94 374 GLN A O 1
ATOM 3065 N N . ASP A 1 375 ? 63.385 10.580 -58.650 1.00 94.50 375 ASP A N 1
ATOM 3066 C CA . ASP A 1 375 ? 62.408 11.550 -58.131 1.00 94.50 375 ASP A CA 1
ATOM 3067 C C . ASP A 1 375 ? 61.276 10.878 -57.328 1.00 94.50 375 ASP A C 1
ATOM 3069 O O . ASP A 1 375 ? 60.860 11.385 -56.282 1.00 94.50 375 ASP A O 1
ATOM 3073 N N . LEU A 1 376 ? 60.818 9.694 -57.755 1.00 92.31 376 LEU A N 1
ATOM 3074 C CA . LEU A 1 376 ? 59.851 8.888 -57.001 1.00 92.31 376 LEU A CA 1
ATOM 3075 C C . LEU A 1 376 ? 60.450 8.350 -55.694 1.00 92.31 376 LEU A C 1
ATOM 3077 O O . LEU A 1 376 ? 59.806 8.462 -54.656 1.00 92.31 376 LEU A O 1
ATOM 3081 N N . GLU A 1 377 ? 61.683 7.839 -55.710 1.00 94.56 377 GLU A N 1
ATOM 3082 C CA . GLU A 1 377 ? 62.427 7.413 -54.514 1.00 94.56 377 GLU A CA 1
ATOM 3083 C C . GLU A 1 377 ? 62.587 8.583 -53.530 1.00 94.56 377 GLU A C 1
ATOM 3085 O O . GLU A 1 377 ? 62.175 8.490 -52.373 1.00 94.56 377 GLU A O 1
ATOM 3090 N N . ALA A 1 378 ? 63.060 9.738 -54.011 1.00 93.56 378 ALA A N 1
ATOM 3091 C CA . ALA A 1 378 ? 63.198 10.950 -53.206 1.00 93.56 378 ALA A CA 1
ATOM 3092 C C . ALA A 1 378 ? 61.854 11.524 -52.717 1.00 93.56 378 ALA A C 1
ATOM 3094 O O . ALA A 1 378 ? 61.841 12.305 -51.762 1.00 93.56 378 ALA A O 1
ATOM 3095 N N . THR A 1 379 ? 60.730 11.194 -53.362 1.00 94.62 379 THR A N 1
ATOM 3096 C CA . THR A 1 379 ? 59.376 11.558 -52.908 1.00 94.62 379 THR A CA 1
ATOM 3097 C C . THR A 1 379 ? 58.884 10.595 -51.831 1.00 94.62 379 THR A C 1
ATOM 3099 O O . THR A 1 379 ? 58.468 11.051 -50.768 1.00 94.62 379 THR A O 1
ATOM 3102 N N . LEU A 1 380 ? 59.030 9.285 -52.042 1.00 94.75 380 LEU A N 1
ATOM 3103 C CA . LEU A 1 380 ? 58.682 8.252 -51.064 1.00 94.75 380 LEU A CA 1
ATOM 3104 C C . LEU A 1 380 ? 59.475 8.404 -49.761 1.00 94.75 380 LEU A C 1
ATOM 3106 O O . LEU A 1 380 ? 58.897 8.270 -48.686 1.00 94.75 380 LEU A O 1
ATOM 3110 N N . ASP A 1 381 ? 60.764 8.752 -49.820 1.00 94.81 381 ASP A N 1
ATOM 3111 C CA . ASP A 1 381 ? 61.548 9.033 -48.613 1.00 94.81 381 ASP A CA 1
ATOM 3112 C C . ASP A 1 381 ? 61.085 10.313 -47.897 1.00 94.81 381 ASP A C 1
ATOM 3114 O O . ASP A 1 381 ? 61.069 10.351 -46.665 1.00 94.81 381 ASP A O 1
ATOM 3118 N N . ARG A 1 382 ? 60.648 11.354 -48.621 1.00 95.50 382 ARG A N 1
ATOM 3119 C CA . ARG A 1 382 ? 60.043 12.552 -48.002 1.00 95.50 382 ARG A CA 1
ATOM 3120 C C . ARG A 1 382 ? 58.729 12.213 -47.297 1.00 95.50 382 ARG A C 1
ATOM 3122 O O . ARG A 1 382 ? 58.556 12.587 -46.139 1.00 95.50 382 ARG A O 1
ATOM 3129 N N . GLU A 1 383 ? 57.840 11.474 -47.957 1.00 95.56 383 GLU A N 1
ATOM 3130 C CA . GLU A 1 383 ? 56.561 11.032 -47.388 1.00 95.56 383 GLU A CA 1
ATOM 3131 C C . GLU A 1 383 ? 56.771 10.118 -46.175 1.00 95.56 383 GLU A C 1
ATOM 3133 O O . GLU A 1 383 ? 56.227 10.374 -45.102 1.00 95.56 383 GLU A O 1
ATOM 3138 N N . ARG A 1 384 ? 57.638 9.105 -46.294 1.00 94.81 384 ARG A N 1
ATOM 3139 C CA . ARG A 1 384 ? 57.984 8.171 -45.214 1.00 94.81 384 ARG A CA 1
ATOM 3140 C C . ARG A 1 384 ? 58.553 8.883 -43.988 1.00 94.81 384 ARG A C 1
ATOM 3142 O O . ARG A 1 384 ? 58.168 8.554 -42.867 1.00 94.81 384 ARG A O 1
ATOM 3149 N N . ASN A 1 385 ? 59.443 9.859 -44.180 1.00 94.75 385 ASN A N 1
ATOM 3150 C CA . ASN A 1 385 ? 59.981 10.658 -43.077 1.00 94.75 385 ASN A CA 1
ATOM 3151 C C . ASN A 1 385 ? 58.921 11.590 -42.462 1.00 94.75 385 ASN A C 1
ATOM 3153 O O . ASN A 1 385 ? 58.912 11.764 -41.243 1.00 94.75 385 ASN A O 1
ATOM 3157 N N . GLY A 1 386 ? 57.998 12.124 -43.271 1.00 95.31 386 GLY A N 1
ATOM 3158 C CA . GLY A 1 386 ? 56.839 12.892 -42.806 1.00 95.31 386 GLY A CA 1
ATOM 3159 C C . GLY A 1 386 ? 55.892 12.063 -41.932 1.00 95.31 386 GLY A C 1
ATOM 3160 O O . GLY A 1 386 ? 55.618 12.446 -40.795 1.00 95.31 386 GLY A O 1
ATOM 3161 N N . PHE A 1 387 ? 55.468 10.887 -42.404 1.00 94.75 387 PHE A N 1
ATOM 3162 C CA . PHE A 1 387 ? 54.646 9.958 -41.620 1.00 94.75 387 PHE A CA 1
ATOM 3163 C C . PHE A 1 387 ? 55.360 9.496 -40.342 1.00 94.75 387 PHE A C 1
ATOM 3165 O O . PHE A 1 387 ? 54.747 9.444 -39.279 1.00 94.75 387 PHE A O 1
ATOM 3172 N N . ALA A 1 388 ? 56.669 9.224 -40.404 1.00 94.19 388 ALA A N 1
ATOM 3173 C CA . ALA A 1 388 ? 57.450 8.858 -39.223 1.00 94.19 388 ALA A CA 1
ATOM 3174 C C . ALA A 1 388 ? 57.568 10.001 -38.194 1.00 94.19 388 ALA A C 1
ATOM 3176 O O . ALA A 1 388 ? 57.715 9.724 -37.006 1.00 94.19 388 ALA A O 1
ATOM 3177 N N . ALA A 1 389 ? 57.512 11.269 -38.617 1.00 94.25 389 ALA A N 1
ATOM 3178 C CA . ALA A 1 389 ? 57.422 12.410 -37.704 1.00 94.25 389 ALA A CA 1
ATOM 3179 C C . ALA A 1 389 ? 56.029 12.509 -37.067 1.00 94.25 389 ALA A C 1
ATOM 3181 O O . ALA A 1 389 ? 55.929 12.491 -35.844 1.00 94.25 389 ALA A O 1
ATOM 3182 N N . GLN A 1 390 ? 54.968 12.485 -37.883 1.00 95.81 390 GLN A N 1
ATOM 3183 C CA . GLN A 1 390 ? 53.577 12.511 -37.412 1.00 95.81 390 GLN A CA 1
ATOM 3184 C C . GLN A 1 390 ? 53.268 11.388 -36.412 1.00 95.81 390 GLN A C 1
ATOM 3186 O O . GLN A 1 390 ? 52.553 11.613 -35.438 1.00 95.81 390 GLN A O 1
ATOM 3191 N N . PHE A 1 391 ? 53.825 10.190 -36.622 1.00 95.31 391 PHE A N 1
ATOM 3192 C CA . PHE A 1 391 ? 53.649 9.064 -35.706 1.00 95.31 391 PHE A CA 1
ATOM 3193 C C . PHE A 1 391 ? 54.278 9.338 -34.332 1.00 95.31 391 PHE A C 1
ATOM 3195 O O . PHE A 1 391 ? 53.604 9.171 -33.321 1.00 95.31 391 PHE A O 1
ATOM 3202 N N . ARG A 1 392 ? 55.517 9.855 -34.286 1.00 96.25 392 ARG A N 1
ATOM 3203 C CA . ARG A 1 392 ? 56.185 10.233 -33.025 1.00 96.25 392 ARG A CA 1
ATOM 3204 C C . ARG A 1 392 ? 55.469 11.372 -32.302 1.00 96.25 392 ARG A C 1
ATOM 3206 O O . ARG A 1 392 ? 55.372 11.344 -31.078 1.00 96.25 392 ARG A O 1
ATOM 3213 N N . ASP A 1 393 ? 54.959 12.356 -33.040 1.00 96.19 393 ASP A N 1
ATOM 3214 C CA . ASP A 1 393 ? 54.189 13.459 -32.456 1.00 96.19 393 ASP A CA 1
ATOM 3215 C C . ASP A 1 393 ? 52.879 12.942 -31.834 1.00 96.19 393 ASP A C 1
ATOM 3217 O O . ASP A 1 393 ? 52.521 13.346 -30.726 1.00 96.19 393 ASP A O 1
ATOM 3221 N N . LEU A 1 394 ? 52.202 11.995 -32.497 1.00 95.06 394 LEU A N 1
ATOM 3222 C CA . LEU A 1 394 ? 51.001 11.334 -31.982 1.00 95.06 394 LEU A CA 1
ATOM 3223 C C . LEU A 1 394 ? 51.301 10.453 -30.758 1.00 95.06 394 LEU A C 1
ATOM 3225 O O . LEU A 1 394 ? 50.587 10.554 -29.763 1.00 95.06 394 LEU A O 1
ATOM 3229 N N . GLU A 1 395 ? 52.369 9.649 -30.779 1.00 95.75 395 GLU A N 1
ATOM 3230 C CA . GLU A 1 395 ? 52.844 8.890 -29.609 1.00 95.75 395 GLU A CA 1
ATOM 3231 C C . GLU A 1 395 ? 53.122 9.825 -28.420 1.00 95.75 395 GLU A C 1
ATOM 3233 O O . GLU A 1 395 ? 52.669 9.572 -27.301 1.00 95.75 395 GLU A O 1
ATOM 3238 N N . ALA A 1 396 ? 53.795 10.954 -28.664 1.00 94.50 396 ALA A N 1
ATOM 3239 C CA . ALA A 1 396 ? 54.095 11.949 -27.642 1.00 94.50 396 ALA A CA 1
ATOM 3240 C C . ALA A 1 396 ? 52.848 12.693 -27.129 1.00 94.50 396 ALA A C 1
ATOM 3242 O O . ALA A 1 396 ? 52.860 13.177 -25.998 1.00 94.50 396 ALA A O 1
ATOM 3243 N N . VAL A 1 397 ? 51.779 12.836 -27.921 1.00 96.19 397 VAL A N 1
ATOM 3244 C CA . VAL A 1 397 ? 50.472 13.331 -27.438 1.00 96.19 397 VAL A CA 1
ATOM 3245 C C . VAL A 1 397 ? 49.790 12.269 -26.576 1.00 96.19 397 VAL A C 1
ATOM 3247 O O . VAL A 1 397 ? 49.486 12.549 -25.420 1.00 96.19 397 VAL A O 1
ATOM 3250 N N . LEU A 1 398 ? 49.633 11.043 -27.083 1.00 94.50 398 LEU A N 1
ATOM 3251 C CA . LEU A 1 398 ? 48.953 9.944 -26.385 1.00 94.50 398 LEU A CA 1
ATOM 3252 C C . LEU A 1 398 ? 49.612 9.591 -25.042 1.00 94.50 398 LEU A C 1
ATOM 3254 O O . LEU A 1 398 ? 48.915 9.249 -24.085 1.00 94.50 398 LEU A O 1
ATOM 3258 N N . GLN A 1 399 ? 50.940 9.701 -24.941 1.00 95.19 399 GLN A N 1
ATOM 3259 C CA . GLN A 1 399 ? 51.659 9.495 -23.684 1.00 95.19 399 GLN A CA 1
ATOM 3260 C C . GLN A 1 399 ? 51.352 10.598 -22.655 1.00 95.19 399 GLN A C 1
ATOM 3262 O O . GLN A 1 399 ? 51.014 10.282 -21.515 1.00 95.19 399 GLN A O 1
ATOM 3267 N N . ARG A 1 400 ? 51.370 11.877 -23.061 1.00 96.44 400 ARG A N 1
ATOM 3268 C CA . ARG A 1 400 ? 50.989 13.007 -22.188 1.00 96.44 400 ARG A CA 1
ATOM 3269 C C . ARG A 1 400 ? 49.521 12.945 -21.769 1.00 96.44 400 ARG A C 1
ATOM 3271 O O . ARG A 1 400 ? 49.195 13.266 -20.630 1.00 96.44 400 ARG A O 1
ATOM 3278 N N . GLU A 1 401 ? 48.633 12.510 -22.662 1.00 96.06 401 GLU A N 1
ATOM 3279 C CA . GLU A 1 401 ? 47.230 12.270 -22.319 1.00 96.06 401 GLU A CA 1
ATOM 3280 C C . GLU A 1 401 ? 47.097 11.141 -21.294 1.00 96.06 401 GLU A C 1
ATOM 3282 O O . GLU A 1 401 ? 46.410 11.328 -20.293 1.00 96.06 401 GLU A O 1
ATOM 3287 N N . ARG A 1 402 ? 47.791 10.007 -21.476 1.00 94.38 402 ARG A N 1
ATOM 3288 C CA . ARG A 1 402 ? 47.823 8.906 -20.494 1.00 94.38 402 ARG A CA 1
ATOM 3289 C C . ARG A 1 402 ? 48.299 9.357 -19.118 1.00 94.38 402 ARG A C 1
ATOM 3291 O O . ARG A 1 402 ? 47.642 9.040 -18.131 1.00 94.38 402 ARG A O 1
ATOM 3298 N N . GLU A 1 403 ? 49.396 10.104 -19.050 1.00 95.75 403 GLU A N 1
ATOM 3299 C CA . GLU A 1 403 ? 49.931 10.662 -17.801 1.00 95.75 403 GLU A CA 1
ATOM 3300 C C . GLU A 1 403 ? 48.917 11.615 -17.146 1.00 95.75 403 GLU A C 1
ATOM 3302 O O . GLU A 1 403 ? 48.596 11.478 -15.965 1.00 95.75 403 GLU A O 1
ATOM 3307 N N . GLY A 1 404 ? 48.314 12.510 -17.936 1.00 95.06 404 GLY A N 1
ATOM 3308 C CA . GLY A 1 404 ? 47.260 13.414 -17.478 1.00 95.06 404 GLY A CA 1
ATOM 3309 C C . GLY A 1 404 ? 45.940 12.724 -17.108 1.00 95.06 404 GLY A C 1
ATOM 3310 O O . GLY A 1 404 ? 45.162 13.283 -16.339 1.00 95.06 404 GLY A O 1
ATOM 3311 N N . PHE A 1 405 ? 45.633 11.535 -17.635 1.00 93.69 405 PHE A N 1
ATOM 3312 C CA . PHE A 1 405 ? 44.519 10.701 -17.166 1.00 93.69 405 PHE A CA 1
ATOM 3313 C C . PHE A 1 405 ? 44.874 9.970 -15.866 1.00 93.69 405 PHE A C 1
ATOM 3315 O O . PHE A 1 405 ? 44.043 9.956 -14.964 1.00 93.69 405 PHE A O 1
ATOM 3322 N N . GLY A 1 406 ? 46.094 9.438 -15.736 1.00 93.69 406 GLY A N 1
ATOM 3323 C CA . GLY A 1 406 ? 46.575 8.790 -14.511 1.00 93.69 406 GLY A CA 1
ATOM 3324 C C . GLY A 1 406 ? 46.504 9.718 -13.298 1.00 93.69 406 GLY A C 1
ATOM 3325 O O . GLY A 1 406 ? 45.830 9.394 -12.326 1.00 93.69 406 GLY A O 1
ATOM 3326 N N . ALA A 1 407 ? 47.074 10.922 -13.404 1.00 95.25 407 ALA A N 1
ATOM 3327 C CA . ALA A 1 407 ? 47.047 11.910 -12.321 1.00 95.25 407 ALA A CA 1
ATOM 3328 C C . ALA A 1 407 ? 45.617 12.300 -11.883 1.00 95.25 407 ALA A C 1
ATOM 3330 O O . ALA A 1 407 ? 45.354 12.450 -10.693 1.00 95.25 407 ALA A O 1
ATOM 3331 N N . ARG A 1 408 ? 44.668 12.407 -12.827 1.00 96.25 408 ARG A N 1
ATOM 3332 C CA . ARG A 1 408 ? 43.248 12.686 -12.522 1.00 96.25 408 ARG A CA 1
ATOM 3333 C C . ARG A 1 408 ? 42.521 11.502 -11.878 1.00 96.25 408 ARG A C 1
ATOM 3335 O O . ARG 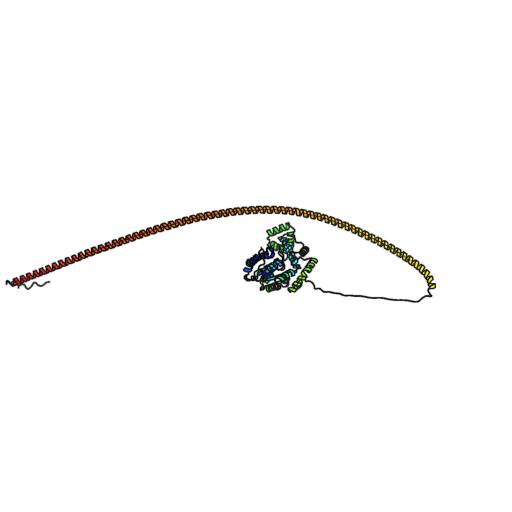A 1 408 ? 41.562 11.720 -11.146 1.00 96.25 408 ARG A O 1
ATOM 3342 N N . ILE A 1 409 ? 42.947 10.266 -12.145 1.00 93.44 409 ILE A N 1
ATOM 3343 C CA . ILE A 1 409 ? 42.428 9.076 -11.456 1.00 93.44 409 ILE A CA 1
ATOM 3344 C C . ILE A 1 409 ? 42.951 9.052 -10.015 1.00 93.44 409 ILE A C 1
ATOM 3346 O O . ILE A 1 409 ? 42.156 8.879 -9.100 1.00 93.44 409 ILE A O 1
ATOM 3350 N N . GLU A 1 410 ? 44.242 9.316 -9.799 1.00 95.50 410 GLU A N 1
ATOM 3351 C CA . GLU A 1 410 ? 44.843 9.388 -8.457 1.00 95.50 410 GLU A CA 1
ATOM 3352 C C . GLU A 1 410 ? 44.221 10.505 -7.592 1.00 95.50 410 GLU A C 1
ATOM 3354 O O . GLU A 1 410 ? 43.909 10.281 -6.422 1.00 95.50 410 GLU A O 1
ATOM 3359 N N . GLU A 1 411 ? 43.970 11.685 -8.171 1.00 96.19 411 GLU A N 1
ATOM 3360 C CA . GLU A 1 411 ? 43.260 12.799 -7.521 1.00 96.19 411 GLU A CA 1
ATOM 3361 C C . GLU A 1 411 ? 41.811 12.433 -7.145 1.00 96.19 411 GLU A C 1
ATOM 3363 O O . GLU A 1 411 ? 41.350 12.733 -6.037 1.00 96.19 411 GLU A O 1
ATOM 3368 N N . LEU A 1 412 ? 41.093 11.745 -8.040 1.00 94.88 412 LEU A N 1
ATOM 3369 C CA . LEU A 1 412 ? 39.722 11.300 -7.795 1.00 94.88 412 LEU A CA 1
ATOM 3370 C C . LEU A 1 412 ? 39.656 10.186 -6.739 1.00 94.88 412 LEU A C 1
ATOM 3372 O O . LEU A 1 412 ? 38.820 10.262 -5.841 1.00 94.88 412 LEU A O 1
ATOM 3376 N N . ASP A 1 413 ? 40.545 9.192 -6.792 1.00 94.31 413 ASP A N 1
ATOM 3377 C CA . ASP A 1 413 ? 40.617 8.111 -5.802 1.00 94.31 413 ASP A CA 1
ATOM 3378 C C . ASP A 1 413 ? 40.977 8.650 -4.409 1.00 94.31 413 ASP A C 1
ATOM 3380 O O . ASP A 1 413 ? 40.370 8.239 -3.416 1.00 94.31 413 ASP A O 1
ATOM 3384 N N . ALA A 1 414 ? 41.895 9.620 -4.317 1.00 94.88 414 ALA A N 1
ATOM 3385 C CA . ALA A 1 414 ? 42.205 10.310 -3.065 1.00 94.88 414 ALA A CA 1
ATOM 3386 C C . ALA A 1 414 ? 40.994 11.090 -2.518 1.00 94.88 414 ALA A C 1
ATOM 3388 O O . ALA A 1 414 ? 40.707 11.033 -1.320 1.00 94.88 414 ALA A O 1
ATOM 3389 N N . THR A 1 415 ? 40.250 11.776 -3.391 1.00 96.00 415 THR A N 1
ATOM 3390 C CA . THR A 1 415 ? 39.033 12.520 -3.024 1.00 96.00 415 THR A CA 1
ATOM 3391 C C . THR A 1 415 ? 37.952 11.572 -2.496 1.00 96.00 415 THR A C 1
ATOM 3393 O O . THR A 1 415 ? 37.502 11.719 -1.360 1.00 96.00 415 THR A O 1
ATOM 3396 N N . VAL A 1 416 ? 37.629 10.520 -3.254 1.00 93.88 416 VAL A N 1
ATOM 3397 C CA . VAL A 1 416 ? 36.640 9.493 -2.887 1.00 93.88 416 VAL A CA 1
ATOM 3398 C C . VAL A 1 416 ? 37.048 8.728 -1.620 1.00 93.88 416 VAL A C 1
ATOM 3400 O O . VAL A 1 416 ? 36.184 8.336 -0.833 1.00 93.88 416 VAL A O 1
ATOM 3403 N N . HIS A 1 417 ? 38.345 8.518 -1.373 1.00 94.56 417 HIS A N 1
ATOM 3404 C CA . HIS A 1 417 ? 38.826 7.938 -0.117 1.00 94.56 417 HIS A CA 1
ATOM 3405 C C . HIS A 1 417 ? 38.541 8.857 1.081 1.00 94.56 417 HIS A C 1
ATOM 3407 O O . HIS A 1 417 ? 38.000 8.398 2.090 1.00 94.56 417 HIS A O 1
ATOM 3413 N N . ASN A 1 418 ? 38.855 10.149 0.959 1.00 94.44 418 ASN A N 1
ATOM 3414 C CA . ASN A 1 418 ? 38.639 11.137 2.018 1.00 94.44 418 ASN A CA 1
ATOM 3415 C C . ASN A 1 418 ? 37.146 11.350 2.316 1.00 94.44 418 ASN A C 1
ATOM 3417 O O . ASN A 1 418 ? 36.755 11.365 3.483 1.00 94.44 418 ASN A O 1
ATOM 3421 N N . GLU A 1 419 ? 36.299 11.434 1.287 1.00 95.25 419 GLU A N 1
ATOM 3422 C CA . GLU A 1 419 ? 34.840 11.537 1.434 1.00 95.25 419 GLU A CA 1
ATOM 3423 C C . GLU A 1 419 ? 34.249 10.307 2.137 1.00 95.25 419 GLU A C 1
ATOM 3425 O O . GLU A 1 419 ? 33.465 10.442 3.077 1.00 95.25 419 GLU A O 1
ATOM 3430 N N . ARG A 1 420 ? 34.677 9.093 1.758 1.00 93.62 420 ARG A N 1
ATOM 3431 C CA . ARG A 1 420 ? 34.261 7.851 2.435 1.00 93.62 420 ARG A CA 1
ATOM 3432 C C . ARG A 1 420 ? 34.705 7.807 3.897 1.00 93.62 420 ARG A C 1
ATOM 3434 O O . ARG A 1 420 ? 33.944 7.333 4.739 1.00 93.62 420 ARG A O 1
ATOM 3441 N N . ALA A 1 421 ? 35.907 8.293 4.208 1.00 93.88 421 ALA A N 1
ATOM 3442 C CA . ALA A 1 421 ? 36.408 8.364 5.578 1.00 93.88 421 ALA A CA 1
ATOM 3443 C C . ALA A 1 421 ? 35.614 9.373 6.431 1.00 93.88 421 ALA A C 1
ATOM 3445 O O . ALA A 1 421 ? 35.241 9.053 7.561 1.00 93.88 421 ALA A O 1
ATOM 3446 N N . ALA A 1 422 ? 35.297 10.548 5.877 1.00 93.94 422 ALA A N 1
ATOM 3447 C CA . ALA A 1 422 ? 34.461 11.553 6.532 1.00 93.94 422 ALA A CA 1
ATOM 3448 C C . ALA A 1 422 ? 33.039 11.022 6.790 1.00 93.94 422 ALA A C 1
ATOM 3450 O O . ALA A 1 422 ? 32.577 11.028 7.931 1.00 93.94 422 ALA A O 1
ATOM 3451 N N . PHE A 1 423 ? 32.390 10.452 5.769 1.00 93.56 423 PHE A N 1
ATOM 3452 C CA . PHE A 1 423 ? 31.051 9.871 5.890 1.00 93.56 423 PHE A CA 1
ATOM 3453 C C . PHE A 1 423 ? 30.997 8.721 6.912 1.00 93.56 423 PHE A C 1
ATOM 3455 O O . PHE A 1 423 ? 30.049 8.622 7.689 1.00 93.56 423 PHE A O 1
ATOM 3462 N N . ALA A 1 424 ? 32.028 7.870 6.977 1.00 93.25 424 ALA A N 1
ATOM 3463 C CA . ALA A 1 424 ? 32.113 6.813 7.987 1.00 93.25 424 ALA A CA 1
ATOM 3464 C C . ALA A 1 424 ? 32.230 7.368 9.422 1.00 93.25 424 ALA A C 1
ATOM 3466 O O . ALA A 1 424 ? 31.644 6.803 10.354 1.00 93.25 424 ALA A O 1
ATOM 3467 N N . ALA A 1 425 ? 32.944 8.483 9.613 1.00 94.12 425 ALA A N 1
ATOM 3468 C CA . ALA A 1 425 ? 33.030 9.168 10.901 1.00 94.12 425 ALA A CA 1
ATOM 3469 C C . ALA A 1 425 ? 31.685 9.808 11.297 1.00 94.12 425 ALA A C 1
ATOM 3471 O O . ALA A 1 425 ? 31.215 9.590 12.416 1.00 94.12 425 ALA A O 1
ATOM 3472 N N . GLU A 1 426 ? 31.024 10.514 10.375 1.00 95.00 426 GLU A N 1
ATOM 3473 C CA . GLU A 1 426 ? 29.700 11.110 10.599 1.00 95.00 426 GLU A CA 1
ATOM 3474 C C . GLU A 1 426 ? 28.627 10.053 10.886 1.00 95.00 426 GLU A C 1
ATOM 3476 O O . GLU A 1 426 ? 27.858 10.198 11.836 1.00 95.00 426 GLU A O 1
ATOM 3481 N N . PHE A 1 427 ? 28.615 8.942 10.142 1.00 91.62 427 PHE A N 1
ATOM 3482 C CA . PHE A 1 427 ? 27.715 7.814 10.395 1.00 91.62 427 PHE A CA 1
ATOM 3483 C C . PHE A 1 427 ? 27.928 7.223 11.798 1.00 91.62 427 PHE A C 1
ATOM 3485 O O . PHE A 1 427 ? 26.965 6.968 12.524 1.00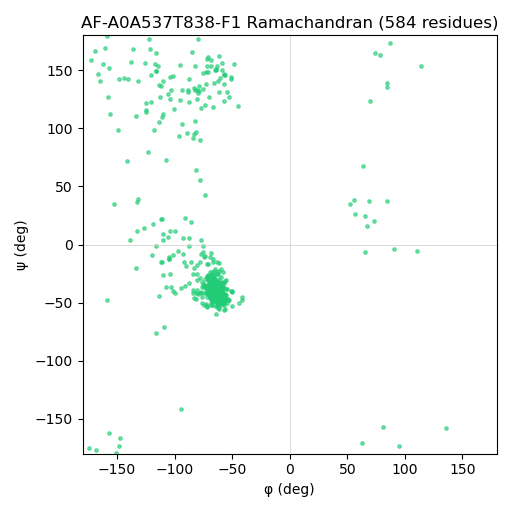 91.62 427 PHE A O 1
ATOM 3492 N N . THR A 1 428 ? 29.187 7.074 12.224 1.00 94.75 428 THR A N 1
ATOM 3493 C CA . THR A 1 428 ? 29.536 6.585 13.568 1.00 94.75 428 THR A CA 1
ATOM 3494 C C . THR A 1 428 ? 29.082 7.560 14.663 1.00 94.75 428 THR A C 1
ATOM 3496 O O . THR A 1 428 ? 28.493 7.142 15.662 1.00 94.75 428 THR A O 1
ATOM 3499 N N . GLN A 1 429 ? 29.287 8.868 14.470 1.00 95.75 429 GLN A N 1
ATOM 3500 C CA . GLN A 1 429 ? 28.828 9.915 15.391 1.00 95.75 429 GLN A CA 1
ATOM 3501 C C . GLN A 1 429 ? 27.294 10.000 15.461 1.00 95.75 429 GLN A C 1
ATOM 3503 O O . GLN A 1 429 ? 26.728 10.157 16.548 1.00 95.75 429 GLN A O 1
ATOM 3508 N N . SER A 1 430 ? 26.617 9.859 14.321 1.00 93.31 430 SER A N 1
ATOM 3509 C CA . SER A 1 430 ? 25.159 9.832 14.220 1.00 93.31 430 SER A CA 1
ATOM 3510 C C . SER A 1 430 ? 24.584 8.616 14.949 1.00 93.31 430 SER A C 1
ATOM 3512 O O . SER A 1 430 ? 23.717 8.774 15.810 1.00 93.31 430 SER A O 1
ATOM 3514 N N . GLY A 1 431 ? 25.125 7.415 14.712 1.00 92.62 431 GLY A N 1
ATOM 3515 C CA . GLY A 1 431 ? 24.723 6.195 15.417 1.00 92.62 431 GLY A CA 1
ATOM 3516 C C . GLY A 1 431 ? 24.923 6.288 16.934 1.00 92.62 431 GLY A C 1
ATOM 3517 O O . GLY A 1 431 ? 24.025 5.939 17.700 1.00 92.62 431 GLY A O 1
ATOM 3518 N N . ALA A 1 432 ? 26.054 6.845 17.381 1.00 94.69 432 ALA A N 1
ATOM 3519 C CA . ALA A 1 432 ? 26.316 7.088 18.801 1.00 94.69 432 ALA A CA 1
ATOM 3520 C C . ALA A 1 432 ? 25.365 8.127 19.429 1.00 94.69 432 ALA A C 1
ATOM 3522 O O . ALA A 1 432 ? 25.085 8.055 20.625 1.00 94.69 432 ALA A O 1
ATOM 3523 N N . THR A 1 433 ? 24.859 9.086 18.649 1.00 95.38 433 THR A N 1
ATOM 3524 C CA . THR A 1 433 ? 23.868 10.071 19.114 1.00 95.38 433 THR A CA 1
ATOM 3525 C C . THR A 1 433 ? 22.486 9.431 19.256 1.00 95.38 433 THR A C 1
ATOM 3527 O O . THR A 1 433 ? 21.932 9.442 20.353 1.00 95.38 433 THR A O 1
ATOM 3530 N N . HIS A 1 434 ? 21.992 8.757 18.211 1.00 94.94 434 HIS A N 1
ATOM 3531 C CA . HIS A 1 434 ? 20.706 8.048 18.239 1.00 94.94 434 HIS A CA 1
ATOM 3532 C C . HIS A 1 434 ? 20.641 6.974 19.340 1.00 94.94 434 HIS A C 1
ATOM 3534 O O . HIS A 1 434 ? 19.595 6.781 19.958 1.00 94.94 434 HIS A O 1
ATOM 3540 N N . GLN A 1 435 ? 21.752 6.283 19.626 1.00 95.06 435 GLN A N 1
ATOM 3541 C CA . GLN A 1 435 ? 21.806 5.300 20.712 1.00 95.06 435 GLN A CA 1
ATOM 3542 C C . GLN A 1 435 ? 21.648 5.956 22.097 1.00 95.06 435 GLN A C 1
ATOM 3544 O O . GLN A 1 435 ? 20.876 5.451 22.910 1.00 95.06 435 GLN A O 1
ATOM 3549 N N . ARG A 1 436 ? 22.291 7.107 22.351 1.00 96.50 436 ARG A N 1
ATOM 3550 C CA . ARG A 1 436 ? 22.109 7.868 23.605 1.00 96.50 436 ARG A CA 1
ATOM 3551 C C . ARG A 1 436 ? 20.686 8.400 23.746 1.00 96.50 436 ARG A C 1
ATOM 3553 O O . ARG A 1 436 ? 20.107 8.315 24.823 1.00 96.50 436 ARG A O 1
ATOM 3560 N N . GLU A 1 437 ? 20.110 8.932 22.669 1.00 95.81 437 GLU A N 1
ATOM 3561 C CA . GLU A 1 437 ? 18.716 9.393 22.665 1.00 95.81 437 GLU A CA 1
ATOM 3562 C C . GLU A 1 437 ? 17.763 8.242 22.999 1.00 95.81 437 GLU A C 1
ATOM 3564 O O . GLU A 1 437 ? 16.913 8.377 23.876 1.00 95.81 437 GLU A O 1
ATOM 3569 N N . ARG A 1 438 ? 17.957 7.072 22.378 1.00 96.44 438 ARG A N 1
ATOM 3570 C CA . ARG A 1 438 ? 17.197 5.852 22.677 1.00 96.44 438 ARG A CA 1
ATOM 3571 C C . ARG A 1 438 ? 17.337 5.415 24.137 1.00 96.44 438 ARG A C 1
ATOM 3573 O O . ARG A 1 438 ? 16.338 5.031 24.739 1.00 96.44 438 ARG A O 1
ATOM 3580 N N . GLU A 1 439 ? 18.535 5.473 24.711 1.00 96.81 439 GLU A N 1
ATOM 3581 C CA . GLU A 1 439 ? 18.777 5.166 26.129 1.00 96.81 439 GLU A CA 1
ATOM 3582 C C . GLU A 1 439 ? 18.040 6.147 27.058 1.00 96.81 439 GLU A C 1
ATOM 3584 O O . GLU A 1 439 ? 17.380 5.712 28.003 1.00 96.81 439 GLU A O 1
ATOM 3589 N N . VAL A 1 440 ? 18.057 7.449 26.750 1.00 97.56 440 VAL A N 1
ATOM 3590 C CA . VAL A 1 440 ? 17.306 8.481 27.490 1.00 97.56 440 VAL A CA 1
ATOM 3591 C C . VAL A 1 440 ? 15.790 8.285 27.363 1.00 97.56 440 VAL A C 1
ATOM 3593 O O . VAL A 1 440 ? 15.079 8.360 28.367 1.00 97.56 440 VAL A O 1
ATOM 3596 N N . PHE A 1 441 ? 15.276 7.975 26.168 1.00 95.69 441 PHE A N 1
ATOM 3597 C CA . PHE A 1 441 ? 13.853 7.675 25.971 1.00 95.69 441 PHE A CA 1
ATOM 3598 C C . PHE A 1 441 ? 13.417 6.420 26.737 1.00 95.69 441 PHE A C 1
ATOM 3600 O O . PHE A 1 441 ? 12.376 6.445 27.390 1.00 95.69 441 PHE A O 1
ATOM 3607 N N . LEU A 1 442 ? 14.212 5.344 26.720 1.00 95.69 442 LEU A N 1
ATOM 3608 C CA . LEU A 1 442 ? 13.918 4.124 27.482 1.00 95.69 442 LEU A CA 1
ATOM 3609 C C . LEU A 1 442 ? 13.944 4.369 28.998 1.00 95.69 442 LEU A C 1
ATOM 3611 O O . LEU A 1 442 ? 13.060 3.883 29.702 1.00 95.69 442 LEU A O 1
ATOM 3615 N N . ALA A 1 443 ? 14.892 5.170 29.496 1.00 96.19 443 ALA A N 1
ATOM 3616 C CA . ALA A 1 443 ? 14.918 5.581 30.899 1.00 96.19 443 ALA A CA 1
ATOM 3617 C C . ALA A 1 443 ? 13.659 6.379 31.285 1.00 96.19 443 ALA A C 1
ATOM 3619 O O . ALA A 1 443 ? 13.054 6.108 32.322 1.00 96.19 443 ALA A O 1
ATOM 3620 N N . ARG A 1 444 ? 13.211 7.309 30.427 1.00 97.25 444 ARG A N 1
ATOM 3621 C CA . ARG A 1 444 ? 11.997 8.105 30.670 1.00 97.25 444 ARG A CA 1
ATOM 3622 C C . ARG A 1 444 ? 10.708 7.280 30.592 1.00 97.25 444 ARG A C 1
ATOM 3624 O O . ARG A 1 444 ? 9.769 7.576 31.325 1.00 97.25 444 ARG A O 1
ATOM 3631 N N . ILE A 1 445 ? 10.658 6.247 29.748 1.00 95.62 445 ILE A N 1
ATOM 3632 C CA . ILE A 1 445 ? 9.543 5.285 29.721 1.00 95.62 445 ILE A CA 1
ATOM 3633 C C . ILE A 1 445 ? 9.495 4.505 31.041 1.00 95.62 445 ILE A C 1
ATOM 3635 O O . ILE A 1 445 ? 8.447 4.476 31.675 1.00 95.62 445 ILE A O 1
ATOM 3639 N N . GLY A 1 446 ? 10.628 3.973 31.515 1.00 95.06 446 GLY A N 1
ATOM 3640 C CA . GLY A 1 446 ? 10.692 3.271 32.804 1.00 95.06 446 GLY A CA 1
ATOM 3641 C C . GLY A 1 446 ? 10.308 4.150 34.003 1.00 95.06 446 GLY A C 1
ATOM 3642 O O . GLY A 1 446 ? 9.615 3.694 34.910 1.00 95.06 446 GLY A O 1
ATOM 3643 N N . GLU A 1 447 ? 10.690 5.431 33.991 1.00 96.94 447 GLU A N 1
ATOM 3644 C CA . GLU A 1 447 ? 10.231 6.413 34.981 1.00 96.94 447 GLU A CA 1
ATOM 3645 C C . GLU A 1 447 ? 8.696 6.544 34.968 1.00 96.94 447 GLU A C 1
ATOM 3647 O O . GLU A 1 447 ? 8.065 6.391 36.013 1.00 96.94 447 GLU A O 1
ATOM 3652 N N . LEU A 1 448 ? 8.088 6.737 33.790 1.00 96.00 448 LEU A N 1
ATOM 3653 C CA . LEU A 1 448 ? 6.632 6.858 33.635 1.00 96.00 448 LEU A CA 1
ATOM 3654 C C . LEU A 1 448 ? 5.879 5.572 34.014 1.00 96.00 448 LEU A C 1
ATOM 3656 O O . LEU A 1 448 ? 4.832 5.647 34.653 1.00 96.00 448 LEU A O 1
ATOM 3660 N N . ASP A 1 449 ? 6.410 4.395 33.678 1.00 97.12 449 ASP A N 1
ATOM 3661 C CA . ASP A 1 449 ? 5.820 3.117 34.090 1.00 97.12 449 ASP A CA 1
ATOM 3662 C C . ASP A 1 449 ? 5.827 2.964 35.621 1.00 97.12 449 ASP A C 1
ATOM 3664 O O . ASP A 1 449 ? 4.841 2.503 36.202 1.00 97.12 449 ASP A O 1
ATOM 3668 N N . THR A 1 450 ? 6.898 3.396 36.304 1.00 95.94 450 THR A N 1
ATOM 3669 C CA . THR A 1 450 ? 6.953 3.345 37.777 1.00 95.94 450 THR A CA 1
ATOM 3670 C C . THR A 1 450 ? 6.037 4.367 38.454 1.00 95.94 450 THR A C 1
ATOM 3672 O O . THR A 1 450 ? 5.415 4.020 39.462 1.00 95.94 450 THR A O 1
ATOM 3675 N N . THR A 1 451 ? 5.864 5.580 37.909 1.00 97.12 451 THR A N 1
ATOM 3676 C CA . THR A 1 451 ? 4.882 6.535 38.458 1.00 97.12 451 THR A CA 1
ATOM 3677 C C . THR A 1 451 ? 3.448 6.055 38.237 1.00 97.12 451 THR A C 1
ATOM 3679 O O . THR A 1 451 ? 2.662 6.058 39.182 1.00 97.12 451 THR A O 1
ATOM 3682 N N . LEU A 1 452 ? 3.119 5.537 37.048 1.00 96.69 452 LEU A N 1
ATOM 3683 C CA . LEU A 1 452 ? 1.800 4.963 36.756 1.00 96.69 452 LEU A CA 1
ATOM 3684 C C . LEU A 1 452 ? 1.492 3.720 37.607 1.00 96.69 452 LEU A C 1
ATOM 3686 O O . LEU A 1 452 ? 0.340 3.513 37.990 1.00 96.69 452 LEU A O 1
ATOM 3690 N N . ALA A 1 453 ? 2.489 2.892 37.933 1.00 95.94 453 ALA A N 1
ATOM 3691 C CA . ALA A 1 453 ? 2.315 1.786 38.874 1.00 95.94 453 ALA A CA 1
ATOM 3692 C C . ALA A 1 453 ? 1.970 2.298 40.286 1.00 95.94 453 ALA A C 1
ATOM 3694 O O . ALA A 1 453 ? 0.971 1.867 40.867 1.00 95.94 453 ALA A O 1
ATOM 3695 N N . ALA A 1 454 ? 2.738 3.265 40.800 1.00 96.75 454 ALA A N 1
ATOM 3696 C CA . ALA A 1 454 ? 2.515 3.854 42.119 1.00 96.75 454 ALA A CA 1
ATOM 3697 C C . ALA A 1 454 ? 1.147 4.556 42.234 1.00 96.75 454 ALA A C 1
ATOM 3699 O O . ALA A 1 454 ? 0.442 4.368 43.226 1.00 96.75 454 ALA A O 1
ATOM 3700 N N . GLU A 1 455 ? 0.729 5.305 41.208 1.00 98.00 455 GLU A N 1
ATOM 3701 C CA . GLU A 1 455 ? -0.602 5.923 41.155 1.00 98.00 455 GLU A CA 1
ATOM 3702 C C . GLU A 1 455 ? -1.719 4.872 41.168 1.00 98.00 455 GLU A C 1
ATOM 3704 O O . GLU A 1 455 ? -2.674 4.995 41.935 1.00 98.00 455 GLU A O 1
ATOM 3709 N N . ARG A 1 456 ? -1.605 3.803 40.368 1.00 97.62 456 ARG A N 1
ATOM 3710 C CA . ARG A 1 456 ? -2.619 2.734 40.302 1.00 97.62 456 ARG A CA 1
ATOM 3711 C C . ARG A 1 456 ? -2.772 1.988 41.626 1.00 97.62 456 ARG A C 1
ATOM 3713 O O . ARG A 1 456 ? -3.897 1.644 41.994 1.00 97.62 456 ARG A O 1
ATOM 3720 N N . ASP A 1 457 ? -1.680 1.764 42.349 1.00 97.38 457 ASP A N 1
ATOM 3721 C CA . ASP A 1 457 ? -1.724 1.127 43.666 1.00 97.38 457 ASP A CA 1
ATOM 3722 C C . ASP A 1 457 ? -2.265 2.082 44.746 1.00 97.38 457 ASP A C 1
ATOM 3724 O O . ASP A 1 457 ? -3.076 1.657 45.572 1.00 97.38 457 ASP A O 1
ATOM 3728 N N . ALA A 1 458 ? -1.942 3.380 44.683 1.00 97.25 458 ALA A N 1
ATOM 3729 C CA . ALA A 1 458 ? -2.547 4.403 45.542 1.00 97.25 458 ALA A CA 1
ATOM 3730 C C . ALA A 1 458 ? -4.066 4.543 45.309 1.00 97.25 458 ALA A C 1
ATOM 3732 O O . ALA A 1 458 ? -4.838 4.584 46.269 1.00 97.25 458 ALA A O 1
ATOM 3733 N N . PHE A 1 459 ? -4.524 4.535 44.050 1.00 97.25 459 PHE A N 1
ATOM 3734 C CA . PHE A 1 459 ? -5.954 4.504 43.726 1.00 97.25 459 PHE A CA 1
ATOM 3735 C C . PHE A 1 459 ? -6.626 3.216 44.220 1.00 97.25 459 PHE A C 1
ATOM 3737 O O . PHE A 1 459 ? -7.720 3.292 44.780 1.00 97.25 459 PHE A O 1
ATOM 3744 N N . ARG A 1 460 ? -5.985 2.043 44.087 1.00 98.00 460 ARG A N 1
ATOM 3745 C CA . ARG A 1 460 ? -6.532 0.781 44.623 1.00 98.00 460 ARG A CA 1
ATOM 3746 C C . ARG A 1 460 ? -6.675 0.829 46.146 1.00 98.00 460 ARG A C 1
ATOM 3748 O O . ARG A 1 460 ? -7.717 0.430 46.659 1.00 98.00 460 ARG A O 1
ATOM 3755 N N . ALA A 1 461 ? -5.673 1.347 46.858 1.00 96.88 461 ALA A N 1
ATOM 3756 C CA . ALA A 1 461 ? -5.746 1.538 48.305 1.00 96.88 461 ALA A CA 1
ATOM 3757 C C . ALA A 1 461 ? -6.905 2.474 48.689 1.00 96.88 461 ALA A C 1
ATOM 3759 O O . ALA A 1 461 ? -7.704 2.137 49.560 1.00 96.88 461 ALA A O 1
ATOM 3760 N N . ARG A 1 462 ? -7.062 3.598 47.976 1.00 98.06 462 ARG A N 1
ATOM 3761 C CA . ARG A 1 462 ? -8.137 4.571 48.219 1.00 98.06 462 ARG A CA 1
ATOM 3762 C C . ARG A 1 462 ? -9.539 4.018 47.947 1.00 98.06 462 ARG A C 1
ATOM 3764 O O . ARG A 1 462 ? -10.479 4.387 48.645 1.00 98.06 462 ARG A O 1
ATOM 3771 N N . ILE A 1 463 ? -9.683 3.130 46.963 1.00 97.44 463 ILE A N 1
ATOM 3772 C CA . ILE A 1 463 ? -10.934 2.398 46.713 1.00 97.44 463 ILE A CA 1
ATOM 3773 C C . ILE A 1 463 ? -11.224 1.442 47.879 1.00 97.44 463 ILE A C 1
ATOM 3775 O O . ILE A 1 463 ? -12.326 1.482 48.413 1.00 97.44 463 ILE A O 1
ATOM 3779 N N . GLY A 1 464 ? -10.234 0.673 48.349 1.00 97.00 464 GLY A N 1
ATOM 3780 C CA . GLY A 1 464 ? -10.399 -0.217 49.507 1.00 97.00 464 GLY A CA 1
ATOM 3781 C C . GLY A 1 464 ? -10.755 0.517 50.810 1.00 97.00 464 GLY A C 1
ATOM 3782 O O . GLY A 1 464 ? -11.606 0.053 51.571 1.00 97.00 464 GLY A O 1
ATOM 3783 N N . GLU A 1 465 ? -10.177 1.699 51.056 1.00 97.81 465 GLU A N 1
ATOM 3784 C CA . GLU A 1 465 ? -10.602 2.579 52.158 1.00 97.81 465 GLU A CA 1
ATOM 3785 C C . GLU A 1 465 ? -12.095 2.930 52.044 1.00 97.81 465 GLU A C 1
ATOM 3787 O O . GLU A 1 465 ? -12.843 2.756 53.003 1.00 97.81 465 GLU A O 1
ATOM 3792 N N . LEU A 1 466 ? -12.548 3.372 50.865 1.00 97.31 466 LEU A N 1
ATOM 3793 C CA . LEU A 1 466 ? -13.945 3.754 50.633 1.00 97.31 466 LEU A CA 1
ATOM 3794 C C . LEU A 1 466 ? -14.913 2.563 50.708 1.00 97.31 466 LEU A C 1
ATOM 3796 O O . LEU A 1 466 ? -16.025 2.710 51.209 1.00 97.31 466 LEU A O 1
ATOM 3800 N N . GLU A 1 467 ? -14.513 1.378 50.247 1.00 97.94 467 GLU A N 1
ATOM 3801 C CA . GLU A 1 467 ? -15.325 0.161 50.353 1.00 97.94 467 GLU A CA 1
ATOM 3802 C C . GLU A 1 467 ? -15.494 -0.284 51.814 1.00 97.94 467 GLU A C 1
ATOM 3804 O O . GLU A 1 467 ? -16.596 -0.668 52.213 1.00 97.94 467 GLU A O 1
ATOM 3809 N N . THR A 1 468 ? -14.442 -0.179 52.637 1.00 96.69 468 THR A N 1
ATOM 3810 C CA . THR A 1 468 ? -14.520 -0.536 54.065 1.00 96.69 468 THR A CA 1
ATOM 3811 C C . THR A 1 468 ? -15.334 0.466 54.886 1.00 96.69 468 THR A C 1
ATOM 3813 O O . THR A 1 468 ? -16.154 0.038 55.701 1.00 96.69 468 THR A O 1
ATOM 3816 N N . THR A 1 469 ? -15.197 1.780 54.656 1.00 97.69 469 THR A N 1
ATOM 3817 C CA . THR A 1 469 ? -16.019 2.784 55.360 1.00 97.69 469 THR A CA 1
ATOM 3818 C C . THR A 1 469 ? -17.490 2.686 54.969 1.00 97.69 469 THR A C 1
ATOM 3820 O O . THR A 1 469 ? -18.350 2.638 55.846 1.00 97.69 469 THR A O 1
ATOM 3823 N N . LEU A 1 470 ? -17.795 2.562 53.675 1.00 97.25 470 LEU A N 1
ATOM 3824 C CA . LEU A 1 470 ? -19.167 2.450 53.171 1.00 97.25 470 LEU A CA 1
ATOM 3825 C C . LEU A 1 470 ? -19.813 1.111 53.585 1.00 97.25 470 LEU A C 1
ATOM 3827 O O . LEU A 1 470 ? -21.018 1.050 53.838 1.00 97.25 470 LEU A O 1
ATOM 3831 N N . GLY A 1 471 ? -19.019 0.045 53.737 1.00 97.25 471 GLY A N 1
ATOM 3832 C CA . GLY A 1 471 ? -19.438 -1.199 54.388 1.00 97.25 471 GLY A CA 1
ATOM 3833 C C . GLY A 1 471 ? -19.852 -0.989 55.849 1.00 97.25 471 GLY A C 1
ATOM 3834 O O . GLY A 1 471 ? -20.975 -1.333 56.222 1.00 97.25 471 GLY A O 1
ATOM 3835 N N . ALA A 1 472 ? -18.993 -0.359 56.655 1.00 96.81 472 ALA A N 1
ATOM 3836 C CA . ALA A 1 472 ? -19.269 -0.082 58.067 1.00 96.81 472 ALA A CA 1
ATOM 3837 C C . ALA A 1 472 ? -20.479 0.854 58.270 1.00 96.81 472 ALA A C 1
ATOM 3839 O O . ALA A 1 472 ? -21.309 0.611 59.148 1.00 96.81 472 ALA A O 1
ATOM 3840 N N . GLU A 1 473 ? -20.638 1.885 57.433 1.00 97.88 473 GLU A N 1
ATOM 3841 C CA . GLU A 1 473 ? -21.814 2.767 57.454 1.00 97.88 473 GLU A CA 1
ATOM 3842 C C . GLU A 1 473 ? -23.112 2.011 57.134 1.00 97.88 473 GLU A C 1
ATOM 3844 O O . GLU A 1 473 ? -24.133 2.236 57.791 1.00 97.88 473 GLU A O 1
ATOM 3849 N N . ARG A 1 474 ? -23.085 1.073 56.175 1.00 97.38 474 ARG A N 1
ATOM 3850 C CA . ARG A 1 474 ? -24.238 0.211 55.860 1.00 97.38 474 ARG A CA 1
ATOM 3851 C C . ARG A 1 474 ? -24.609 -0.700 57.027 1.00 97.38 474 ARG A C 1
ATOM 3853 O O . ARG A 1 474 ? -25.794 -0.808 57.337 1.00 97.38 474 ARG A O 1
ATOM 3860 N N . GLU A 1 475 ? -23.640 -1.328 57.692 1.00 97.56 475 GLU A N 1
ATOM 3861 C CA . GLU A 1 475 ? -23.921 -2.162 58.868 1.00 97.56 475 GLU A CA 1
ATOM 3862 C C . GLU A 1 475 ? -24.479 -1.337 60.035 1.00 97.56 475 GLU A C 1
ATOM 3864 O O . GLU A 1 475 ? -25.492 -1.718 60.625 1.00 97.56 475 GLU A O 1
ATOM 3869 N N . ALA A 1 476 ? -23.896 -0.167 60.316 1.00 96.94 476 ALA A N 1
ATOM 3870 C CA . ALA A 1 476 ? -24.387 0.749 61.345 1.00 96.94 476 ALA A CA 1
ATOM 3871 C C . ALA A 1 476 ? -25.805 1.272 61.040 1.00 96.94 476 ALA A C 1
ATOM 3873 O O . ALA A 1 476 ? -26.639 1.380 61.944 1.00 96.94 476 ALA A O 1
ATOM 3874 N N . PHE A 1 477 ? -26.116 1.555 59.771 1.00 97.31 477 PHE A N 1
ATOM 3875 C CA . PHE A 1 477 ? -27.465 1.927 59.343 1.00 97.31 477 PHE A CA 1
ATOM 3876 C C . PHE A 1 477 ? -28.461 0.775 59.540 1.00 97.31 477 PHE A C 1
ATOM 3878 O O . PHE A 1 477 ? -29.510 0.975 60.150 1.00 97.31 477 PHE A O 1
ATOM 3885 N N . LEU A 1 478 ? -28.122 -0.442 59.099 1.00 97.38 478 LEU A N 1
ATOM 3886 C CA . LEU A 1 478 ? -28.973 -1.627 59.268 1.00 97.38 478 LEU A CA 1
ATOM 3887 C C . LEU A 1 478 ? -29.194 -1.988 60.745 1.00 97.38 478 LEU A C 1
ATOM 3889 O O . LEU A 1 478 ? -30.291 -2.411 61.108 1.00 97.38 478 LEU A O 1
ATOM 3893 N N . ALA A 1 479 ? -28.197 -1.787 61.610 1.00 96.62 479 ALA A N 1
ATOM 3894 C CA . ALA A 1 479 ? -28.354 -1.946 63.055 1.00 96.62 479 ALA A CA 1
ATOM 3895 C C . ALA A 1 479 ? -29.381 -0.953 63.629 1.00 96.62 479 ALA A C 1
ATOM 3897 O O . ALA A 1 479 ? -30.279 -1.361 64.364 1.00 96.62 479 ALA A O 1
ATOM 3898 N N . ARG A 1 480 ? -29.310 0.327 63.233 1.00 97.62 480 ARG A N 1
ATOM 3899 C CA . ARG A 1 480 ? -30.277 1.360 63.649 1.00 97.62 480 ARG A CA 1
ATOM 3900 C C . ARG A 1 480 ? -31.690 1.105 63.119 1.00 97.62 480 ARG A C 1
ATOM 3902 O O . ARG A 1 480 ? -32.648 1.371 63.837 1.00 97.62 480 ARG A O 1
ATOM 3909 N N . VAL A 1 481 ? -31.834 0.577 61.899 1.00 97.62 481 VAL A N 1
ATOM 3910 C CA . VAL A 1 481 ? -33.146 0.167 61.361 1.00 97.62 481 VAL A CA 1
ATOM 3911 C C . VAL A 1 481 ? -33.758 -0.931 62.230 1.00 97.62 481 VAL A C 1
ATOM 3913 O O . VAL A 1 481 ? -34.867 -0.749 62.723 1.00 97.62 481 VAL A O 1
ATOM 3916 N N . ARG A 1 482 ? -33.007 -2.004 62.520 1.00 97.44 482 ARG A N 1
ATOM 3917 C CA . ARG A 1 482 ? -33.473 -3.106 63.383 1.00 97.44 482 ARG A CA 1
ATOM 3918 C C . ARG A 1 482 ? -33.844 -2.637 64.791 1.00 97.44 482 ARG A C 1
ATOM 3920 O O . ARG A 1 482 ? -34.819 -3.121 65.360 1.00 97.44 482 ARG A O 1
ATOM 3927 N N . GLU A 1 483 ? -33.085 -1.702 65.363 1.00 97.69 483 GLU A N 1
ATOM 3928 C CA . GLU A 1 483 ? -33.393 -1.118 66.676 1.00 97.69 483 GLU A CA 1
ATOM 3929 C C . GLU A 1 483 ? -34.752 -0.395 66.667 1.00 97.69 483 GLU A C 1
ATOM 3931 O O . GLU A 1 483 ? -35.579 -0.617 67.552 1.00 97.69 483 GLU A O 1
ATOM 3936 N N . VAL A 1 484 ? -35.010 0.427 65.644 1.00 97.19 484 VAL A N 1
ATOM 3937 C CA . VAL A 1 484 ? -36.290 1.133 65.472 1.00 97.19 484 VAL A CA 1
ATOM 3938 C C . VAL A 1 484 ? -37.438 0.154 65.210 1.00 97.19 484 VAL A C 1
ATOM 3940 O O . VAL A 1 484 ? -38.498 0.305 65.811 1.00 97.19 484 VAL A O 1
ATOM 3943 N N . GLU A 1 485 ? -37.234 -0.870 64.378 1.00 97.56 485 GLU A N 1
ATOM 3944 C CA . GLU A 1 485 ? -38.223 -1.932 64.131 1.00 97.56 485 GLU A CA 1
ATOM 3945 C C . GLU A 1 485 ? -38.590 -2.686 65.419 1.00 97.56 485 GLU A C 1
ATOM 3947 O O . GLU A 1 485 ? -39.768 -2.951 65.663 1.00 97.56 485 GLU A O 1
ATOM 3952 N N . THR A 1 486 ? -37.599 -2.976 66.270 1.00 96.81 486 THR A N 1
ATOM 3953 C CA . THR A 1 486 ? -37.799 -3.678 67.548 1.00 96.81 486 THR A CA 1
ATOM 3954 C C . THR A 1 486 ? -38.595 -2.809 68.522 1.00 96.81 486 THR A C 1
ATOM 3956 O O . THR A 1 486 ? -39.648 -3.236 68.991 1.00 96.81 486 THR A O 1
ATOM 3959 N N . ARG A 1 487 ? -38.170 -1.556 68.744 1.00 97.62 487 ARG A N 1
ATOM 3960 C CA . ARG A 1 487 ? -38.885 -0.592 69.604 1.00 97.62 487 ARG A CA 1
ATOM 3961 C C . ARG A 1 487 ? -40.331 -0.378 69.144 1.00 97.62 487 ARG A C 1
ATOM 3963 O O . ARG A 1 487 ? -41.243 -0.393 69.961 1.00 97.62 487 ARG A O 1
ATOM 3970 N N . LEU A 1 488 ? -40.558 -0.224 67.837 1.00 97.00 488 LEU A N 1
ATOM 3971 C CA . LEU A 1 488 ? -41.894 0.000 67.275 1.00 97.00 488 LEU A CA 1
ATOM 3972 C C . LEU A 1 488 ? -42.792 -1.244 67.408 1.00 97.00 488 LEU A C 1
ATOM 3974 O O . LEU A 1 488 ? -44.005 -1.113 67.581 1.00 97.00 488 LEU A O 1
ATOM 3978 N N . HIS A 1 489 ? -42.220 -2.452 67.377 1.00 96.94 489 HIS A N 1
ATOM 3979 C CA . HIS A 1 489 ? -42.950 -3.681 67.692 1.00 96.94 489 HIS A CA 1
ATOM 3980 C C . HIS A 1 489 ? -43.319 -3.769 69.184 1.00 96.94 489 HIS A C 1
ATOM 3982 O O . HIS A 1 489 ? -44.473 -4.065 69.500 1.00 96.94 489 HIS A O 1
ATOM 3988 N N . GLU A 1 490 ? -42.385 -3.452 70.085 1.00 96.81 490 GLU A N 1
ATOM 3989 C CA . GLU A 1 490 ? -42.604 -3.424 71.540 1.00 96.81 490 GLU A CA 1
ATOM 3990 C C . GLU A 1 490 ? -43.668 -2.389 71.944 1.00 96.81 490 GLU A C 1
ATOM 3992 O O . GLU A 1 490 ? -44.621 -2.726 72.649 1.00 96.81 490 GLU A O 1
ATOM 3997 N N . GLU A 1 491 ? -43.572 -1.153 71.439 1.00 97.31 491 GLU A N 1
ATOM 3998 C CA . GLU A 1 491 ? -44.573 -0.097 71.648 1.00 97.31 491 GLU A CA 1
ATOM 3999 C C . GLU A 1 491 ? -45.957 -0.520 71.134 1.00 97.31 491 GLU A C 1
ATOM 4001 O O . GLU A 1 491 ? -46.972 -0.285 71.797 1.00 97.31 491 GLU A O 1
ATOM 4006 N N . ARG A 1 492 ? -46.015 -1.199 69.980 1.00 97.38 492 ARG A N 1
ATOM 4007 C CA . ARG A 1 492 ? -47.268 -1.697 69.400 1.00 97.38 492 ARG A CA 1
ATOM 4008 C C . ARG A 1 492 ? -47.908 -2.799 70.244 1.00 97.38 492 ARG A C 1
ATOM 4010 O O . ARG A 1 492 ? -49.119 -2.742 70.455 1.00 97.38 492 ARG A O 1
ATOM 4017 N N . GLU A 1 493 ? -47.151 -3.783 70.728 1.00 97.38 493 GLU A N 1
ATOM 4018 C CA . GLU A 1 493 ? -47.719 -4.827 71.596 1.00 97.38 493 GLU A CA 1
ATOM 4019 C C . GLU A 1 493 ? -48.092 -4.286 72.982 1.00 97.38 493 GLU A C 1
ATOM 4021 O O . GLU A 1 493 ? -49.137 -4.666 73.509 1.00 97.38 493 GLU A O 1
ATOM 4026 N N . ALA A 1 494 ? -47.335 -3.334 73.538 1.00 96.19 494 ALA A N 1
ATOM 4027 C CA . ALA A 1 494 ? -47.716 -2.637 74.769 1.00 96.19 494 ALA A CA 1
ATOM 4028 C C . ALA A 1 494 ? -49.033 -1.850 74.598 1.00 96.19 494 ALA A C 1
ATOM 4030 O O . ALA A 1 494 ? -49.923 -1.923 75.450 1.00 96.19 494 ALA A O 1
ATOM 4031 N N . PHE A 1 495 ? -49.204 -1.155 73.470 1.00 96.50 495 PHE A N 1
ATOM 4032 C CA . PHE A 1 495 ? -50.444 -0.452 73.133 1.00 96.50 495 PHE A CA 1
ATOM 4033 C C . PHE A 1 495 ? -51.626 -1.417 72.931 1.00 96.50 495 PHE A C 1
ATOM 4035 O O . PHE A 1 495 ? -52.710 -1.185 73.467 1.00 96.50 495 PHE A O 1
ATOM 4042 N N . LEU A 1 496 ? -51.419 -2.543 72.237 1.00 96.88 496 LEU A N 1
ATOM 4043 C CA . LEU A 1 496 ? -52.439 -3.587 72.071 1.00 96.88 496 LEU A CA 1
ATOM 4044 C C . LEU A 1 496 ? -52.802 -4.271 73.397 1.00 96.88 496 LEU A C 1
ATOM 4046 O O . LEU A 1 496 ? -53.974 -4.569 73.624 1.00 96.88 496 LEU A O 1
ATOM 4050 N N . ALA A 1 497 ? -51.839 -4.493 74.294 1.00 95.75 497 ALA A N 1
ATOM 4051 C CA . ALA A 1 497 ? -52.104 -4.983 75.644 1.00 95.75 497 ALA A CA 1
ATOM 4052 C C . ALA A 1 497 ? -52.960 -3.988 76.444 1.00 95.75 497 ALA A C 1
ATOM 4054 O O . ALA A 1 497 ? -53.937 -4.398 77.071 1.00 95.75 497 ALA A O 1
ATOM 4055 N N . ARG A 1 498 ? -52.665 -2.683 76.352 1.00 96.94 498 ARG A N 1
ATOM 4056 C CA . ARG A 1 498 ? -53.445 -1.638 77.029 1.00 96.94 498 ARG A CA 1
ATOM 4057 C C . ARG A 1 498 ? -54.867 -1.494 76.474 1.00 96.94 498 ARG A C 1
ATOM 4059 O O . ARG A 1 498 ? -55.778 -1.228 77.251 1.00 96.94 498 ARG A O 1
ATOM 4066 N N . ILE A 1 499 ? -55.075 -1.715 75.172 1.00 96.69 499 ILE A N 1
ATOM 4067 C CA . ILE A 1 499 ? -56.422 -1.808 74.579 1.00 96.69 499 ILE A CA 1
ATOM 4068 C C . ILE A 1 499 ? -57.183 -3.003 75.167 1.00 96.69 499 ILE A C 1
ATOM 4070 O O . ILE A 1 499 ? -58.278 -2.812 75.682 1.00 96.69 499 ILE A O 1
ATOM 4074 N N . ARG A 1 500 ? -56.585 -4.205 75.184 1.00 96.31 500 ARG A N 1
ATOM 4075 C CA . ARG A 1 500 ? -57.217 -5.417 75.752 1.00 96.31 500 ARG A CA 1
ATOM 4076 C C . ARG A 1 500 ? -57.604 -5.229 77.228 1.00 96.31 500 ARG A C 1
ATOM 4078 O O . ARG A 1 500 ? -58.688 -5.632 77.637 1.00 96.31 500 ARG A O 1
ATOM 4085 N N . GLU A 1 501 ? -56.739 -4.597 78.022 1.00 96.44 501 GLU A N 1
ATOM 4086 C CA . GLU A 1 501 ? -57.018 -4.238 79.421 1.00 96.44 501 GLU A CA 1
ATOM 4087 C C . GLU A 1 501 ? -58.228 -3.291 79.531 1.00 96.44 501 GLU A C 1
ATOM 4089 O O . GLU A 1 501 ? -59.139 -3.532 80.328 1.00 96.44 501 GLU A O 1
ATOM 4094 N N . LEU A 1 502 ? -58.282 -2.253 78.690 1.00 96.00 502 LEU A N 1
ATOM 4095 C CA . LEU A 1 502 ? -59.394 -1.303 78.650 1.00 96.00 502 LEU A CA 1
ATOM 4096 C C . LEU A 1 502 ? -60.712 -1.975 78.225 1.00 96.00 502 LEU A C 1
ATOM 4098 O O . LEU A 1 502 ? -61.726 -1.772 78.888 1.00 96.00 502 LEU A O 1
ATOM 4102 N N . ASP A 1 503 ? -60.689 -2.825 77.195 1.00 97.06 503 ASP A N 1
ATOM 4103 C CA . ASP A 1 503 ? -61.853 -3.590 76.728 1.00 97.06 503 ASP A CA 1
ATOM 4104 C C . ASP A 1 503 ? -62.409 -4.494 77.840 1.00 97.06 503 ASP A C 1
ATOM 4106 O O . ASP A 1 503 ? -63.611 -4.481 78.108 1.00 97.06 503 ASP A O 1
ATOM 4110 N N . THR A 1 504 ? -61.543 -5.229 78.555 1.00 95.44 504 THR A N 1
ATOM 4111 C CA . THR A 1 504 ? -61.985 -6.052 79.700 1.00 95.44 504 THR A CA 1
ATOM 4112 C C . THR A 1 504 ? -62.533 -5.213 80.854 1.00 95.44 504 THR A C 1
ATOM 4114 O O . THR A 1 504 ? -63.465 -5.644 81.528 1.00 95.44 504 THR A O 1
ATOM 4117 N N . THR A 1 505 ? -62.010 -4.003 81.068 1.00 96.50 505 THR A N 1
ATOM 4118 C CA . THR A 1 505 ? -62.516 -3.078 82.093 1.00 96.50 505 THR A CA 1
ATOM 4119 C C . THR A 1 505 ? -63.918 -2.590 81.724 1.00 96.50 505 THR A C 1
ATOM 4121 O O . THR A 1 505 ? -64.836 -2.707 82.531 1.00 96.50 505 THR A O 1
ATOM 4124 N N . VAL A 1 506 ? -64.111 -2.139 80.481 1.00 95.81 506 VAL A N 1
ATOM 4125 C CA . VAL A 1 506 ? -65.403 -1.670 79.955 1.00 95.81 506 VAL A CA 1
ATOM 4126 C C . VAL A 1 506 ? -66.460 -2.778 79.968 1.00 95.81 506 VAL A C 1
ATOM 4128 O O . VAL A 1 506 ? -67.612 -2.515 80.309 1.00 95.81 506 VAL A O 1
ATOM 4131 N N . GLU A 1 507 ? -66.102 -4.019 79.634 1.00 95.56 507 GLU A N 1
ATOM 4132 C CA . GLU A 1 507 ? -67.062 -5.129 79.645 1.00 95.56 507 GLU A CA 1
ATOM 4133 C C . GLU A 1 507 ? -67.416 -5.586 81.075 1.00 95.56 507 GLU A C 1
ATOM 4135 O O . GLU A 1 507 ? -68.583 -5.862 81.360 1.00 95.56 507 GLU A O 1
ATOM 4140 N N . ASN A 1 508 ? -66.460 -5.553 82.012 1.00 95.06 508 ASN A N 1
ATOM 4141 C CA . ASN A 1 508 ? -66.737 -5.764 83.438 1.00 95.06 508 ASN A CA 1
ATOM 4142 C C . ASN A 1 508 ? -67.660 -4.671 84.010 1.00 95.06 508 ASN A C 1
ATOM 4144 O O . ASN A 1 508 ? -68.616 -4.988 84.720 1.00 95.06 508 ASN A O 1
ATOM 4148 N N . GLU A 1 509 ? -67.424 -3.396 83.676 1.00 95.56 509 GLU A N 1
ATOM 4149 C CA . GLU A 1 509 ? -68.307 -2.287 84.062 1.00 95.56 509 GLU A CA 1
ATOM 4150 C C . GLU A 1 509 ? -69.714 -2.457 83.475 1.00 95.56 509 GLU A C 1
ATOM 4152 O O . GLU A 1 509 ? -70.701 -2.309 84.195 1.00 95.56 509 GLU A O 1
ATOM 4157 N N . ARG A 1 510 ? -69.832 -2.835 82.194 1.00 94.44 510 ARG A N 1
ATOM 4158 C CA . ARG A 1 510 ? -71.124 -3.131 81.548 1.00 94.44 510 ARG A CA 1
ATOM 4159 C C . ARG A 1 510 ? -71.877 -4.264 82.236 1.00 94.44 510 ARG A C 1
ATOM 4161 O O . ARG A 1 510 ? -73.079 -4.115 82.457 1.00 94.44 510 ARG A O 1
ATOM 4168 N N . SER A 1 511 ? -71.199 -5.356 82.598 1.00 94.44 511 SER A N 1
ATOM 4169 C CA . SER A 1 511 ? -71.821 -6.447 83.360 1.00 94.44 511 SER A CA 1
ATOM 4170 C C . SER A 1 511 ? -72.309 -5.943 84.716 1.00 94.44 511 SER A C 1
ATOM 4172 O O . SER A 1 511 ? -73.484 -6.097 85.032 1.00 94.44 511 SER A O 1
ATOM 4174 N N . ALA A 1 512 ? -71.459 -5.239 85.472 1.00 94.25 512 ALA A N 1
ATOM 4175 C CA . ALA A 1 512 ? -71.822 -4.704 86.783 1.00 94.25 512 ALA A CA 1
ATOM 4176 C C . ALA A 1 512 ? -73.003 -3.714 86.719 1.00 94.25 512 ALA A C 1
ATOM 4178 O O . ALA A 1 512 ? -73.890 -3.763 87.573 1.00 94.25 512 ALA A O 1
ATOM 4179 N N . PHE A 1 513 ? -73.069 -2.853 85.697 1.00 93.81 513 PHE A N 1
ATOM 4180 C CA . PHE A 1 513 ? -74.235 -2.000 85.450 1.00 93.81 513 PHE A CA 1
ATOM 4181 C C . PHE A 1 513 ? -75.479 -2.818 85.080 1.00 93.81 513 PHE A C 1
ATOM 4183 O O . PHE A 1 513 ? -76.558 -2.539 85.602 1.00 93.81 513 PHE A O 1
ATOM 4190 N N . SER A 1 514 ? -75.355 -3.837 84.224 1.00 93.50 514 SER A N 1
ATOM 4191 C CA . SER A 1 514 ? -76.460 -4.738 83.865 1.00 93.50 514 SER A CA 1
ATOM 4192 C C . SER A 1 514 ? -77.028 -5.459 85.094 1.00 93.50 514 SER A C 1
ATOM 4194 O O . SER A 1 514 ? -78.246 -5.486 85.286 1.00 93.50 514 SER A O 1
ATOM 4196 N N . ASP A 1 515 ? -76.162 -5.968 85.970 1.00 94.12 515 ASP A N 1
ATOM 4197 C CA . ASP A 1 515 ? -76.544 -6.644 87.212 1.00 94.12 515 ASP A CA 1
ATOM 4198 C C . ASP A 1 515 ? -77.208 -5.675 88.206 1.00 94.12 515 ASP A C 1
ATOM 4200 O O . ASP A 1 515 ? -78.230 -6.009 88.812 1.00 94.12 515 ASP A O 1
ATOM 4204 N N . GLN A 1 516 ? -76.709 -4.437 88.318 1.00 94.88 516 GLN A N 1
ATOM 4205 C CA . GLN A 1 516 ? -77.362 -3.375 89.096 1.00 94.88 516 GLN A CA 1
ATOM 4206 C C . GLN A 1 516 ? -78.748 -3.015 88.539 1.00 94.88 516 GLN A C 1
ATOM 4208 O O . GLN A 1 516 ? -79.698 -2.887 89.313 1.00 94.88 516 GLN A O 1
ATOM 4213 N N . PHE A 1 517 ? -78.903 -2.893 87.216 1.00 93.69 517 PHE A N 1
ATOM 4214 C CA . PHE A 1 517 ? -80.206 -2.655 86.586 1.00 93.69 517 PHE A CA 1
ATOM 4215 C C . PHE A 1 517 ? -81.171 -3.830 86.794 1.00 93.69 517 PHE A C 1
ATOM 4217 O O . PHE A 1 517 ? -82.357 -3.605 87.044 1.00 93.69 517 PHE A O 1
ATOM 4224 N N . ALA A 1 518 ? -80.687 -5.074 86.741 1.00 92.50 518 ALA A N 1
ATOM 4225 C CA . ALA A 1 518 ? -81.491 -6.259 87.026 1.00 92.50 518 ALA A CA 1
ATOM 4226 C C . ALA A 1 518 ? -81.965 -6.283 88.491 1.00 92.50 518 ALA A C 1
ATOM 4228 O O . ALA A 1 518 ? -83.160 -6.453 88.742 1.00 92.50 518 ALA A O 1
ATOM 4229 N N . ALA A 1 519 ? -81.062 -6.036 89.446 1.00 92.06 519 ALA A N 1
ATOM 4230 C CA . ALA A 1 519 ? -81.387 -5.953 90.870 1.00 92.06 519 ALA A CA 1
ATOM 4231 C C . ALA A 1 519 ? -82.382 -4.817 91.172 1.00 92.06 519 ALA A C 1
ATOM 4233 O O . ALA A 1 519 ? -83.392 -5.050 91.836 1.00 92.06 519 ALA A O 1
ATOM 4234 N N . MET A 1 520 ? -82.154 -3.622 90.614 1.00 93.94 520 MET A N 1
ATOM 4235 C CA . MET A 1 520 ? -83.056 -2.471 90.732 1.00 93.94 520 MET A CA 1
ATOM 4236 C C . MET A 1 520 ? -84.448 -2.771 90.159 1.00 93.94 520 MET A C 1
ATOM 4238 O O . MET A 1 520 ? -85.460 -2.360 90.727 1.00 93.94 520 MET A O 1
ATOM 4242 N N . ARG A 1 521 ? -84.536 -3.520 89.050 1.00 94.19 521 ARG A N 1
ATOM 4243 C CA . ARG A 1 521 ? -85.837 -3.916 88.497 1.00 94.19 521 ARG A CA 1
ATOM 4244 C C . ARG A 1 521 ? -86.571 -4.881 89.426 1.00 94.19 521 ARG A C 1
ATOM 4246 O O . ARG A 1 521 ? -87.766 -4.708 89.625 1.00 94.19 521 ARG A O 1
ATOM 4253 N N . VAL A 1 522 ? -85.865 -5.832 90.045 1.00 94.12 522 VAL A N 1
ATOM 4254 C CA . VAL A 1 522 ? -86.451 -6.749 91.041 1.00 94.12 522 VAL A CA 1
ATOM 4255 C C . VAL A 1 522 ? -86.952 -5.997 92.278 1.00 94.12 522 VAL A C 1
ATOM 4257 O O . VAL A 1 522 ? -88.047 -6.302 92.747 1.00 94.12 522 VAL A O 1
ATOM 4260 N N . THR A 1 523 ? -86.225 -4.995 92.789 1.00 94.75 523 THR A N 1
ATOM 4261 C CA . THR A 1 523 ? -86.706 -4.197 93.932 1.00 94.75 523 THR A CA 1
ATOM 4262 C C . THR A 1 523 ? -87.914 -3.338 93.564 1.00 94.75 523 THR A C 1
ATOM 4264 O O . THR A 1 523 ? -88.889 -3.334 94.309 1.00 94.75 523 THR A O 1
ATOM 4267 N N . VAL A 1 524 ? -87.914 -2.687 92.395 1.00 93.56 524 VAL A N 1
ATOM 4268 C CA . VAL A 1 524 ? -89.062 -1.893 91.914 1.00 93.56 524 VAL A CA 1
ATOM 4269 C C . VAL A 1 524 ? -90.288 -2.771 91.631 1.00 93.56 524 VAL A C 1
ATOM 4271 O O . VAL A 1 524 ? -91.403 -2.394 91.993 1.00 93.56 524 VAL A O 1
ATOM 4274 N N . ASP A 1 525 ? -90.116 -3.957 91.038 1.00 93.25 525 ASP A N 1
ATOM 4275 C CA . ASP A 1 525 ? -91.212 -4.915 90.849 1.00 93.25 525 ASP A CA 1
ATOM 4276 C C . ASP A 1 525 ? -91.748 -5.425 92.203 1.00 93.25 525 ASP A C 1
ATOM 4278 O O . ASP A 1 525 ? -92.963 -5.531 92.374 1.00 93.25 525 ASP A O 1
ATOM 4282 N N . ALA A 1 526 ? -90.884 -5.675 93.195 1.00 93.00 526 ALA A N 1
ATOM 4283 C CA . ALA A 1 526 ? -91.295 -6.091 94.540 1.00 93.00 526 ALA A CA 1
ATOM 4284 C C . ALA A 1 526 ? -92.047 -4.985 95.306 1.00 93.00 526 ALA A C 1
ATOM 4286 O O . ALA A 1 526 ? -93.111 -5.251 95.868 1.00 93.00 526 ALA A O 1
ATOM 4287 N N . GLU A 1 527 ? -91.556 -3.740 95.284 1.00 93.81 527 GLU A N 1
ATOM 4288 C CA . GLU A 1 527 ? -92.268 -2.582 95.843 1.00 93.81 527 GLU A CA 1
ATOM 4289 C C . GLU A 1 527 ? -93.628 -2.399 95.167 1.00 93.81 527 GLU A C 1
ATOM 4291 O O . GLU A 1 527 ? -94.647 -2.258 95.842 1.00 93.81 527 GLU A O 1
ATOM 4296 N N . ARG A 1 528 ? -93.677 -2.475 93.832 1.00 94.06 528 ARG A N 1
ATOM 4297 C CA . ARG A 1 528 ? -94.920 -2.387 93.060 1.00 94.06 528 ARG A CA 1
ATOM 4298 C C . ARG A 1 528 ? -95.924 -3.472 93.457 1.00 94.06 528 ARG A C 1
ATOM 4300 O O . ARG A 1 528 ? -97.103 -3.158 93.603 1.00 94.06 528 ARG A O 1
ATOM 4307 N N . GLN A 1 529 ? -95.487 -4.715 93.665 1.00 92.75 529 GLN A N 1
ATOM 4308 C CA . GLN A 1 529 ? -96.362 -5.786 94.160 1.00 92.75 529 GLN A CA 1
ATOM 4309 C C . GLN A 1 529 ? -96.837 -5.523 95.596 1.00 92.75 529 GLN A C 1
ATOM 4311 O O . GLN A 1 529 ? -98.015 -5.722 95.885 1.00 92.75 529 GLN A O 1
ATOM 4316 N N . ALA A 1 530 ? -95.977 -5.006 96.480 1.00 92.44 530 ALA A N 1
ATOM 4317 C CA . ALA A 1 530 ? -96.369 -4.624 97.838 1.00 92.44 530 ALA A CA 1
ATOM 4318 C C . ALA A 1 530 ? -97.395 -3.471 97.852 1.00 92.44 530 ALA A C 1
ATOM 4320 O O . ALA A 1 530 ? -98.358 -3.514 98.617 1.00 92.44 530 ALA A O 1
ATOM 4321 N N . TYR A 1 531 ? -97.249 -2.475 96.970 1.00 91.69 531 TYR A N 1
ATOM 4322 C CA . TYR A 1 531 ? -98.254 -1.424 96.780 1.00 91.69 531 TYR A CA 1
ATOM 4323 C C . TYR A 1 531 ? -99.579 -1.983 96.242 1.00 91.69 531 TYR A C 1
ATOM 4325 O O . TYR A 1 531 ? -100.632 -1.608 96.753 1.00 91.69 531 TYR A O 1
ATOM 4333 N N . ILE A 1 532 ? -99.551 -2.904 95.269 1.00 93.38 532 ILE A N 1
ATOM 4334 C CA . ILE A 1 532 ? -100.761 -3.566 94.743 1.00 93.38 532 ILE A CA 1
ATOM 4335 C C . ILE A 1 532 ? -101.472 -4.364 95.844 1.00 93.38 532 ILE A C 1
ATOM 4337 O O . ILE A 1 532 ? -102.673 -4.187 96.033 1.00 93.38 532 ILE A O 1
ATOM 4341 N N . ALA A 1 533 ? -100.743 -5.183 96.607 1.00 90.94 533 ALA A N 1
ATOM 4342 C CA . ALA A 1 533 ? -101.303 -5.954 97.716 1.00 90.94 533 ALA A CA 1
ATOM 4343 C C . ALA A 1 533 ? -101.935 -5.039 98.778 1.00 90.94 533 ALA A C 1
ATOM 4345 O O . ALA A 1 533 ? -103.062 -5.269 99.204 1.00 90.94 533 ALA A O 1
ATOM 4346 N N . ARG A 1 534 ? -101.264 -3.939 99.140 1.00 92.25 534 ARG A N 1
ATOM 4347 C CA . ARG A 1 534 ? -101.785 -2.970 100.114 1.00 92.25 534 ARG A CA 1
ATOM 4348 C C . ARG A 1 534 ? -103.010 -2.200 99.606 1.00 92.25 534 ARG A C 1
ATOM 4350 O O . ARG A 1 534 ? -103.879 -1.853 100.399 1.00 92.25 534 ARG A O 1
ATOM 4357 N N . ILE A 1 535 ? -103.107 -1.944 98.298 1.00 91.44 535 ILE A N 1
ATOM 4358 C CA . ILE A 1 535 ? -104.326 -1.402 97.676 1.00 91.44 535 ILE A CA 1
ATOM 4359 C C . ILE A 1 535 ? -105.464 -2.426 97.781 1.00 91.44 535 ILE A C 1
ATOM 4361 O O . ILE A 1 535 ? -106.552 -2.060 98.210 1.00 91.44 535 ILE A O 1
ATOM 4365 N N . GLN A 1 536 ? -105.207 -3.705 97.489 1.00 91.69 536 GLN A N 1
ATOM 4366 C CA . GLN A 1 536 ? -106.199 -4.782 97.624 1.00 91.69 536 GLN A CA 1
ATOM 4367 C C . GLN A 1 536 ? -106.658 -4.984 99.079 1.00 91.69 536 GLN A C 1
ATOM 4369 O O . GLN A 1 536 ? -107.844 -5.201 99.318 1.00 91.69 536 GLN A O 1
ATOM 4374 N N . GLU A 1 537 ? -105.762 -4.852 100.064 1.00 90.56 537 GLU A N 1
ATOM 4375 C CA . GLU A 1 537 ? -106.118 -4.828 101.491 1.00 90.56 537 GLU A CA 1
ATOM 4376 C C . GLU A 1 537 ? -107.032 -3.641 101.828 1.00 90.56 537 GLU A C 1
ATOM 4378 O O . GLU A 1 537 ? -108.068 -3.829 102.468 1.00 90.56 537 GLU A O 1
ATOM 4383 N N . PHE A 1 538 ? -106.700 -2.427 101.369 1.00 89.69 538 PHE A N 1
ATOM 4384 C CA . PHE A 1 538 ? -107.556 -1.250 101.563 1.00 89.69 538 PHE A CA 1
ATOM 4385 C C . PHE A 1 538 ? -108.920 -1.398 100.876 1.00 89.69 538 PHE A C 1
ATOM 4387 O O . PHE A 1 538 ? -109.934 -1.039 101.471 1.00 89.69 538 PHE A O 1
ATOM 4394 N N . GLU A 1 539 ? -108.977 -1.955 99.664 1.00 90.81 539 GLU A N 1
ATOM 4395 C CA . GLU A 1 539 ? -110.230 -2.254 98.963 1.00 90.81 539 GLU A CA 1
ATOM 4396 C C . GLU A 1 539 ? -111.069 -3.289 99.726 1.00 90.81 539 GLU A C 1
ATOM 4398 O O . GLU A 1 539 ? -112.270 -3.086 99.908 1.00 90.81 539 GLU A O 1
ATOM 4403 N N . ALA A 1 540 ? -110.453 -4.360 100.237 1.00 88.69 540 ALA A N 1
ATOM 4404 C CA . ALA A 1 540 ? -111.136 -5.379 101.033 1.00 88.69 540 ALA A CA 1
ATOM 4405 C C . ALA A 1 540 ? -111.689 -4.811 102.353 1.00 88.69 540 ALA A C 1
ATOM 4407 O O . ALA A 1 540 ? -112.847 -5.064 102.690 1.00 88.69 540 ALA A O 1
ATOM 4408 N N . VAL A 1 541 ? -110.907 -3.992 103.067 1.00 89.50 541 VAL A N 1
ATOM 4409 C CA . VAL A 1 541 ? -111.364 -3.280 104.274 1.00 89.50 541 VAL A CA 1
ATOM 4410 C C . VAL A 1 541 ? -112.511 -2.325 103.938 1.00 89.50 541 VAL A C 1
ATOM 4412 O O . VAL A 1 541 ? -113.528 -2.338 104.626 1.00 89.50 541 VAL A O 1
ATOM 4415 N N . PHE A 1 542 ? -112.408 -1.553 102.854 1.00 88.38 542 PHE A N 1
ATOM 4416 C CA . PHE A 1 542 ? -113.450 -0.609 102.445 1.00 88.38 542 PHE A CA 1
ATOM 4417 C C . PHE A 1 542 ? -114.761 -1.310 102.050 1.00 88.38 542 PHE A C 1
ATOM 4419 O O . PHE A 1 542 ? -115.845 -0.826 102.384 1.00 88.38 542 PHE A O 1
ATOM 4426 N N . GLN A 1 543 ? -114.698 -2.474 101.391 1.00 87.88 543 GLN A N 1
ATOM 4427 C CA . GLN A 1 543 ? -115.895 -3.283 101.129 1.00 87.88 543 GLN A CA 1
ATOM 4428 C C . GLN A 1 543 ? -116.463 -3.880 102.425 1.00 87.88 543 GLN A C 1
ATOM 4430 O O . GLN A 1 543 ? -117.675 -3.829 102.613 1.00 87.88 543 GLN A O 1
ATOM 4435 N N . ALA A 1 544 ? -115.630 -4.360 103.355 1.00 85.94 544 ALA A N 1
ATOM 4436 C CA . ALA A 1 544 ? -116.093 -4.873 104.648 1.00 85.94 544 ALA A CA 1
ATOM 4437 C C . ALA A 1 544 ? -116.754 -3.780 105.516 1.00 85.94 544 ALA A C 1
ATOM 4439 O O . ALA A 1 544 ? -117.808 -4.014 106.112 1.00 85.94 544 ALA A O 1
ATOM 4440 N N . GLU A 1 545 ? -116.202 -2.562 105.548 1.00 87.31 545 GLU A N 1
ATOM 4441 C CA . GLU A 1 545 ? -116.836 -1.407 106.201 1.00 87.31 545 GLU A CA 1
ATOM 4442 C C . GLU A 1 545 ? -118.155 -1.025 105.522 1.00 87.31 545 GLU A C 1
ATOM 4444 O O . GLU A 1 545 ? -119.149 -0.757 106.202 1.00 87.31 545 GLU A O 1
ATOM 4449 N N . ARG A 1 546 ? -118.204 -1.050 104.185 1.00 85.50 546 ARG A N 1
ATOM 4450 C CA . ARG A 1 546 ? -119.423 -0.801 103.405 1.00 85.50 546 ARG A CA 1
ATOM 4451 C C . ARG A 1 546 ? -120.499 -1.855 103.671 1.00 85.50 546 ARG A C 1
ATOM 4453 O O . ARG A 1 546 ? -121.662 -1.489 103.842 1.00 85.50 546 ARG A O 1
ATOM 4460 N N . GLU A 1 547 ? -120.141 -3.133 103.746 1.00 85.94 547 GLU A N 1
ATOM 4461 C CA . GLU A 1 547 ? -121.054 -4.220 104.113 1.00 85.94 547 GLU A CA 1
ATOM 4462 C C . GLU A 1 547 ? -121.546 -4.071 105.556 1.00 85.94 547 GLU A C 1
ATOM 4464 O O . GLU A 1 547 ? -122.750 -4.152 105.796 1.00 85.94 547 GLU A O 1
ATOM 4469 N N . ALA A 1 548 ? -120.666 -3.750 106.509 1.00 82.50 548 ALA A N 1
ATOM 4470 C CA . ALA A 1 548 ? -121.043 -3.477 107.896 1.00 82.50 548 ALA A CA 1
ATOM 4471 C C . ALA A 1 548 ? -121.953 -2.237 108.031 1.00 82.50 548 ALA A C 1
ATOM 4473 O O . ALA A 1 548 ? -122.878 -2.220 108.849 1.00 82.50 548 ALA A O 1
ATOM 4474 N N . PHE A 1 549 ? -121.741 -1.208 107.208 1.00 81.94 549 PHE A N 1
ATOM 4475 C CA . PHE A 1 549 ? -122.591 -0.020 107.132 1.00 81.94 549 PHE A CA 1
ATOM 4476 C C . PHE A 1 549 ? -123.974 -0.343 106.543 1.00 81.94 549 PHE A C 1
ATOM 4478 O O . PHE A 1 549 ? -124.994 0.041 107.119 1.00 81.94 549 PHE A O 1
ATOM 4485 N N . VAL A 1 550 ? -124.033 -1.124 105.458 1.00 83.38 550 VAL A N 1
ATOM 4486 C CA . VAL A 1 550 ? -125.291 -1.638 104.884 1.00 83.38 550 VAL A CA 1
ATOM 4487 C C . VAL A 1 550 ? -126.018 -2.554 105.876 1.00 83.38 550 VAL A C 1
ATOM 4489 O O . VAL A 1 550 ? -127.233 -2.438 106.034 1.00 83.38 550 VAL A O 1
ATOM 4492 N N . ALA A 1 551 ? -125.298 -3.401 106.616 1.00 79.56 551 ALA A N 1
ATOM 4493 C CA . ALA A 1 551 ? -125.862 -4.245 107.664 1.00 79.56 551 ALA A CA 1
ATOM 4494 C C . ALA A 1 551 ? -126.463 -3.408 108.805 1.00 79.56 551 ALA A C 1
ATOM 4496 O O . ALA A 1 551 ? -127.603 -3.665 109.196 1.00 79.56 551 ALA A O 1
ATOM 4497 N N . ARG A 1 552 ? -125.765 -2.357 109.269 1.00 80.69 552 ARG A N 1
ATOM 4498 C CA . ARG A 1 552 ? -126.285 -1.380 110.247 1.00 80.69 552 ARG A CA 1
ATOM 4499 C C . ARG A 1 552 ? -127.520 -0.638 109.741 1.00 80.69 552 ARG A C 1
ATOM 4501 O O . ARG A 1 552 ? -128.469 -0.478 110.504 1.00 80.69 552 ARG A O 1
ATOM 4508 N N . ILE A 1 553 ? -127.560 -0.232 108.469 1.00 79.75 553 ILE A N 1
ATOM 4509 C CA . ILE A 1 553 ? -128.772 0.338 107.852 1.00 79.75 553 ILE A CA 1
ATOM 4510 C C . ILE A 1 553 ? -129.908 -0.695 107.854 1.00 79.75 553 ILE A C 1
ATOM 4512 O O . ILE A 1 553 ? -131.029 -0.371 108.237 1.00 79.75 553 ILE A O 1
ATOM 4516 N N . GLY A 1 554 ? -129.622 -1.954 107.521 1.00 77.25 554 GLY A N 1
ATOM 4517 C CA . GLY A 1 554 ? -130.590 -3.048 107.599 1.00 77.25 554 GLY A CA 1
ATOM 4518 C C . GLY A 1 554 ? -131.042 -3.382 109.027 1.00 77.25 554 GLY A C 1
ATOM 4519 O O . GLY A 1 554 ? -132.137 -3.911 109.208 1.00 77.25 554 GLY A O 1
ATOM 4520 N N . GLU A 1 555 ? -130.237 -3.108 110.057 1.00 76.12 555 GLU A N 1
ATOM 4521 C CA . GLU A 1 555 ? -130.639 -3.200 111.469 1.00 76.12 555 GLU A CA 1
ATOM 4522 C C . GLU A 1 555 ? -131.487 -2.010 111.912 1.00 76.12 555 GLU A C 1
ATOM 4524 O O . GLU A 1 555 ? -132.493 -2.215 112.590 1.00 76.12 555 GLU A O 1
ATOM 4529 N N . LEU A 1 556 ? -131.143 -0.795 111.478 1.00 74.31 556 LEU A N 1
ATOM 4530 C CA . LEU A 1 556 ? -131.952 0.409 111.670 1.00 74.31 556 LEU A CA 1
ATOM 4531 C C . LEU A 1 556 ? -133.328 0.272 111.012 1.00 74.31 556 LEU A C 1
ATOM 4533 O O . LEU A 1 556 ? -134.331 0.562 111.660 1.00 74.31 556 LEU A O 1
ATOM 4537 N N . ASP A 1 557 ? -133.409 -0.249 109.787 1.00 74.94 557 ASP A N 1
ATOM 4538 C CA . ASP A 1 557 ? -134.693 -0.531 109.142 1.00 74.94 557 ASP A CA 1
ATOM 4539 C C . ASP A 1 557 ? -135.461 -1.640 109.879 1.00 74.94 557 ASP A C 1
ATOM 4541 O O . ASP A 1 557 ? -136.632 -1.464 110.208 1.00 74.94 557 ASP A O 1
ATOM 4545 N N . ARG A 1 558 ? -134.806 -2.738 110.291 1.00 73.12 558 ARG A N 1
ATOM 4546 C CA . ARG A 1 558 ? -135.439 -3.750 111.163 1.00 73.12 558 ARG A CA 1
ATOM 4547 C C . ARG A 1 558 ? -135.921 -3.161 112.499 1.00 73.12 558 ARG A C 1
ATOM 4549 O O . ARG A 1 558 ? -136.951 -3.605 113.010 1.00 73.12 558 ARG A O 1
ATOM 4556 N N . ALA A 1 559 ? -135.237 -2.167 113.065 1.00 65.62 559 ALA A N 1
ATOM 4557 C CA . ALA A 1 559 ? -135.654 -1.463 114.279 1.00 65.62 559 ALA A CA 1
ATOM 4558 C C . ALA A 1 559 ? -136.842 -0.516 114.025 1.00 65.62 559 ALA A C 1
ATOM 4560 O O . ALA A 1 559 ? -137.802 -0.526 114.797 1.00 65.62 559 ALA A O 1
ATOM 4561 N N . LEU A 1 560 ? -136.845 0.221 112.911 1.00 67.94 560 LEU A N 1
ATOM 4562 C CA . LEU A 1 560 ? -137.972 1.043 112.459 1.00 67.94 560 LEU A CA 1
ATOM 4563 C C . LEU A 1 560 ? -139.205 0.184 112.141 1.00 67.94 560 LEU A C 1
ATOM 4565 O O . LEU A 1 560 ? -140.313 0.526 112.550 1.00 67.94 560 LEU A O 1
ATOM 4569 N N . GLN A 1 561 ? -139.030 -0.983 111.516 1.00 67.31 561 GLN A N 1
ATOM 4570 C CA . GLN A 1 561 ? -140.094 -1.968 111.312 1.00 67.31 561 GLN A CA 1
ATOM 4571 C C . GLN A 1 561 ? -140.606 -2.561 112.635 1.00 67.31 561 GLN A C 1
ATOM 4573 O O . GLN A 1 561 ? -141.805 -2.816 112.759 1.00 67.31 561 GLN A O 1
ATOM 4578 N N . ARG A 1 562 ? -139.739 -2.776 113.638 1.00 62.75 562 ARG A N 1
ATOM 4579 C CA . ARG A 1 562 ? -140.154 -3.198 114.992 1.00 62.75 562 ARG A CA 1
ATOM 4580 C C . ARG A 1 562 ? -140.967 -2.106 115.688 1.00 62.75 562 ARG A C 1
ATOM 4582 O O . ARG A 1 562 ? -142.042 -2.414 116.192 1.00 62.75 562 ARG A O 1
ATOM 4589 N N . LEU A 1 563 ? -140.537 -0.843 115.636 1.00 60.28 563 LEU A N 1
ATOM 4590 C CA . LEU A 1 563 ? -141.315 0.305 116.123 1.00 60.28 563 LEU A CA 1
ATOM 4591 C C . LEU A 1 563 ? -142.665 0.418 115.391 1.00 60.28 563 LEU A C 1
ATOM 4593 O O . LEU A 1 563 ? -143.711 0.475 116.033 1.00 60.28 563 LEU A O 1
ATOM 4597 N N . GLY A 1 564 ? -142.671 0.333 114.059 1.00 60.09 564 GLY A N 1
ATOM 4598 C CA . GLY A 1 564 ? -143.879 0.349 113.221 1.00 60.09 564 GLY A CA 1
ATOM 4599 C C . GLY A 1 564 ? -144.811 -0.864 113.383 1.00 60.09 564 GLY A C 1
ATOM 4600 O O . GLY A 1 564 ? -145.952 -0.826 112.910 1.00 60.09 564 GLY A O 1
ATOM 4601 N N . LYS A 1 565 ? -144.351 -1.928 114.058 1.00 57.31 565 LYS A N 1
ATOM 4602 C CA . LYS A 1 565 ? -145.166 -3.059 114.537 1.00 57.31 565 LYS A CA 1
ATOM 4603 C C . LYS A 1 565 ? -145.616 -2.863 115.989 1.00 57.31 565 LYS A C 1
ATOM 4605 O O . LYS A 1 565 ? -146.766 -3.156 116.287 1.00 57.31 565 LYS A O 1
ATOM 4610 N N . PHE A 1 566 ? -144.781 -2.298 116.861 1.00 55.84 566 PHE A N 1
ATOM 4611 C CA . PHE A 1 566 ? -145.118 -1.974 118.253 1.00 55.84 566 PHE A CA 1
ATOM 4612 C C . PHE A 1 566 ? -146.254 -0.940 118.343 1.00 55.84 566 PHE A C 1
ATOM 4614 O O . PHE A 1 566 ? -147.284 -1.212 118.961 1.00 55.84 566 PHE A O 1
ATOM 4621 N N . PHE A 1 567 ? -146.150 0.173 117.604 1.00 54.78 567 PHE A N 1
ATOM 4622 C CA . PHE A 1 567 ? -147.238 1.152 117.438 1.00 54.78 567 PHE A CA 1
ATOM 4623 C C . PHE A 1 567 ? -148.515 0.549 116.820 1.00 54.78 567 PHE A C 1
ATOM 4625 O O . PHE A 1 567 ? -149.602 1.089 116.997 1.00 54.78 567 PHE A O 1
ATOM 4632 N N . ARG A 1 568 ? -148.406 -0.587 116.119 1.00 52.31 568 ARG A N 1
ATOM 4633 C CA . ARG A 1 568 ? -149.537 -1.311 115.516 1.00 52.31 568 ARG A CA 1
ATOM 4634 C C . ARG A 1 568 ? -150.123 -2.401 116.428 1.00 52.31 568 ARG A C 1
ATOM 4636 O O . ARG A 1 568 ? -151.157 -2.963 116.090 1.00 52.31 568 ARG A O 1
ATOM 4643 N N . TRP A 1 569 ? -149.476 -2.704 117.556 1.00 48.03 569 TRP A N 1
ATOM 4644 C CA . TRP A 1 569 ? -149.880 -3.761 118.492 1.00 48.03 569 TRP A CA 1
ATOM 4645 C C . TRP A 1 569 ? -150.476 -3.205 119.794 1.00 48.03 569 TRP A C 1
ATOM 4647 O O . TRP A 1 569 ? -151.452 -3.752 120.294 1.00 48.03 569 TRP A O 1
ATOM 4657 N N . VAL A 1 570 ? -149.963 -2.080 120.310 1.00 44.03 570 VAL A N 1
ATOM 4658 C CA . VAL A 1 570 ? -150.378 -1.506 121.615 1.00 44.03 570 VAL A CA 1
ATOM 4659 C C . VAL A 1 570 ? -151.533 -0.485 121.491 1.00 44.03 570 VAL A C 1
ATOM 4661 O O . VAL A 1 570 ? -151.698 0.393 122.329 1.00 44.03 570 VAL A O 1
ATOM 4664 N N . GLY A 1 571 ? -152.338 -0.551 120.424 1.00 45.53 571 GLY A N 1
ATOM 4665 C CA . GLY A 1 571 ? -153.586 0.226 120.267 1.00 45.53 571 GLY A CA 1
ATOM 4666 C C . GLY A 1 571 ? -153.464 1.759 120.152 1.00 45.53 571 GLY A C 1
ATOM 4667 O O . GLY A 1 571 ? -154.455 2.432 119.875 1.00 45.53 571 GLY A O 1
ATOM 4668 N N . LEU A 1 572 ? -152.272 2.332 120.326 1.00 40.50 572 LEU A N 1
ATOM 4669 C CA . LEU A 1 572 ? -152.033 3.774 120.288 1.00 40.50 572 LEU A CA 1
ATOM 4670 C C . LEU A 1 572 ? -151.866 4.283 118.851 1.00 40.50 572 LEU A C 1
ATOM 4672 O O . LEU A 1 572 ? -150.766 4.297 118.305 1.00 40.50 572 LEU A O 1
ATOM 4676 N N . SER A 1 573 ? -152.966 4.775 118.272 1.00 37.19 573 SER A N 1
ATOM 4677 C CA . SER A 1 573 ? -152.971 5.560 117.026 1.00 37.19 573 SER A CA 1
ATOM 4678 C C . SER A 1 573 ? -153.271 7.053 117.249 1.00 37.19 573 SER A C 1
ATOM 4680 O O . SER A 1 573 ? -154.346 7.525 116.877 1.00 37.19 573 SER A O 1
ATOM 4682 N N . PRO A 1 574 ? -152.338 7.841 117.812 1.00 43.66 574 PRO A N 1
ATOM 4683 C CA . PRO A 1 574 ? -152.325 9.284 117.624 1.00 43.66 574 PRO A CA 1
ATOM 4684 C C . PRO A 1 574 ? -151.655 9.659 116.283 1.00 43.66 574 PRO A C 1
ATOM 4686 O O . PRO A 1 574 ? -150.765 8.969 115.792 1.00 43.66 574 PRO A O 1
ATOM 4689 N N . LEU A 1 575 ? -152.033 10.815 115.727 1.00 41.09 575 LEU A N 1
ATOM 4690 C CA . LEU A 1 575 ? -151.283 11.554 114.695 1.00 41.09 575 LEU A CA 1
ATOM 4691 C C . LEU A 1 575 ? -151.158 10.959 113.274 1.00 41.09 575 LEU A C 1
ATOM 4693 O O . LEU A 1 575 ? -150.219 11.291 112.550 1.00 41.09 575 LEU A O 1
ATOM 4697 N N . LEU A 1 576 ? -152.209 10.316 112.750 1.00 37.75 576 LEU A N 1
ATOM 4698 C CA . LEU A 1 576 ? -152.505 10.431 111.305 1.00 37.75 576 LEU A CA 1
ATOM 4699 C C . LEU A 1 576 ? -153.197 11.787 111.017 1.00 37.75 576 LEU A C 1
ATOM 4701 O O . LEU A 1 576 ? -154.305 11.842 110.494 1.00 37.75 576 LEU A O 1
ATOM 4705 N N . ALA A 1 577 ? -152.553 12.891 111.421 1.00 39.16 577 ALA A N 1
ATOM 4706 C CA . ALA A 1 577 ? -153.167 14.227 111.490 1.00 39.16 577 ALA A CA 1
ATOM 4707 C C . ALA A 1 577 ? -152.279 15.395 111.003 1.00 39.16 577 ALA A C 1
ATOM 4709 O O . ALA A 1 577 ? -152.714 16.540 111.050 1.00 39.16 577 ALA A O 1
ATOM 4710 N N . LEU A 1 578 ? -151.066 15.136 110.489 1.00 37.31 578 LEU A N 1
ATOM 4711 C CA . LEU A 1 578 ? -150.223 16.167 109.853 1.00 37.31 578 LEU A CA 1
ATOM 4712 C C . LEU A 1 578 ? -149.651 15.722 108.492 1.00 37.31 578 LEU A C 1
ATOM 4714 O O . LEU A 1 578 ? -148.512 16.010 108.138 1.00 37.31 578 LEU A O 1
ATOM 4718 N N . ARG A 1 579 ? -150.460 15.006 107.698 1.00 41.97 579 ARG A N 1
ATOM 4719 C CA . ARG A 1 579 ? -150.088 14.508 106.355 1.00 41.97 579 ARG A CA 1
ATOM 4720 C C . ARG A 1 579 ? -150.331 15.533 105.225 1.00 41.97 579 ARG A C 1
ATOM 4722 O O . ARG A 1 579 ? -150.437 15.152 104.063 1.00 41.97 579 ARG A O 1
ATOM 4729 N N . GLN A 1 580 ? -150.450 16.826 105.533 1.00 41.56 580 GLN A N 1
ATOM 4730 C CA . GLN A 1 580 ? -150.581 17.892 104.531 1.00 41.56 580 GLN A CA 1
ATOM 4731 C C . GLN A 1 580 ? -149.785 19.140 104.939 1.00 41.56 580 GLN A C 1
ATOM 4733 O O . GLN A 1 580 ? -149.776 19.516 106.104 1.00 41.56 580 GLN A O 1
ATOM 4738 N N . ARG A 1 581 ? -149.172 19.795 103.939 1.00 38.16 581 ARG A N 1
ATOM 4739 C CA . ARG A 1 581 ? -148.361 21.028 104.034 1.00 38.16 581 ARG A CA 1
ATOM 4740 C C . ARG A 1 581 ? -147.058 20.946 104.852 1.00 38.16 581 ARG A C 1
ATOM 4742 O O . ARG A 1 581 ? -146.887 21.694 105.805 1.00 38.16 581 ARG A O 1
ATOM 4749 N N . LEU A 1 582 ? -146.073 20.190 104.353 1.00 38.53 582 LEU A N 1
ATOM 4750 C CA . LEU A 1 582 ? -144.672 20.666 104.361 1.00 38.53 582 LEU A CA 1
ATOM 4751 C C . LEU A 1 582 ? -143.797 20.078 103.229 1.00 38.53 582 LEU A C 1
ATOM 4753 O O . LEU A 1 582 ? -142.605 19.851 103.387 1.00 38.53 582 LEU A O 1
ATOM 4757 N N . THR A 1 583 ? -144.387 19.857 102.049 1.00 39.44 583 THR A N 1
ATOM 4758 C CA . THR A 1 583 ? -143.681 19.421 100.829 1.00 39.44 583 THR A CA 1
ATOM 4759 C C . THR A 1 583 ? -143.912 20.394 99.669 1.00 39.44 583 THR A C 1
ATOM 4761 O O . THR A 1 583 ? -144.727 20.151 98.779 1.00 39.44 583 THR A O 1
ATOM 4764 N N . ARG A 1 584 ? -143.188 21.523 99.665 1.00 48.50 584 ARG A N 1
ATOM 4765 C CA . ARG A 1 584 ? -142.904 22.307 98.447 1.00 48.50 584 ARG A CA 1
ATOM 4766 C C . ARG A 1 584 ? -141.774 23.311 98.685 1.00 48.50 584 ARG A C 1
ATOM 4768 O O . ARG A 1 584 ? -141.791 23.995 99.703 1.00 48.50 584 ARG A O 1
ATOM 4775 N N . LYS A 1 585 ? -140.909 23.455 97.672 1.00 41.22 585 LYS A N 1
ATOM 4776 C CA . LYS A 1 585 ? -139.580 24.100 97.699 1.00 41.22 585 LYS A CA 1
ATOM 4777 C C . LYS A 1 585 ? -138.548 23.278 98.500 1.00 41.22 585 LYS A C 1
ATOM 4779 O O . LYS A 1 585 ? -138.791 22.985 99.664 1.00 41.22 585 LYS A O 1
ATOM 4784 N N . GLY A 1 586 ? -137.422 22.896 97.902 1.00 40.81 586 GLY A N 1
ATOM 4785 C CA . GLY A 1 586 ? -137.027 23.069 96.494 1.00 40.81 586 GLY A CA 1
ATOM 4786 C C . GLY A 1 586 ? -135.862 22.166 96.143 1.00 40.81 586 GLY A C 1
ATOM 4787 O O . GLY A 1 586 ? -135.017 21.987 97.041 1.00 40.81 586 GLY A O 1
#

Mean predicted aligned error: 19.22 Å

Sequence (586 aa):
MPEPPFSIIHVGFARTGTTSLQLNFFSHRDDIFYVGEPYGKFGGIFSHLRFTEDFKYDEVYLLRLCNEQIFAKTEGRPIVISDEILCDSPQRYLVPYLVPRDVIAFRLFKFFQPARIIFTIRKQEDYVSSVYLNLKRNSAFLDRITVPPLSRWYRAMVSQLRGNFLQNIDFHESIALYEQIFGRENILVLPLERLIIDGPDRYLQELCDFIGIELSEQDVHRFAQPQNVRMSEVQNLAAELLSDDDRFFSFFSRLEQSFGRERVREFLEFGERTKASLESDDLADLKGRVGAGNRRLAEDYGLELERFGYTLAAASPSRTPAIQTAPTTGQPSENRLTQLQGVIDTQRRAHANQIGDIEATFDAQRQVFRARIQDLEATLDRERNGFAAQFRDLEAVLQREREGFGARIEELDATVHNERAAFAAEFTQSGATHQREREVFLARIGELDTTLAAERDAFRARIGELETTLGAEREAFLARVREVETRLHEEREAFLARIRELDTTVENERSAFSDQFAAMRVTVDAERQAYIARIQEFEAVFQAEREAFVARIGELDRALQRLGKFFRWVGLSPLLALRQRLTRKG

Radius of gyration: 74.18 Å; Cα contacts (8 Å, |Δi|>4): 438; chains: 1; bounding box: 226×51×228 Å

Foldseek 3Di:
DPDFAEEEAEQAAPPLLLVLCLPLNQVPDPLAAECEPPNPVPDALVCLLWAPDPVRRDPVVNLVRCCVPPRVPGPRGYYYYGDNSLQAFDLEPDTHDTDDNLSSLLSCLVRNPVYAYEYRDEQLQVLLQQSQQSSLLCCLVPVLAHDDASQVNLVVQVPDPCRRSCPCLQVLVSQVSNCVRNNPLRYDYQYSLCCVPVHQVVRVVSVCVSVVHDDDPSSRVSSPPDPPAAFAPLSSVLSVCSNPPPVSVVVVVVVCVPPNPVVVVVVRRDHHGDDDGYDPVSVVVSLVVHQDSLVCCCVVNVDPVVVSVHHHDDDDDDDDDYDDDDDYYDYDDDDDDPVPDVVPVVVVVVVVVVVVVVVVVVVVVVVVVVVVVVVVVVVVVVVVVVVVVVVVVVVVVVVVVVVVVVVVVVVVVVVVVVVVVVVVVVVVVVVVVVVVVVVVVVVVVVVVVVVVVVVVVVVVVVVVVVVVVVVVVVVVVVVVVVVVVVVVVVVVVVVVVVVVVVVVVVVVVVVVVVVVVVVVVVVVVVVVVVVVVVVVVVVVVVVVVVVVVVVVVVVVVVVVVVVVVVCVPPPDDDPPPPPDPDDDDD

Solvent-accessible surface area (backbone atoms only — not comparable to full-atom values): 32920 Å² total; per-residue (Å²): 129,83,79,59,61,49,24,37,40,34,39,20,41,75,86,22,56,54,64,32,47,44,67,34,38,52,70,73,44,84,76,42,32,67,54,25,81,71,71,55,77,86,43,62,71,62,45,50,59,37,50,48,55,78,96,73,56,57,63,69,62,48,52,49,48,45,40,77,70,46,62,77,66,31,86,87,27,42,35,36,38,41,47,32,67,59,64,36,57,68,68,44,86,84,58,77,74,68,59,58,56,67,58,31,50,52,52,49,54,73,69,38,46,56,49,37,39,35,37,31,38,50,48,56,76,62,36,55,39,50,49,50,56,44,30,38,42,40,16,12,77,73,70,42,41,76,63,66,61,67,60,62,40,49,57,62,37,80,69,41,97,76,22,64,91,58,73,61,64,43,54,40,64,63,50,51,54,48,33,76,73,57,40,60,95,29,56,46,80,43,52,36,52,44,41,74,73,66,30,48,61,59,47,47,43,60,51,22,66,74,74,70,53,88,80,50,75,66,45,39,62,43,44,67,53,86,58,92,69,76,55,12,51,53,38,50,53,48,26,52,41,40,32,76,31,73,67,50,36,59,47,49,55,50,46,34,72,73,65,36,59,65,58,50,48,58,59,31,62,40,76,60,66,61,83,70,79,65,50,77,64,62,44,48,52,52,44,67,66,25,8,61,32,45,41,47,47,24,70,76,70,71,42,65,42,66,86,56,67,38,58,59,58,89,84,91,87,89,89,91,93,93,91,94,91,94,94,92,92,91,92,91,94,91,90,88,67,88,76,45,64,77,46,46,62,55,43,49,54,50,46,53,51,50,48,52,54,48,50,53,50,49,49,54,48,51,50,53,52,49,54,52,48,53,52,48,53,60,43,49,53,50,51,52,52,48,53,57,47,53,50,54,54,47,53,58,46,54,49,52,50,50,54,58,48,50,56,52,48,55,52,48,53,53,49,55,50,53,53,51,52,51,52,54,50,50,52,52,54,48,52,58,46,53,51,51,53,50,52,51,52,52,50,52,49,54,51,50,54,52,51,53,49,54,50,54,52,52,51,51,51,55,48,51,53,52,53,53,52,54,48,53,51,51,52,55,49,53,51,52,50,53,52,52,54,49,52,55,49,51,54,47,52,54,50,52,51,53,48,54,53,50,52,54,49,54,51,52,49,50,48,53,50,50,52,50,52,52,52,51,48,52,53,52,53,50,52,52,50,52,52,51,51,51,49,52,51,52,52,51,51,53,50,52,52,50,49,52,50,52,48,50,50,56,47,51,49,52,48,53,52,48,50,64,45,49,53,68,67,72,77,59,81,80,76,97,72,74,94,67,90,89,86,76,86,133

pLDDT: mean 85.8, std 14.9, range [36.69, 98.06]

Nearest PDB structures (foldseek):
  1zrh-assembly1_A  TM=6.686E-01  e=9.111E-06  Homo sapiens
  1vkj-assembly1_C  TM=6.678E-01  e=6.921E-06  Mus musculus
  1vkj-assembly1_B  TM=5.554E-01  e=8.623E-06  Mus musculus

Secondary structure (DSSP, 8-state):
-PPPPPEEEE-PPTTSSHHHIIIIIGGG-TTSEE-STTTTTTSSHHHHHHHS-GGG--HHHHHHHHHHHTGGGSTTPPEEEE-GGGTS--SSSSPPP---HHHHHHHHHHHH-SEEEEEEE--HHHHHHHHHHHHHHHIIIII-PPPPPHHHHHHHHHTSTT-TTTTTSSHHHHHHHHHHHH-GGGEEEEEHHHHHHTHHHHHHHHHHHHHT----HHHHHHHTSPPSPPPBHHHHHHHHHHHH-HHHHHHHHHHHHHH-HHHHHHHHT-SPBP-----HHHHHHHHHHHHHHHHHHHHHH---TTTTT----------------------------TTHHHHHHHHHHHHHHHHHHHHHHHHHHHHHHHHHHHHHHHHHHHHHHHHHHHHHHHHHHHHHHHHHHHHHHHHHHHHHHHHHHHHHHHHHHHHHHHHHHHHHHHHHHHHHHHHHHHHHHHHHHHHHHHHHHHHHHHHHHHHHHHHHHHHHHHHHHHHHHHHHHHHHHHHHHHHHHHHHHHHHHHHHHHHHHHHHHHHHHHHHHHHHHHHHHHHHHHHHHHHHHHHHHHTTTS-----TT--SS-----